Protein 6WSH (pdb70)

Foldseek 3Di:
DDEWEEEEEALDPVVSVVVVVLVVVVPYHDQYYYQALVRVLVSLQVVQTLEYEYEQDGPPHGDLVSLLVCLVVVSYLAYEYEYQDDDPVVVVSCVVSPHPYYAHPPGPSVVVVVSVVVGSVVSVVVVVVVVVVVVVVVVVVLVVLLVVLLVLCCVVVVDDSVVSNVVLVVCCVVVVHDSSVVSCVSPVVD/DDEWEEEEEAQDVVVSVVVVVLVVVVPYHDQYYYNALVVVLVSLQVPQTLEYEYAQDGPPHGDLVSLLVCVVVVSYLAYAYEEQDDDPVVVVSCVVSPHQYYHHPPDPSVVPVVSSVVGSVVSVVVVVVVVVVVVVVVVVVLVVLLVVLLVLCCVVVVDDSVVSNVVLVVCCVVVVHDSSVVSCVSPPPD

Nearest PDB structures (foldseek):
  6ww6-assembly1_A  TM=9.246E-01  e=1.422E-34  Enterococcus faecalis
  3cg0-assembly2_D  TM=9.089E-01  e=7.191E-11  Oleidesulfovibrio alaskensis G20
  4qyw-assembly1_A  TM=9.083E-01  e=4.849E-10  Thermotoga maritima MSB8
  6swl-assembly2_B  TM=9.155E-01  e=9.160E-10  Geobacillus stearothermophilus
  7pva-assembly1_B  TM=5.868E-01  e=6.176E-09  Porphyromonas gingivalis W83

Structure (mmCIF, N/CA/C/O backbone):
data_6WSH
#
_entry.id   6WSH
#
_cell.length_a   54.539
_cell.length_b   85.688
_cell.length_c   97.456
_cell.angle_alpha   90.000
_cell.angle_beta   90.000
_cell.angle_gamma   90.000
#
_symmetry.space_group_name_H-M   'P 21 21 21'
#
loop_
_entity.id
_entity.type
_entity.pdbx_description
1 polymer 'Response regulator'
2 non-polymer 'MAGNESIUM ION'
3 non-polymer 'SODIUM ION'
4 non-polymer GLYCEROL
5 water water
#
loop_
_atom_site.group_PDB
_atom_site.id
_atom_site.type_symbol
_atom_site.label_atom_id
_atom_site.label_alt_id
_atom_site.label_comp_id
_atom_site.label_asym_id
_atom_site.label_entity_id
_atom_site.label_seq_id
_atom_site.pdbx_PDB_ins_code
_atom_site.Cartn_x
_atom_site.Cartn_y
_atom_site.Cartn_z
_atom_site.occupancy
_atom_site.B_iso_or_equiv
_atom_site.auth_seq_id
_atom_site.auth_comp_id
_atom_site.auth_asym_id
_atom_site.auth_atom_id
_atom_site.pdbx_PDB_model_num
ATOM 1 N N . ASN A 1 2 ? -7.44700 3.54000 -18.87800 1.000 50.13000 0 ASN A N 1
ATOM 2 C CA . ASN A 1 2 ? -7.30000 2.36500 -19.73200 1.000 41.45000 0 ASN A CA 1
ATOM 3 C C . ASN A 1 2 ? -5.82500 2.07100 -19.98400 1.000 34.60000 0 ASN A C 1
ATOM 4 O O . ASN A 1 2 ? -5.12000 2.87500 -20.60600 1.000 32.35000 0 ASN A O 1
ATOM 15 N N . MET A 1 3 ? -5.37100 0.91000 -19.48800 1.000 28.24000 1 MET A N 1
ATOM 16 C CA . MET A 1 3 ? -4.00100 0.42400 -19.57900 1.000 26.52000 1 MET A CA 1
ATOM 17 C C . MET A 1 3 ? -3.78000 -0.43200 -20.82000 1.000 26.58000 1 MET A C 1
ATOM 18 O O . MET A 1 3 ? -4.72400 -0.89100 -21.47100 1.000 27.72000 1 MET A O 1
ATOM 32 N N . ASP A 1 4 ? -2.50300 -0.65300 -21.13000 1.000 22.57000 2 ASP A N 1
ATOM 33 C CA . ASP A 1 4 ? -2.11200 -1.48300 -22.26200 1.000 22.23000 2 ASP A CA 1
ATOM 34 C C . ASP A 1 4 ? -1.15400 -2.58800 -21.84200 1.000 30.06000 2 ASP A C 1
ATOM 35 O O . ASP A 1 4 ? -0.18000 -2.32600 -21.12900 1.000 21.16000 2 ASP A O 1
ATOM 44 N N . GLY A 1 5 ? -1.40700 -3.80900 -22.33700 1.000 30.25000 3 GLY A N 1
ATOM 45 C CA . GLY A 1 5 ? -0.52900 -4.94000 -22.08300 1.000 19.75000 3 GLY A CA 1
ATOM 46 C C . GLY A 1 5 ? -1.18700 -6.29900 -22.27000 1.000 22.79000 3 GLY A C 1
ATOM 47 O O . GLY A 1 5 ? -2.39700 -6.44900 -22.08600 1.000 26.10000 3 GLY A O 1
ATOM 51 N N . ARG A 1 6 ? -0.39600 -7.30500 -22.64300 1.000 21.80000 4 ARG A N 1
ATOM 52 C CA . ARG A 1 6 ? -0.87100 -8.67400 -22.84300 1.000 13.39000 4 ARG A CA 1
ATOM 53 C C . ARG A 1 6 ? -0.45100 -9.54700 -21.66400 1.000 17.85000 4 ARG A C 1
ATOM 54 O O . ARG A 1 6 ? 0.75100 -9.67900 -21.38800 1.000 11.09000 4 ARG A O 1
ATOM 75 N N . ILE A 1 7 ? -1.43800 -10.14200 -20.98000 1.000 14.87000 5 ILE A N 1
ATOM 76 C CA . ILE A 1 7 ? -1.24100 -10.83500 -19.70800 1.000 15.91000 5 ILE A CA 1
ATOM 77 C C . ILE A 1 7 ? -1.72000 -12.28300 -19.79700 1.000 21.12000 5 ILE A C 1
ATOM 78 O O . ILE A 1 7 ? -2.76100 -12.56900 -20.40000 1.000 13.87000 5 ILE A O 1
ATOM 94 N N . VAL A 1 8 ? -0.93800 -13.19700 -19.21600 1.000 17.10000 6 VAL A N 1
ATOM 95 C CA . VAL A 1 8 ? -1.36200 -14.56300 -18.90900 1.000 16.02000 6 VAL A CA 1
ATOM 96 C C . VAL A 1 8 ? -1.55900 -14.70900 -17.40100 1.000 21.13000 6 VAL A C 1
ATOM 97 O O . VAL A 1 8 ? -0.68500 -14.32400 -16.61400 1.000 12.78000 6 VAL A O 1
ATOM 110 N N . ILE A 1 9 ? -2.70100 -15.27800 -17.00800 1.000 19.36000 7 ILE A N 1
ATOM 111 C CA . ILE A 1 9 ? -3.07300 -15.49500 -15.61000 1.000 16.15000 7 ILE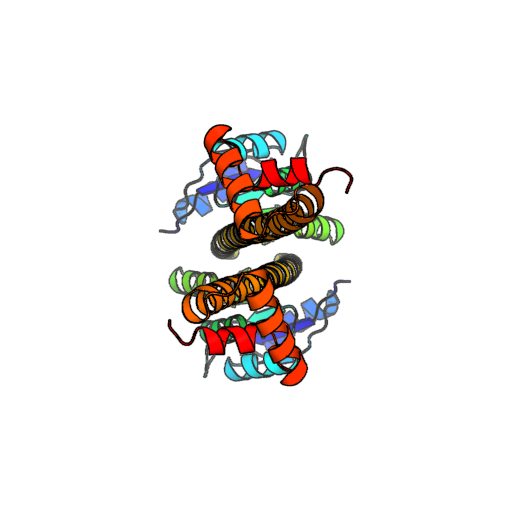 A CA 1
ATOM 112 C C . ILE A 1 9 ? -2.96800 -16.97800 -15.27500 1.000 17.95000 7 ILE A C 1
ATOM 113 O O . ILE A 1 9 ? -3.64600 -17.81200 -15.89000 1.000 18.10000 7 ILE A O 1
ATOM 129 N N . VAL A 1 10 ? -2.12300 -17.29700 -14.29700 1.000 17.55000 8 VAL A N 1
ATOM 130 C CA . VAL A 1 10 ? -1.78100 -18.66800 -13.91900 1.000 12.44000 8 VAL A CA 1
ATOM 131 C C . VAL A 1 10 ? -2.12300 -18.86400 -12.44400 1.000 18.65000 8 VAL A C 1
ATOM 132 O O . VAL A 1 10 ? -1.43600 -18.33100 -11.56100 1.000 20.64000 8 VAL A O 1
ATOM 145 N N . ASP A 1 11 ? -3.18400 -19.63600 -12.17800 1.000 22.54000 9 ASP A N 1
ATOM 146 C CA . ASP A 1 11 ? -3.60200 -19.98500 -10.81800 1.000 27.35000 9 ASP A CA 1
ATOM 147 C C . ASP A 1 11 ? -4.46700 -21.24400 -10.91600 1.000 24.99000 9 ASP A C 1
ATOM 148 O O . ASP A 1 11 ? -5.24800 -21.37900 -11.86000 1.000 20.39000 9 ASP A O 1
ATOM 157 N N . ASP A 1 12 ? -4.30300 -22.17000 -9.96200 1.000 24.96000 10 ASP A N 1
ATOM 158 C CA . ASP A 1 12 ? -5.09800 -23.39900 -9.98400 1.000 34.27000 10 ASP A CA 1
ATOM 159 C C . ASP A 1 12 ? -6.55800 -23.16500 -9.59900 1.000 40.12000 10 ASP A C 1
ATOM 160 O O . ASP A 1 12 ? -7.43000 -23.94900 -10.00900 1.000 41.19000 10 ASP A O 1
ATOM 169 N N . GLU A 1 13 ? -6.84900 -22.12400 -8.83200 1.000 30.87000 11 GLU A N 1
ATOM 170 C CA . GLU A 1 13 ? -8.21700 -21.75000 -8.46200 1.000 31.68000 11 GLU A CA 1
ATOM 171 C C . GLU A 1 13 ? -9.01400 -20.98500 -9.53000 1.000 30.58000 11 GLU A C 1
ATOM 172 O O . GLU A 1 13 ? -8.71100 -19.82200 -9.81400 1.000 37.10000 11 GLU A O 1
ATOM 184 N N . PRO A 1 14 ? -10.06000 -21.57300 -10.11300 1.000 30.92000 12 PRO A N 1
ATOM 185 C CA . PRO A 1 14 ? -10.85400 -20.81100 -11.09900 1.000 30.01000 12 PRO A CA 1
ATOM 186 C C . PRO A 1 14 ? -11.41300 -19.49000 -10.60300 1.000 31.66000 12 PRO A C 1
ATOM 187 O O . PRO A 1 14 ? -11.45300 -18.51900 -11.37500 1.000 31.65000 12 PRO A O 1
ATOM 198 N N . ILE A 1 15 ? -11.84200 -19.41400 -9.34600 1.000 29.83000 13 ILE A N 1
ATOM 199 C CA . ILE A 1 15 ? -12.39300 -18.16000 -8.84700 1.000 29.76000 13 ILE A CA 1
ATOM 200 C C . ILE A 1 15 ? -11.32200 -17.07900 -8.74300 1.000 33.85000 13 ILE A C 1
ATOM 201 O O . ILE A 1 15 ? -11.57900 -15.89600 -9.01200 1.000 32.63000 13 ILE A O 1
ATOM 217 N N . THR A 1 16 ? -10.12100 -17.44700 -8.30500 1.000 32.15000 14 THR A N 1
ATOM 218 C CA . THR A 1 16 ? -9.06100 -16.45100 -8.24200 1.000 32.81000 14 THR A CA 1
ATOM 219 C C . THR A 1 16 ? -8.62200 -15.99900 -9.63200 1.000 24.57000 14 THR A C 1
ATOM 220 O O . THR A 1 16 ? -8.39100 -14.79400 -9.85900 1.000 28.49000 14 THR A O 1
ATOM 231 N N . ARG A 1 17 ? -8.52600 -16.94100 -10.58000 1.000 22.03000 15 ARG A N 1
ATOM 232 C CA . ARG A 1 17 ? -8.27300 -16.53800 -11.95400 1.000 26.37000 15 ARG A CA 1
ATOM 233 C C . ARG A 1 17 ? -9.33400 -15.56500 -12.44900 1.000 27.62000 15 ARG A C 1
ATOM 234 O O . ARG A 1 17 ? -9.01600 -14.56800 -13.11000 1.000 22.82000 15 ARG A O 1
ATOM 255 N N . LEU A 1 18 ? -10.60500 -15.85500 -12.17200 1.000 33.29000 16 LEU A N 1
ATOM 256 C CA . LEU A 1 18 ? -11.67400 -14.97800 -12.63600 1.000 27.49000 16 LEU A CA 1
ATOM 257 C C . LEU A 1 18 ? -11.63900 -13.60800 -11.95700 1.000 31.56000 16 LEU A C 1
ATOM 258 O O . LEU A 1 18 ? -11.89100 -12.58200 -12.60800 1.000 35.31000 16 LEU A O 1
ATOM 274 N N . ASP A 1 19 ? -11.37400 -13.56300 -10.65000 1.000 26.21000 17 ASP A N 1
ATOM 275 C CA . ASP A 1 19 ? -11.27600 -12.27200 -9.97700 1.000 28.98000 17 ASP A CA 1
ATOM 276 C C . ASP A 1 19 ? -10.16700 -11.40800 -10.58400 1.000 29.50000 17 ASP A C 1
ATOM 277 O O . ASP A 1 19 ? -10.38200 -10.22600 -10.93200 1.000 34.30000 17 ASP A O 1
ATOM 286 N N . ILE A 1 20 ? -8.98600 -12.00300 -10.77500 1.000 26.03000 18 ILE A N 1
ATOM 287 C CA . ILE A 1 20 ? -7.89200 -11.25400 -11.38700 1.000 18.80000 18 ILE A CA 1
ATOM 288 C C . ILE A 1 20 ? -8.21500 -10.86200 -12.82600 1.000 26.66000 18 ILE A C 1
ATOM 289 O O . ILE A 1 20 ? -7.87700 -9.75100 -13.27300 1.000 23.93000 18 ILE A O 1
ATOM 305 N N . ARG A 1 21 ? -8.79600 -11.78400 -13.59200 1.000 23.33000 19 ARG A N 1
ATOM 306 C CA . ARG A 1 21 ? -9.20600 -11.47600 -14.95500 1.000 25.54000 19 ARG A CA 1
ATOM 307 C C . ARG A 1 21 ? -10.14200 -10.27200 -15.00700 1.000 23.59000 19 ARG A C 1
ATOM 308 O O . ARG A 1 21 ? -9.96800 -9.36700 -15.83800 1.000 19.01000 19 ARG A O 1
ATOM 329 N N . ASP A 1 22 ? -11.15600 -10.25600 -14.14300 1.000 24.63000 20 ASP A N 1
ATOM 330 C CA . ASP A 1 22 ? -12.07200 -9.12500 -14.13600 1.000 24.44000 20 ASP A CA 1
ATOM 331 C C . ASP A 1 22 ? -11.35000 -7.82200 -13.82000 1.000 28.44000 20 ASP A C 1
ATOM 332 O O . ASP A 1 22 ? -11.60100 -6.78700 -14.46400 1.000 28.74000 20 ASP A O 1
ATOM 341 N N . ILE A 1 23 ? -10.44100 -7.84800 -12.84100 1.000 24.66000 21 ILE A N 1
ATOM 342 C CA . ILE A 1 23 ? -9.71000 -6.61800 -12.53300 1.000 24.46000 21 ILE A CA 1
ATOM 343 C C . ILE A 1 23 ? -8.87100 -6.14300 -13.71600 1.000 19.71000 21 ILE A C 1
ATOM 344 O O . ILE A 1 23 ? -8.92300 -4.96400 -14.09400 1.000 20.09000 21 ILE A O 1
ATOM 360 N N . VAL A 1 24 ? -8.06300 -7.02500 -14.30300 1.000 18.50000 22 VAL A N 1
ATOM 361 C CA . VAL A 1 24 ? -7.18300 -6.54000 -15.36400 1.000 24.44000 22 VAL A CA 1
ATOM 362 C C . VAL A 1 24 ? -7.94100 -6.19100 -16.64700 1.000 24.92000 22 VAL A C 1
ATOM 363 O O . VAL A 1 24 ? -7.48400 -5.33500 -17.42200 1.000 21.93000 22 VAL A O 1
ATOM 376 N N . ILE A 1 25 ? -9.05100 -6.87100 -16.93700 1.000 22.99000 23 ILE A N 1
ATOM 377 C CA . ILE A 1 25 ? -9.86200 -6.47800 -18.08600 1.000 27.02000 23 ILE A CA 1
ATOM 378 C C . ILE A 1 25 ? -10.53000 -5.12600 -17.85600 1.000 19.52000 23 ILE A C 1
ATOM 379 O O . ILE A 1 25 ? -10.56700 -4.27700 -18.75800 1.000 26.32000 23 ILE A O 1
ATOM 395 N N . GLU A 1 26 ? -11.08000 -4.90100 -16.66600 1.000 27.34000 24 GLU A N 1
ATOM 396 C CA . GLU A 1 26 ? -11.64200 -3.58500 -16.39800 1.000 24.75000 24 GLU A CA 1
ATOM 397 C C . GLU A 1 26 ? -10.58900 -2.48800 -16.55000 1.000 29.95000 24 GLU A C 1
ATOM 398 O O . GLU A 1 26 ? -10.90400 -1.37300 -16.99400 1.000 26.45000 24 GLU A O 1
ATOM 410 N N . ALA A 1 27 ? -9.33900 -2.76700 -16.14900 1.000 24.69000 25 ALA A N 1
ATOM 411 C CA . ALA A 1 27 ? -8.25800 -1.79900 -16.32000 1.000 22.73000 25 ALA A CA 1
ATOM 412 C C . ALA A 1 27 ? -7.84800 -1.60500 -17.77000 1.000 24.05000 25 ALA A C 1
ATOM 413 O O . ALA A 1 27 ? -7.16300 -0.62100 -18.07300 1.000 28.33000 25 ALA A O 1
ATOM 420 N N . GLY A 1 28 ? -8.20600 -2.53300 -18.65800 1.000 24.87000 26 GLY A N 1
ATOM 421 C CA . GLY A 1 28 ? -7.94700 -2.40400 -20.08000 1.000 25.54000 26 GLY A CA 1
ATOM 422 C C . GLY A 1 28 ? -6.90900 -3.34000 -20.65900 1.000 28.12000 26 GLY A C 1
ATOM 423 O O . GLY A 1 28 ? -6.67600 -3.29700 -21.87600 1.000 36.16000 26 GLY A O 1
ATOM 427 N N . TYR A 1 29 ? -6.24800 -4.14700 -19.83900 1.000 21.98000 27 TYR A N 1
ATOM 428 C CA . TYR A 1 29 ? -5.31400 -5.12600 -20.36100 1.000 22.05000 27 TYR A CA 1
ATOM 429 C C . TYR A 1 29 ? -6.00600 -6.24600 -21.14100 1.000 21.35000 27 TYR A C 1
ATOM 430 O O . TYR A 1 29 ? -7.18100 -6.54800 -20.92300 1.000 36.21000 27 TYR A O 1
ATOM 448 N N . GLU A 1 30 ? -5.26400 -6.83200 -22.08600 1.000 20.51000 28 GLU A N 1
ATOM 449 C CA . GLU A 1 30 ? -5.67900 -8.04700 -22.79400 1.000 32.47000 28 GLU A CA 1
ATOM 450 C C . GLU A 1 30 ? -5.15300 -9.30300 -22.09000 1.000 23.55000 28 GLU A C 1
ATOM 451 O O . GLU A 1 30 ? -3.93500 -9.53200 -22.01400 1.000 20.78000 28 GLU A O 1
ATOM 463 N N . VAL A 1 31 ? -6.07300 -10.11300 -21.57200 1.000 27.16000 29 VAL A N 1
ATOM 464 C CA . VAL A 1 31 ? -5.74700 -11.46000 -21.12000 1.000 21.95000 29 VAL A CA 1
ATOM 465 C C . VAL A 1 31 ? -5.64300 -12.38300 -22.32700 1.000 24.72000 29 VAL A C 1
ATOM 466 O O . VAL A 1 31 ? -6.64700 -12.71200 -22.96300 1.000 28.58000 29 VAL A O 1
ATOM 479 N N . VAL A 1 32 ? -4.41800 -12.80200 -22.64400 1.000 23.78000 30 VAL A N 1
ATOM 480 C CA . VAL A 1 32 ? -4.17300 -13.62500 -23.82400 1.000 22.61000 30 VAL A CA 1
ATOM 481 C C . VAL A 1 32 ? -4.20000 -15.12800 -23.52700 1.000 25.10000 30 VAL A C 1
ATOM 482 O O . VAL A 1 32 ? -4.21800 -15.93000 -24.47600 1.000 26.69000 30 VAL A O 1
ATOM 495 N N . GLY A 1 33 ? -4.14900 -15.53400 -22.25900 1.000 17.67000 31 GLY A N 1
ATOM 496 C CA . GLY A 1 33 ? -4.27900 -16.94500 -21.93700 1.000 18.49000 31 GLY A CA 1
ATOM 497 C C . GLY A 1 33 ? -4.28200 -17.15300 -20.44000 1.000 24.96000 31 GLY A C 1
ATOM 498 O O . GLY A 1 33 ? -3.94800 -16.25200 -19.65900 1.000 24.70000 31 GLY A O 1
ATOM 502 N N . GLU A 1 34 ? -4.68300 -18.37000 -20.04800 1.000 24.18000 32 GLU A N 1
ATOM 503 C CA . GLU A 1 34 ? -4.78900 -18.76300 -18.64400 1.000 20.48000 32 GLU A CA 1
ATOM 504 C C . GLU A 1 34 ? -4.35900 -20.21100 -18.44700 1.000 19.53000 32 GLU A C 1
ATOM 505 O O . GLU A 1 34 ? -4.44500 -21.02300 -19.37100 1.000 29.77000 32 GLU A O 1
ATOM 517 N N . ALA A 1 35 ? -3.88300 -20.51800 -17.23500 1.000 18.36000 33 ALA A N 1
ATOM 518 C CA . ALA A 1 35 ? -3.41400 -21.86100 -16.92000 1.000 15.94000 33 ALA A CA 1
ATOM 519 C C . ALA A 1 35 ? -3.66100 -22.19200 -15.45600 1.000 22.36000 33 ALA A C 1
ATOM 520 O O . ALA A 1 35 ? -3.80800 -21.30400 -14.60800 1.000 21.99000 33 ALA A O 1
ATOM 527 N N . ALA A 1 36 ? -3.71600 -23.50200 -15.17800 1.000 18.40000 34 ALA A N 1
ATOM 528 C CA . ALA A 1 36 ? -3.96400 -24.02100 -13.83900 1.000 20.70000 34 ALA A CA 1
ATOM 529 C C . ALA A 1 36 ? -2.82300 -24.87700 -13.31000 1.000 12.20000 34 ALA A C 1
ATOM 530 O O . ALA A 1 36 ? -2.96500 -25.46300 -12.22300 1.000 29.28000 34 ALA A O 1
ATOM 537 N N . ASP A 1 37 ? -1.70900 -24.98200 -14.03600 1.000 17.50000 35 ASP A N 1
ATOM 538 C CA . ASP A 1 37 ? -0.52600 -25.69800 -13.56300 1.000 18.06000 35 ASP A CA 1
ATOM 539 C C . ASP A 1 37 ? 0.65400 -25.18300 -14.37100 1.000 14.12000 35 ASP A C 1
ATOM 540 O O . ASP A 1 37 ? 0.47900 -24.46700 -15.36100 1.000 20.03000 35 ASP A O 1
ATOM 549 N N . GLY A 1 38 ? 1.86300 -25.53000 -13.91000 1.000 17.88000 36 GLY A N 1
ATOM 550 C CA . GLY A 1 38 ? 3.06200 -25.02300 -14.56100 1.000 13.46000 36 GLY A CA 1
ATOM 551 C C . GLY A 1 38 ? 3.28300 -25.45800 -16.00200 1.000 23.38000 36 GLY A C 1
ATOM 552 O O . GLY A 1 38 ? 3.80400 -24.67200 -16.81100 1.000 23.56000 36 GLY A O 1
ATOM 556 N N . PHE A 1 39 ? 2.89300 -26.69700 -16.35200 1.000 19.79000 37 PHE A N 1
ATOM 557 C CA . PHE A 1 39 ? 3.06900 -27.13700 -17.73500 1.000 19.25000 37 PHE A CA 1
ATOM 558 C C . PHE A 1 39 ? 2.15300 -26.35800 -18.67900 1.000 12.10000 37 PHE A C 1
ATOM 559 O O . PHE A 1 39 ? 2.59100 -25.88400 -19.74700 1.000 16.12000 37 PHE A O 1
ATOM 576 N N . GLU A 1 40 ? 0.90000 -26.15300 -18.26300 1.000 14.35000 38 GLU A N 1
ATOM 577 C CA . GLU A 1 40 ? 0.00700 -25.29900 -19.03300 1.000 18.95000 38 GLU A CA 1
ATOM 578 C C . GLU A 1 40 ? 0.56400 -23.88500 -19.15100 1.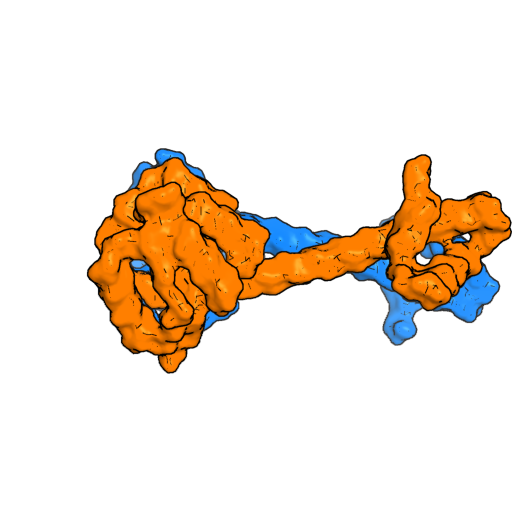000 22.46000 38 GLU A C 1
ATOM 579 O O . GLU A 1 40 ? 0.44500 -23.25000 -20.20600 1.000 23.37000 38 GLU A O 1
ATOM 591 N N . ALA A 1 41 ? 1.11800 -23.35000 -18.06200 1.000 17.68000 39 ALA A N 1
ATOM 592 C CA . ALA A 1 41 ? 1.65400 -21.99400 -18.10700 1.000 20.67000 39 ALA A CA 1
ATOM 593 C C . ALA A 1 41 ? 2.81600 -21.86000 -19.08300 1.000 16.46000 39 ALA A C 1
ATOM 594 O O . ALA A 1 41 ? 2.86500 -20.91300 -19.88700 1.000 18.48000 39 ALA A O 1
ATOM 601 N N . ILE A 1 42 ? 3.73100 -22.82500 -19.07400 1.000 12.25000 40 ILE A N 1
ATOM 602 C CA . ILE A 1 42 ? 4.81100 -22.79500 -20.05300 1.000 18.86000 40 ILE A CA 1
ATOM 603 C C . ILE A 1 42 ? 4.26500 -22.82900 -21.47600 1.000 16.94000 40 ILE A C 1
ATOM 604 O O . ILE A 1 42 ? 4.69200 -22.04700 -22.34600 1.000 19.79000 40 ILE A O 1
ATOM 620 N N . GLU A 1 43 ? 3.33900 -23.75300 -21.74700 1.000 17.36000 41 GLU A N 1
ATOM 621 C CA . GLU A 1 43 ? 2.80900 -23.87700 -23.10400 1.000 21.20000 41 GLU A CA 1
ATOM 622 C C . GLU A 1 43 ? 2.07800 -22.61300 -23.55800 1.000 22.69000 41 GLU A C 1
ATOM 623 O O . GLU A 1 43 ? 2.25500 -22.14000 -24.69800 1.000 26.39000 41 GLU A O 1
ATOM 635 N N . VAL A 1 44 ? 1.21900 -22.08300 -22.69500 1.000 17.87000 42 VAL A N 1
ATOM 636 C CA . VAL A 1 44 ? 0.50700 -20.85400 -23.01900 1.000 16.17000 42 VAL A CA 1
ATOM 637 C C . VAL A 1 44 ? 1.46800 -19.71200 -23.31400 1.000 18.50000 42 VAL A C 1
ATOM 638 O O . VAL A 1 44 ? 1.26600 -18.93900 -24.25900 1.000 15.96000 42 VAL A O 1
ATOM 651 N N . CYS A 1 45 ? 2.48500 -19.53600 -22.48100 1.000 14.12000 43 CYS A N 1
ATOM 652 C CA . CYS A 1 45 ? 3.43400 -18.47600 -22.77500 1.000 16.25000 43 CYS A CA 1
ATOM 653 C C . CYS A 1 45 ? 4.17100 -18.70000 -24.09200 1.000 16.87000 43 CYS A C 1
ATOM 654 O O . CYS A 1 45 ? 4.45700 -17.73700 -24.82100 1.000 17.76000 43 CYS A O 1
ATOM 662 N N . LYS A 1 46 ? 4.52300 -19.95100 -24.40300 1.000 18.64000 44 LYS A N 1
ATOM 663 C CA . LYS A 1 46 ? 5.18400 -20.19500 -25.67800 1.000 12.25000 44 LYS A CA 1
ATOM 664 C C . LYS A 1 46 ? 4.29200 -19.83400 -26.86500 1.000 19.01000 44 LYS A C 1
ATOM 665 O O . LYS A 1 46 ? 4.78900 -19.35100 -27.89600 1.000 21.04000 44 LYS A O 1
ATOM 684 N N . LYS A 1 47 ? 2.98700 -20.10600 -26.77200 1.000 19.33000 45 LYS A N 1
ATOM 685 C CA . LYS A 1 47 ? 2.12100 -19.66100 -27.86000 1.000 22.82000 45 LYS A CA 1
ATOM 686 C C . LYS A 1 47 ? 1.89600 -18.13900 -27.87100 1.000 26.19000 45 LYS A C 1
ATOM 687 O O . LYS A 1 47 ? 2.00400 -17.50300 -28.93700 1.000 35.68000 45 LYS A O 1
ATOM 706 N N . THR A 1 48 ? 1.49900 -17.55700 -26.72300 1.000 25.99000 46 THR A N 1
ATOM 707 C CA . THR A 1 48 ? 1.10500 -16.14600 -26.62600 1.000 22.05000 46 THR A CA 1
ATOM 708 C C . THR A 1 48 ? 2.25400 -15.13200 -26.59300 1.000 19.47000 46 THR A C 1
ATOM 709 O O . THR A 1 48 ? 2.06000 -14.00100 -27.05300 1.000 16.51000 46 THR A O 1
ATOM 720 N N . GLN A 1 49 ? 3.40800 -15.46600 -26.01800 1.000 21.65000 47 GLN A N 1
ATOM 721 C CA . GLN A 1 49 ? 4.48600 -14.52500 -25.73200 1.000 15.95000 47 GLN A CA 1
ATOM 722 C C . GLN A 1 49 ? 4.01800 -13.21500 -25.08200 1.000 24.25000 47 GLN A C 1
ATOM 723 O O . GLN A 1 49 ? 4.13400 -12.14800 -25.66700 1.000 16.24000 47 GLN A O 1
ATOM 737 N N . PRO A 1 50 ? 3.46200 -13.31000 -23.87000 1.000 19.92000 48 PRO A N 1
ATOM 738 C CA . PRO A 1 50 ? 2.87100 -12.14100 -23.20700 1.000 11.78000 48 PRO A CA 1
ATOM 739 C C . PRO A 1 50 ? 3.89400 -11.16000 -22.64700 1.000 18.69000 48 PRO A C 1
ATOM 740 O O . PRO A 1 50 ? 5.08300 -11.45500 -22.45700 1.000 18.32000 48 PRO A O 1
ATOM 751 N N . ASP A 1 51 ? 3.38800 -9.95100 -22.36700 1.000 15.54000 49 ASP A N 1
ATOM 752 C CA . ASP A 1 51 ? 4.22700 -8.97600 -21.66900 1.000 21.04000 49 ASP A CA 1
ATOM 753 C C . ASP A 1 51 ? 4.42100 -9.31200 -20.18700 1.000 9.20000 49 ASP A C 1
ATOM 754 O O . ASP A 1 51 ? 5.48500 -9.02900 -19.61600 1.000 15.56000 49 ASP A O 1
ATOM 763 N N . LEU A 1 52 ? 3.40400 -9.88900 -19.54700 1.000 15.98000 50 LEU A N 1
ATOM 764 C CA . LEU A 1 52 ? 3.47100 -10.30700 -18.14900 1.000 13.38000 50 LEU A CA 1
ATOM 765 C C . LEU A 1 52 ? 2.75800 -11.64000 -17.95900 1.000 11.74000 50 LEU A C 1
ATOM 766 O O . LEU A 1 52 ? 1.72700 -11.89300 -18.58900 1.000 13.04000 50 LEU A O 1
ATOM 782 N N . VAL A 1 53 ? 3.30400 -12.49600 -17.08600 1.000 17.07000 51 VAL A N 1
ATOM 783 C CA . VAL A 1 53 ? 2.56300 -13.62100 -16.51000 1.000 15.41000 51 VAL A CA 1
ATOM 784 C C . VAL A 1 53 ? 2.41400 -13.46900 -14.99300 1.000 9.62000 51 VAL A C 1
ATOM 785 O O . VAL A 1 53 ? 3.41200 -13.38300 -14.26200 1.000 12.23000 51 VAL A O 1
ATOM 798 N N . LEU A 1 54 ? 1.15200 -13.40000 -14.54400 1.000 12.77000 52 LEU A N 1
ATOM 799 C CA . LEU A 1 54 ? 0.75500 -13.44800 -13.13500 1.000 15.60000 52 LEU A CA 1
ATOM 800 C C . LEU A 1 54 ? 0.64100 -14.90900 -12.69900 1.000 24.15000 52 LEU A C 1
ATOM 801 O O . LEU A 1 54 ? -0.16900 -15.65900 -13.25900 1.000 24.05000 52 LEU A O 1
ATOM 817 N N . MET A 1 55 ? 1.48800 -15.33800 -11.76100 1.000 19.82000 53 MET A N 1
ATOM 818 C CA . MET A 1 55 ? 1.61700 -16.75300 -11.43300 1.000 15.57000 53 MET A CA 1
ATOM 819 C C . MET A 1 55 ? 1.51900 -17.00700 -9.93000 1.000 20.21000 53 MET A C 1
ATOM 820 O O . MET A 1 55 ? 2.25200 -16.39400 -9.14000 1.000 23.70000 53 MET A O 1
ATOM 834 N N . ASP A 1 56 ? 0.61800 -17.91500 -9.54000 1.000 27.27000 54 ASP A N 1
ATOM 835 C CA . ASP A 1 56 ? 0.68300 -18.52300 -8.21700 1.000 23.72000 54 ASP A CA 1
ATOM 836 C C . ASP A 1 56 ? 1.89600 -19.44900 -8.14600 1.000 23.03000 54 ASP A C 1
ATOM 837 O O . ASP A 1 56 ? 2.26800 -20.10000 -9.13300 1.000 20.02000 54 ASP A O 1
ATOM 846 N N . ILE A 1 57 ? 2.52000 -19.49600 -6.96500 1.000 24.03000 55 ILE A N 1
ATOM 847 C CA . ILE A 1 57 ? 3.57600 -20.47200 -6.70700 1.000 27.40000 55 ILE A CA 1
ATOM 848 C C . ILE A 1 57 ? 2.98900 -21.85200 -6.42100 1.000 23.98000 55 ILE A C 1
ATOM 849 O O . ILE A 1 57 ? 3.39100 -22.85600 -7.02800 1.000 30.72000 55 ILE A O 1
ATOM 865 N N . GLN A 1 58 ? 2.04800 -21.92500 -5.48800 1.000 27.25000 56 GLN A N 1
ATOM 866 C CA . GLN A 1 58 ? 1.44700 -23.20100 -5.10300 1.000 20.66000 56 GLN A CA 1
ATOM 867 C C . GLN A 1 58 ? 0.48000 -23.69500 -6.17300 1.000 32.37000 56 GLN A C 1
ATOM 868 O O . GLN A 1 58 ? -0.63200 -23.17300 -6.31700 1.000 29.11000 56 GLN A O 1
ATOM 882 N N . MET A 1 59 ? 0.91300 -24.69100 -6.94500 1.000 19.33000 57 MET A N 1
ATOM 883 C CA . MET A 1 59 ? 0.09000 -25.37000 -7.94100 1.000 27.42000 57 MET A CA 1
ATOM 884 C C . MET A 1 59 ? 0.39600 -26.85900 -7.96400 1.000 37.70000 57 MET A C 1
ATOM 885 O O . MET A 1 59 ? 1.49300 -27.27400 -7.57600 1.000 27.10000 57 MET A O 1
ATOM 899 N N . PRO A 1 60 ? -0.55800 -27.68500 -8.38000 1.000 30.22000 58 PRO A N 1
ATOM 900 C CA . PRO A 1 60 ? -0.26300 -29.10900 -8.58300 1.000 25.78000 58 PRO A CA 1
ATOM 901 C C . PRO A 1 60 ? 0.46300 -29.38700 -9.89900 1.000 24.09000 58 PRO A C 1
ATOM 902 O O . PRO A 1 60 ? 0.56400 -28.55100 -10.80300 1.000 19.52000 58 PRO A O 1
ATOM 913 N N . ILE A 1 61 ? 0.95100 -30.62200 -9.99100 1.000 33.33000 59 ILE A N 1
ATOM 914 C CA . ILE A 1 61 ? 1.62900 -31.14200 -11.17100 1.000 24.47000 59 ILE A CA 1
ATOM 915 C C . ILE A 1 61 ? 2.97500 -30.45600 -11.37700 1.000 24.19000 59 ILE A C 1
ATOM 916 O O . ILE A 1 61 ? 4.01600 -31.12200 -11.40200 1.000 27.80000 59 ILE A O 1
ATOM 932 N N . LEU A 1 62 ? 2.97200 -29.13900 -11.58200 1.000 23.74000 60 LEU A N 1
ATOM 933 C CA . LEU A 1 62 ? 4.22500 -28.38200 -11.60500 1.000 19.50000 60 LEU A CA 1
ATOM 934 C C . LEU A 1 62 ? 3.98600 -27.00100 -11.01500 1.000 20.29000 60 LEU A C 1
ATOM 935 O O . LEU A 1 62 ? 3.06200 -26.30300 -11.43600 1.000 18.44000 60 LEU A O 1
ATOM 951 N N . ASP A 1 63 ? 4.82900 -26.60800 -10.05800 1.000 21.51000 61 ASP A N 1
ATOM 952 C CA . ASP A 1 63 ? 4.68400 -25.34500 -9.33900 1.000 16.77000 61 ASP A CA 1
ATOM 953 C C . ASP A 1 63 ? 5.16200 -24.13700 -10.15600 1.000 22.10000 61 ASP A C 1
ATOM 954 O O . ASP A 1 63 ? 5.81200 -24.24800 -11.20600 1.000 21.38000 61 ASP A O 1
ATOM 963 N N . GLY A 1 64 ? 4.80600 -22.96100 -9.62800 1.000 18.99000 62 GLY A N 1
ATOM 964 C CA . GLY A 1 64 ? 5.09200 -21.70600 -10.30200 1.000 23.03000 62 GLY A CA 1
ATOM 965 C C . GLY A 1 64 ? 6.55200 -21.32800 -10.40000 1.000 8.15000 62 GLY A C 1
ATOM 966 O O . GLY A 1 64 ? 6.94600 -20.63500 -11.34100 1.000 12.97000 62 GLY A O 1
ATOM 970 N N . LEU A 1 65 ? 7.36200 -21.72200 -9.42100 1.000 7.43000 63 LEU A N 1
ATOM 971 C CA . LEU A 1 65 ? 8.77000 -21.35000 -9.47700 1.000 11.54000 63 LEU A CA 1
ATOM 972 C C . LEU A 1 65 ? 9.52200 -22.10200 -10.57200 1.000 11.21000 63 LEU A C 1
ATOM 973 O O . LEU A 1 65 ? 10.33200 -21.50800 -11.30300 1.000 16.59000 63 LEU A O 1
ATOM 989 N N . LYS A 1 66 ? 9.28500 -23.41000 -10.68900 1.000 9.90000 64 LYS A N 1
ATOM 990 C CA . LYS A 1 66 ? 9.87700 -24.18000 -11.78000 1.000 16.86000 64 LYS A CA 1
ATOM 991 C C . LYS A 1 66 ? 9.39000 -23.69100 -13.14900 1.000 9.49000 64 LYS A C 1
ATOM 992 O O . LYS A 1 66 ? 10.19700 -23.45800 -14.07200 1.000 9.44000 64 LYS A O 1
ATOM 1011 N N . ALA A 1 67 ? 8.07600 -23.47100 -13.28300 1.000 8.69000 65 ALA A N 1
ATOM 1012 C CA . ALA A 1 67 ? 7.56900 -22.95800 -14.54500 1.000 12.49000 65 ALA A CA 1
ATOM 1013 C C . ALA A 1 67 ? 8.14500 -21.58400 -14.84300 1.000 15.15000 65 ALA A C 1
ATOM 1014 O O . ALA A 1 67 ? 8.46400 -21.27000 -16.00100 1.000 12.92000 65 ALA A O 1
ATOM 1021 N N . GLY A 1 68 ? 8.25100 -20.73300 -13.82700 1.000 16.00000 66 GLY A N 1
ATOM 1022 C CA . GLY A 1 68 ? 8.81800 -19.42000 -14.05600 1.000 15.72000 66 GLY A CA 1
ATOM 1023 C C . GLY A 1 68 ? 10.26900 -19.44600 -14.48300 1.000 13.31000 66 GLY A C 1
ATOM 1024 O O . GLY A 1 68 ? 10.70300 -18.65700 -15.32600 1.000 11.15000 66 GLY A O 1
ATOM 1028 N N . LYS A 1 69 ? 11.05900 -20.26700 -13.81500 1.000 14.18000 67 LYS A N 1
ATOM 1029 C CA . LYS A 1 69 ? 12.46600 -20.50700 -14.17900 1.000 8.93000 67 LYS A CA 1
ATOM 1030 C C . LYS A 1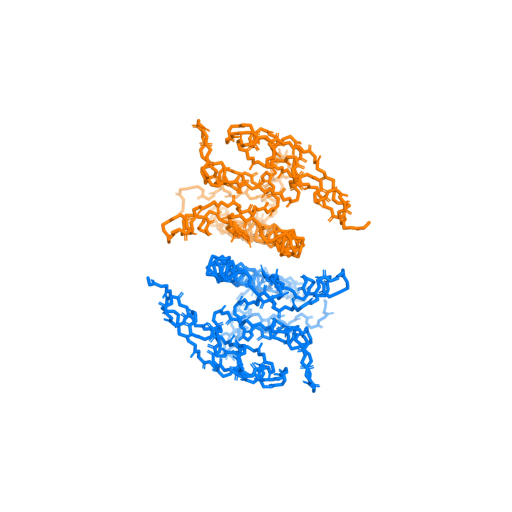 69 ? 12.53800 -20.90400 -15.65400 1.000 15.46000 67 LYS A C 1
ATOM 1031 O O . LYS A 1 69 ? 13.42700 -20.43800 -16.27200 1.000 16.68000 67 LYS A O 1
ATOM 1050 N N . LYS A 1 70 ? 11.63100 -21.74500 -16.15500 1.000 16.27000 68 LYS A N 1
ATOM 1051 C CA . LYS A 1 70 ? 11.58800 -22.17200 -17.57500 1.000 18.45000 68 LYS A CA 1
ATOM 1052 C C . LYS A 1 70 ? 11.20700 -20.97200 -18.44000 1.000 14.89000 68 LYS A C 1
ATOM 1053 O O . LYS A 1 70 ? 11.83800 -20.78500 -19.45500 1.000 17.27000 68 LYS A O 1
ATOM 1072 N N . ILE A 1 71 ? 10.21100 -20.20400 -18.02300 1.000 13.44000 69 ILE A N 1
ATOM 1073 C CA . ILE A 1 71 ? 9.72600 -19.05000 -18.78800 1.000 14.04000 69 ILE A CA 1
ATOM 1074 C C . ILE A 1 71 ? 10.79600 -17.97000 -18.94600 1.000 10.17000 69 ILE A C 1
ATOM 1075 O O . ILE A 1 71 ? 10.94900 -17.38000 -20.02700 1.000 17.24000 69 ILE A O 1
ATOM 1091 N N . VAL A 1 72 ? 11.53000 -17.67500 -17.88000 1.000 12.04000 70 VAL A N 1
ATOM 1092 C CA . VAL A 1 72 ? 12.64200 -16.74200 -17.99500 1.000 13.64000 70 VAL A CA 1
ATOM 1093 C C . VAL A 1 72 ? 13.74100 -17.30800 -18.88600 1.000 17.23000 70 VAL A C 1
ATOM 1094 O O . VAL A 1 72 ? 14.23900 -16.62500 -19.79300 1.000 18.94000 70 VAL A O 1
ATOM 1107 N N . GLN A 1 73 ? 14.16000 -18.54800 -18.62500 1.000 22.10000 71 GLN A N 1
ATOM 1108 C CA . GLN A 1 73 ? 15.27600 -19.12400 -19.36500 1.000 24.92000 71 GLN A CA 1
ATOM 1109 C C . GLN A 1 73 ? 15.07300 -19.05400 -20.88000 1.000 16.93000 71 GLN A C 1
ATOM 1110 O O . GLN A 1 73 ? 15.99300 -18.68700 -21.62400 1.000 22.53000 71 GLN A O 1
ATOM 1124 N N . ASP A 1 74 ? 13.89400 -19.44200 -21.36600 1.000 15.67000 72 ASP A N 1
ATOM 1125 C CA . ASP A 1 74 ? 13.62700 -19.50000 -22.79900 1.000 24.47000 72 ASP A CA 1
ATOM 1126 C C . ASP A 1 74 ? 12.90100 -18.24800 -23.29900 1.000 25.57000 72 ASP A C 1
ATOM 1127 O O . ASP A 1 74 ? 12.34500 -18.26000 -24.40800 1.000 28.79000 72 ASP A O 1
ATOM 1136 N N . GLN A 1 75 ? 12.85600 -17.19300 -22.47200 1.000 20.36000 73 GLN A N 1
ATOM 1137 C CA . GLN A 1 75 ? 12.23400 -15.89400 -22.78000 1.000 16.41000 73 GLN A CA 1
ATOM 1138 C C . GLN A 1 75 ? 10.81500 -15.99100 -23.33800 1.000 19.42000 73 GLN A C 1
ATOM 1139 O O . GLN A 1 75 ? 10.47300 -15.37000 -24.35100 1.000 15.87000 73 GLN A O 1
ATOM 1153 N N . LEU A 1 76 ? 9.99400 -16.78600 -22.66300 1.000 16.62000 74 LEU A N 1
ATOM 1154 C CA . LEU A 1 76 ? 8.61100 -17.02000 -23.05300 1.000 22.75000 74 LEU A CA 1
ATOM 1155 C C . LEU A 1 76 ? 7.67900 -15.89000 -22.60500 1.000 24.32000 74 LEU A C 1
ATOM 1156 O O . LEU A 1 76 ? 6.52300 -15.85800 -23.04500 1.000 24.34000 74 LEU A O 1
ATOM 1172 N N . ALA A 1 77 ? 8.12600 -15.01100 -21.70200 1.000 16.07000 75 ALA A N 1
ATOM 1173 C CA . ALA A 1 77 ? 7.35900 -13.83300 -21.30800 1.000 16.26000 75 ALA A CA 1
ATOM 1174 C C . ALA A 1 77 ? 8.34900 -12.72300 -20.98000 1.000 20.26000 75 ALA A C 1
ATOM 1175 O O . ALA A 1 77 ? 9.50900 -12.98800 -20.64400 1.000 19.26000 75 ALA A O 1
ATOM 1182 N N . SER A 1 78 ? 7.89900 -11.47500 -21.11500 1.000 19.35000 76 SER A N 1
ATOM 1183 C CA . SER A 1 78 ? 8.78100 -10.36600 -20.76800 1.000 12.64000 76 SER A CA 1
ATOM 1184 C C . SER A 1 78 ? 8.91500 -10.13200 -19.25900 1.000 13.94000 76 SER A C 1
ATOM 1185 O O . SER A 1 78 ? 9.94100 -9.59400 -18.82100 1.000 15.91000 76 SER A O 1
ATOM 1193 N N . SER A 1 79 ? 7.91100 -10.48100 -18.44900 1.000 17.34000 77 SER A N 1
ATOM 1194 C CA . SER A 1 79 ? 8.03900 -10.31700 -17.00300 1.000 10.46000 77 SER A CA 1
ATOM 1195 C C . SER A 1 79 ? 7.19900 -11.35400 -16.27400 1.000 12.57000 77 SER A C 1
ATOM 1196 O O . SER A 1 79 ? 6.21400 -11.85900 -16.81900 1.000 8.89000 77 SER A O 1
ATOM 1204 N N . ILE A 1 80 ? 7.60800 -11.67100 -15.03500 1.000 13.78000 78 ILE A N 1
ATOM 1205 C CA . ILE A 1 80 ? 6.83200 -12.51600 -14.12300 1.000 23.27000 78 ILE A CA 1
ATOM 1206 C C . ILE A 1 80 ? 6.56500 -11.78900 -12.80800 1.000 12.56000 78 ILE A C 1
ATOM 1207 O O . ILE A 1 80 ? 7.48700 -11.22100 -12.21400 1.000 7.00000 78 ILE A O 1
ATOM 1223 N N . VAL A 1 81 ? 5.31000 -11.83300 -12.34600 1.000 6.76000 79 VAL A N 1
ATOM 1224 C CA . VAL A 1 81 ? 4.92400 -11.44700 -10.98900 1.000 11.59000 79 VAL A CA 1
ATOM 1225 C C . VAL A 1 81 ? 4.25700 -12.63500 -10.28200 1.000 16.24000 79 VAL A C 1
ATOM 1226 O O . VAL A 1 81 ? 3.30200 -13.21700 -10.80900 1.000 11.89000 79 VAL A O 1
ATOM 1239 N N . PHE A 1 82 ? 4.77000 -12.99500 -9.09100 1.000 14.36000 80 PHE A N 1
ATOM 1240 C CA . PHE A 1 82 ? 4.22900 -14.08200 -8.27300 1.000 16.81000 80 PHE A CA 1
ATOM 1241 C C . PHE A 1 82 ? 3.14200 -13.63800 -7.29300 1.000 15.14000 80 PHE A C 1
ATOM 1242 O O . PHE A 1 82 ? 3.20600 -12.54300 -6.71300 1.000 18.48000 80 PHE A O 1
ATOM 1259 N N . LEU A 1 83 ? 2.12300 -14.49700 -7.14400 1.000 21.52000 81 LEU A N 1
ATOM 1260 C CA . LEU A 1 83 ? 0.94700 -14.25400 -6.30000 1.000 26.44000 81 LEU A CA 1
ATOM 1261 C C . LEU A 1 83 ? 0.67300 -15.43800 -5.37000 1.000 20.85000 81 LEU A C 1
ATOM 1262 O O . LEU A 1 83 ? -0.08600 -16.33700 -5.73900 1.000 35.07000 81 LEU A O 1
ATOM 1278 N N . SER A 1 84 ? 1.31000 -15.46400 -4.20000 1.000 27.38000 82 SER A N 1
ATOM 1279 C CA . SER A 1 84 ? 1.24300 -16.60000 -3.28900 1.000 27.36000 82 SER A CA 1
ATOM 1280 C C . SER A 1 84 ? 0.72700 -16.21600 -1.90600 1.000 30.25000 82 SER A C 1
ATOM 1281 O O . SER A 1 84 ? 0.94100 -15.09300 -1.42600 1.000 26.31000 82 SER A O 1
ATOM 1289 N N . ALA A 1 85 ? 0.03200 -17.17800 -1.27700 1.000 23.71000 83 ALA A N 1
ATOM 1290 C CA . ALA A 1 85 ? -0.25300 -17.07500 0.14800 1.000 23.06000 83 ALA A CA 1
ATOM 1291 C C . ALA A 1 85 ? 1.00300 -17.18300 1.00200 1.000 31.93000 83 ALA A C 1
ATOM 1292 O O . ALA A 1 85 ? 0.94200 -16.91500 2.19600 1.000 28.84000 83 ALA A O 1
ATOM 1299 N N . TYR A 1 86 ? 2.11300 -17.61100 0.44300 1.000 23.80000 84 TYR A N 1
ATOM 1300 C CA . TYR A 1 86 ? 3.36500 -17.79100 1.15000 1.000 34.36000 84 TYR A CA 1
ATOM 1301 C C . TYR A 1 86 ? 4.35800 -16.70300 0.78500 1.000 37.35000 84 TYR A C 1
ATOM 1302 O O . TYR A 1 86 ? 4.44500 -16.28400 -0.37500 1.000 35.28000 84 TYR A O 1
ATOM 1320 N N . SER A 1 87 ? 5.06300 -16.21900 1.80600 1.000 31.48000 85 SER A N 1
ATOM 1321 C CA . SER A 1 87 ? 5.99300 -15.10800 1.65800 1.000 27.40000 85 SER A CA 1
ATOM 1322 C C . SER A 1 87 ? 7.32800 -15.37100 2.35200 1.000 35.26000 85 SER A C 1
ATOM 1323 O O . SER A 1 87 ? 8.08600 -14.42300 2.59900 1.000 34.67000 85 SER A O 1
ATOM 1331 N N . ASP A 1 88 ? 7.60400 -16.62700 2.69400 1.000 25.74000 86 ASP A N 1
ATOM 1332 C CA . ASP A 1 88 ? 8.81800 -17.03100 3.38400 1.000 22.96000 86 ASP A CA 1
ATOM 1333 C C . ASP A 1 88 ? 10.06900 -16.84900 2.51500 1.000 28.26000 86 ASP A C 1
ATOM 1334 O O . ASP A 1 88 ? 10.00600 -16.72100 1.28600 1.000 23.51000 86 ASP A O 1
ATOM 1343 N N . VAL A 1 89 ? 11.21700 -16.84500 3.20100 1.000 20.35000 87 VAL A N 1
ATOM 1344 C CA . VAL A 1 89 ? 12.50700 -16.55400 2.58600 1.000 16.56000 87 VAL A CA 1
ATOM 1345 C C . VAL A 1 89 ? 12.92400 -17.57600 1.53500 1.000 29.05000 87 VAL A C 1
ATOM 1346 O O . VAL A 1 89 ? 13.62900 -17.22300 0.58000 1.000 20.94000 87 VAL A O 1
ATOM 1359 N N . GLN A 1 90 ? 12.54200 -18.84300 1.68400 1.000 23.25000 88 GLN A N 1
ATOM 1360 C CA . GLN A 1 90 ? 12.91800 -19.80500 0.64800 1.000 22.41000 88 GLN A CA 1
ATOM 1361 C C . GLN A 1 90 ? 12.18300 -19.54900 -0.67300 1.000 13.31000 88 GLN A C 1
ATOM 1362 O O . GLN A 1 90 ? 12.80700 -19.50500 -1.75000 1.000 13.82000 88 GLN A O 1
ATOM 1376 N N . ASN A 1 91 ? 10.86800 -19.33900 -0.61200 1.000 14.15000 89 ASN A N 1
ATOM 1377 C CA . ASN A 1 91 ? 10.11700 -19.02100 -1.82000 1.000 18.98000 89 ASN A CA 1
ATOM 1378 C C . ASN A 1 91 ? 10.53800 -17.68000 -2.41800 1.000 17.72000 89 ASN A C 1
ATOM 1379 O O . ASN A 1 91 ? 10.68300 -17.56500 -3.64700 1.000 15.07000 89 ASN A O 1
ATOM 1390 N N . THR A 1 92 ? 10.74400 -16.65200 -1.58400 1.000 16.84000 90 THR A N 1
ATOM 1391 C CA . THR A 1 92 ? 11.18500 -15.38000 -2.14700 1.000 15.05000 90 THR A CA 1
ATOM 1392 C C . THR A 1 92 ? 12.60900 -15.44300 -2.69500 1.000 15.74000 90 THR A C 1
ATOM 1393 O O . THR A 1 92 ? 12.89400 -14.81800 -3.73000 1.000 15.64000 90 THR A O 1
ATOM 1404 N N . ASP A 1 93 ? 13.52600 -16.15600 -2.02100 1.000 11.46000 91 ASP A N 1
ATOM 1405 C CA . ASP A 1 93 ? 14.84500 -16.33100 -2.62100 1.000 13.07000 91 ASP A CA 1
ATOM 1406 C C . ASP A 1 93 ? 14.77700 -17.00000 -3.99000 1.000 9.26000 91 ASP A C 1
ATOM 1407 O O . ASP A 1 93 ? 15.42500 -16.53800 -4.95000 1.000 14.46000 91 ASP A O 1
ATOM 1416 N N . LYS A 1 94 ? 13.96800 -18.05400 -4.12100 1.000 16.80000 92 LYS A N 1
ATOM 1417 C CA . LYS A 1 94 ? 13.86600 -18.70200 -5.42400 1.000 21.03000 92 LYS A CA 1
ATOM 1418 C C . LYS A 1 94 ? 13.24900 -17.76100 -6.46000 1.000 13.81000 92 LYS A C 1
ATOM 1419 O O . LYS A 1 94 ? 13.73600 -17.66100 -7.59900 1.000 9.11000 92 LYS A O 1
ATOM 1438 N N . ALA A 1 95 ? 12.17400 -17.05800 -6.08500 1.000 6.70000 93 ALA A N 1
ATOM 1439 C CA . ALA A 1 95 ? 11.54000 -16.14100 -7.02700 1.000 11.11000 93 ALA A CA 1
ATOM 1440 C C . ALA A 1 95 ? 12.48900 -15.05000 -7.50700 1.000 6.24000 93 ALA A C 1
ATOM 1441 O O . ALA A 1 95 ? 12.51500 -14.72300 -8.70300 1.000 15.54000 93 ALA A O 1
ATOM 1448 N N . LYS A 1 96 ? 13.24600 -14.44400 -6.59700 1.000 10.74000 94 LYS A N 1
ATOM 1449 C CA . LYS A 1 96 ? 14.14900 -13.38400 -7.01600 1.000 11.68000 94 LYS A CA 1
ATOM 1450 C C . LYS A 1 96 ? 15.28800 -13.93000 -7.86600 1.000 10.19000 94 LYS A C 1
ATOM 1451 O O . LYS A 1 96 ? 15.65200 -13.31300 -8.88200 1.000 11.54000 94 LYS A O 1
ATOM 1470 N N . LYS A 1 97 ? 15.88200 -15.05700 -7.47000 1.000 10.04000 95 LYS A N 1
ATOM 1471 C CA . LYS A 1 97 ? 17.00300 -15.57500 -8.24600 1.000 12.19000 95 LYS A CA 1
ATOM 1472 C C . LYS A 1 97 ? 16.59200 -15.99600 -9.66200 1.000 11.16000 95 LYS A C 1
ATOM 1473 O O . LYS A 1 97 ? 17.35600 -15.78900 -10.61700 1.000 11.55000 95 LYS A O 1
ATOM 1492 N N . LEU A 1 98 ? 15.42400 -16.64100 -9.81700 1.000 14.10000 96 LEU A N 1
ATOM 1493 C CA . LEU A 1 98 ? 14.98800 -17.00800 -11.16200 1.000 14.00000 96 LEU A CA 1
ATOM 1494 C C . LEU A 1 98 ? 14.74200 -15.78900 -12.03500 1.000 15.49000 96 LEU A C 1
ATOM 1495 O O . LEU A 1 98 ? 14.86700 -15.87300 -13.26700 1.000 12.95000 96 LEU A O 1
ATOM 1511 N N . GLY A 1 99 ? 14.35000 -14.67000 -11.43200 1.000 14.00000 97 GLY A N 1
ATOM 1512 C CA . GLY A 1 99 ? 14.27400 -13.41300 -12.15400 1.000 11.77000 97 GLY A CA 1
ATOM 1513 C C . GLY A 1 99 ? 12.95600 -12.66800 -12.19100 1.000 14.12000 97 GLY A C 1
ATOM 1514 O O . GLY A 1 99 ? 12.72300 -11.85100 -13.08600 1.000 16.46000 97 GLY A O 1
ATOM 1518 N N . ALA A 1 100 ? 12.09700 -12.94600 -11.22000 1.000 7.72000 98 ALA A N 1
ATOM 1519 C CA . ALA A 1 100 ? 10.82800 -12.25000 -11.09600 1.000 10.84000 98 ALA A CA 1
ATOM 1520 C C . ALA A 1 100 ? 11.01900 -10.76700 -10.79700 1.000 9.83000 98 ALA A C 1
ATOM 1521 O O . ALA A 1 100 ? 11.96600 -10.35000 -10.12400 1.000 6.02000 98 ALA A O 1
ATOM 1528 N N . LEU A 1 101 ? 10.07300 -9.97900 -11.30800 1.000 7.44000 99 LEU A N 1
ATOM 1529 C CA . LEU A 1 101 ? 10.02200 -8.53900 -11.13200 1.000 16.66000 99 LEU A CA 1
ATOM 1530 C C . LEU A 1 101 ? 9.05400 -8.11100 -10.02700 1.000 15.25000 99 LEU A C 1
ATOM 1531 O O . LEU A 1 101 ? 9.12500 -6.96100 -9.57200 1.000 15.15000 99 LEU A O 1
ATOM 1547 N N . GLY A 1 102 ? 8.14100 -8.98800 -9.61500 1.000 14.80000 100 GLY A N 1
ATOM 1548 C CA . GLY A 1 102 ? 7.16800 -8.65300 -8.58700 1.000 15.72000 100 GLY A CA 1
ATOM 1549 C C . GLY A 1 102 ? 6.80700 -9.89000 -7.80300 1.000 11.20000 100 GLY A C 1
ATOM 1550 O O . GLY A 1 102 ? 6.80400 -11.00200 -8.34500 1.000 11.56000 100 GLY A O 1
ATOM 1554 N N . TYR A 1 103 ? 6.54300 -9.70400 -6.50000 1.000 9.77000 101 TYR A N 1
ATOM 1555 C CA . TYR A 1 103 ? 5.95300 -10.74000 -5.64500 1.000 15.57000 101 TYR A CA 1
ATOM 1556 C C . TYR A 1 103 ? 4.96400 -10.08900 -4.68800 1.000 13.80000 101 TYR A C 1
ATOM 1557 O O . TYR A 1 103 ? 5.35000 -9.24700 -3.86900 1.000 23.42000 101 TYR A O 1
ATOM 1575 N N . LEU A 1 104 ? 3.71300 -10.54300 -4.75300 1.000 17.33000 102 LEU A N 1
ATOM 1576 C CA . LEU A 1 104 ? 2.59600 -10.01400 -3.98600 1.000 19.33000 102 LEU A CA 1
ATOM 1577 C C . LEU A 1 104 ? 1.91600 -11.18500 -3.29600 1.000 22.44000 102 LEU A C 1
ATOM 1578 O O . LEU A 1 104 ? 1.92300 -12.30900 -3.80400 1.000 19.81000 102 LEU A O 1
ATOM 1594 N N . VAL A 1 105 ? 1.32800 -10.92500 -2.13300 1.000 19.53000 103 VAL A N 1
ATOM 1595 C CA . VAL A 1 105 ? 0.98000 -11.96700 -1.17200 1.000 12.15000 103 VAL A CA 1
ATOM 1596 C C . VAL A 1 105 ? -0.53300 -11.97000 -0.96200 1.000 21.86000 103 VAL A C 1
ATOM 1597 O O . VAL A 1 105 ? -1.13600 -10.91800 -0.71700 1.000 23.98000 103 VAL A O 1
ATOM 1610 N N . LYS A 1 106 ? -1.13400 -13.15700 -1.12300 1.000 22.86000 104 LYS A N 1
ATOM 1611 C CA . LYS A 1 106 ? -2.56300 -13.37200 -0.98100 1.000 21.88000 104 LYS A CA 1
ATOM 1612 C C . LYS A 1 106 ? -3.00300 -13.25400 0.47700 1.000 20.00000 104 LYS A C 1
ATOM 1613 O O . LYS A 1 106 ? -2.22100 -13.51200 1.39800 1.000 23.56000 104 LYS A O 1
ATOM 1632 N N . PRO A 1 107 ? -4.26600 -12.85300 0.72300 1.000 23.53000 105 PRO A N 1
ATOM 1633 C CA . PRO A 1 107 ? -5.23900 -12.33400 -0.26000 1.000 31.63000 105 PRO A CA 1
ATOM 1634 C C . PRO A 1 107 ? -4.80400 -10.97600 -0.82300 1.000 28.49000 105 PRO A C 1
ATOM 1635 O O . PRO A 1 107 ? -4.33700 -10.09800 -0.08900 1.000 18.62000 105 PRO A O 1
ATOM 1646 N N . LEU A 1 108 ? -4.96300 -10.82900 -2.13100 1.000 23.18000 106 LEU A N 1
ATOM 1647 C CA . LEU A 1 108 ? -4.35200 -9.73700 -2.87500 1.000 25.33000 106 LEU A CA 1
ATOM 1648 C C . LEU A 1 108 ? -4.85600 -8.36700 -2.42600 1.000 24.24000 106 LEU A C 1
ATOM 1649 O O . LEU A 1 108 ? -6.06500 -8.14500 -2.29900 1.000 22.83000 106 LEU A O 1
ATOM 1664 N N . ASP A 1 109 ? -3.91300 -7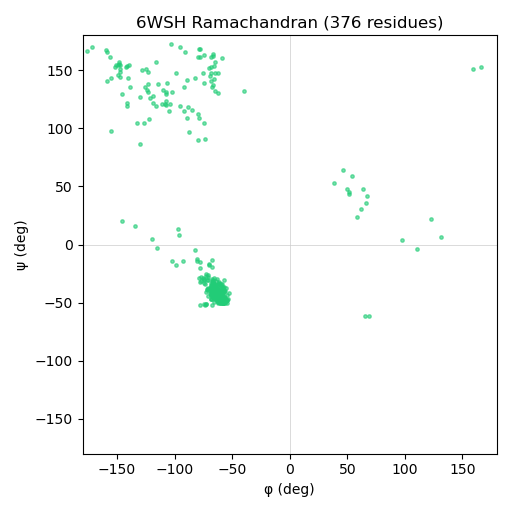.45400 -2.16100 1.000 25.64000 107 ASP A N 1
ATOM 1665 C CA . ASP A 1 109 ? -4.17900 -6.02100 -2.06700 1.000 28.97000 107 ASP A CA 1
ATOM 1666 C C . ASP A 1 109 ? -4.41300 -5.43000 -3.45900 1.000 21.05000 107 ASP A C 1
ATOM 1667 O O . ASP A 1 109 ? -3.46000 -5.01700 -4.14100 1.000 26.98000 107 ASP A O 1
ATOM 1676 N N . GLU A 1 110 ? -5.67900 -5.41200 -3.88900 1.000 19.57000 108 GLU A N 1
ATOM 1677 C CA . GLU A 1 110 ? -5.99800 -5.13500 -5.28800 1.000 16.89000 108 GLU A CA 1
ATOM 1678 C C . GLU A 1 110 ? -5.47400 -3.78000 -5.76600 1.000 25.77000 108 GLU A C 1
ATOM 1679 O O . GLU A 1 110 ? -5.06000 -3.64300 -6.92700 1.000 23.47000 108 GLU A O 1
ATOM 1691 N N . LYS A 1 111 ? -5.52600 -2.76000 -4.91100 1.000 29.56000 109 LYS A N 1
ATOM 1692 C CA . LYS A 1 111 ? -5.04100 -1.43600 -5.30100 1.000 21.85000 109 LYS A CA 1
ATOM 1693 C C . LYS A 1 111 ? -3.56500 -1.40500 -5.70100 1.000 21.32000 109 LYS A C 1
ATOM 1694 O O . LYS A 1 111 ? -3.17300 -0.59100 -6.55000 1.000 27.60000 109 LYS A O 1
ATOM 1713 N N . SER A 1 112 ? -2.73200 -2.22600 -5.08300 1.000 19.73000 110 SER A N 1
ATOM 1714 C CA . SER A 1 112 ? -1.35800 -2.36900 -5.53500 1.000 19.28000 110 SER A CA 1
ATOM 1715 C C . SER A 1 112 ? -1.22600 -3.11900 -6.86300 1.000 13.80000 110 SER A C 1
ATOM 1716 O O . SER A 1 112 ? -0.21300 -2.95800 -7.56000 1.000 13.63000 110 SER A O 1
ATOM 1724 N N . LEU A 1 113 ? -2.16900 -3.99400 -7.20500 1.000 19.02000 111 LEU A N 1
ATOM 1725 C CA . LEU A 1 113 ? -1.98100 -4.84700 -8.37900 1.000 16.06000 111 LEU A CA 1
ATOM 1726 C C . LEU A 1 113 ? -1.75700 -4.08100 -9.68300 1.000 16.27000 111 LEU A C 1
ATOM 1727 O O . LEU A 1 113 ? -0.80400 -4.37900 -10.42700 1.000 13.77000 111 LEU A O 1
ATOM 1743 N N . ILE A 1 114 ? -2.61000 -3.10600 -10.00300 1.000 22.81000 112 ILE A N 1
ATOM 1744 C CA . ILE A 1 114 ? -2.44100 -2.38000 -11.26400 1.000 12.65000 112 ILE A CA 1
ATOM 1745 C C . ILE A 1 114 ? -1.10800 -1.63900 -11.30900 1.000 14.33000 112 ILE A C 1
ATOM 1746 O O . ILE A 1 114 ? -0.39500 -1.74500 -12.32500 1.000 11.15000 112 ILE A O 1
ATOM 1762 N N . PRO A 1 115 ? -0.72300 -0.87000 -10.29500 1.000 12.56000 113 PRO A N 1
ATOM 1763 C CA . PRO A 1 115 ? 0.63400 -0.29700 -10.31900 1.000 10.99000 113 PRO A CA 1
ATOM 1764 C C . PRO A 1 115 ? 1.74700 -1.32300 -10.49800 1.000 15.06000 113 PRO A C 1
ATOM 1765 O O . PRO A 1 115 ? 2.70300 -1.06400 -11.25100 1.000 18.36000 113 PRO A O 1
ATOM 1776 N N . THR A 1 116 ? 1.66900 -2.45600 -9.79400 1.000 11.62000 114 THR A N 1
ATOM 1777 C CA . THR A 1 116 ? 2.73500 -3.44000 -9.90000 1.000 13.00000 114 THR A CA 1
ATOM 1778 C C . THR A 1 116 ? 2.82500 -4.02500 -11.30300 1.000 14.43000 114 THR A C 1
ATOM 1779 O O . THR A 1 116 ? 3.93100 -4.25800 -11.82800 1.000 12.45000 114 THR A O 1
ATOM 1790 N N . ILE A 1 117 ? 1.67800 -4.20400 -11.95400 1.000 9.40000 115 ILE A N 1
ATOM 1791 C CA . ILE A 1 117 ? 1.69600 -4.64200 -13.34500 1.000 10.03000 115 ILE A CA 1
ATOM 1792 C C . ILE A 1 117 ? 2.40300 -3.62000 -14.22800 1.000 15.82000 115 ILE A C 1
ATOM 1793 O O . ILE A 1 117 ? 3.22700 -3.97700 -15.09100 1.000 12.46000 115 ILE A O 1
ATOM 1809 N N . GLU A 1 118 ? 2.04000 -2.34400 -14.08200 1.000 11.08000 116 GLU A N 1
ATOM 1810 C CA . GLU A 1 118 ? 2.67300 -1.33000 -14.92100 1.000 11.46000 116 GLU A CA 1
ATOM 1811 C C . GLU A 1 118 ? 4.19200 -1.30000 -14.74700 1.000 11.62000 116 GLU A C 1
ATOM 1812 O O . GLU A 1 118 ? 4.95900 -1.34400 -15.73400 1.000 12.55000 116 GLU A O 1
ATOM 1824 N N . MET A 1 119 ? 4.65000 -1.27800 -13.49600 1.000 12.04000 117 MET A N 1
ATOM 1825 C CA . MET A 1 119 ? 6.08600 -1.32300 -13.25800 1.000 10.93000 117 MET A CA 1
ATOM 1826 C C . MET A 1 119 ? 6.73700 -2.55900 -13.87300 1.000 11.84000 117 MET A C 1
ATOM 1827 O O . MET A 1 119 ? 7.79700 -2.45700 -14.51400 1.000 6.05000 117 MET A O 1
ATOM 1841 N N . SER A 1 120 ? 6.16800 -3.74100 -13.62100 1.000 8.55000 118 SER A N 1
ATOM 1842 C CA . SER A 1 120 ? 6.80900 -4.96800 -14.06700 1.000 9.67000 118 SER A CA 1
ATOM 1843 C C . SER A 1 120 ? 6.87400 -5.07700 -15.58900 1.000 5.83000 118 SER A C 1
ATOM 1844 O O . SER A 1 120 ? 7.89200 -5.52600 -16.14100 1.000 7.66000 118 SER A O 1
ATOM 1852 N N . ILE A 1 121 ? 5.82400 -4.65400 -16.29100 1.000 7.27000 119 ILE A N 1
ATOM 1853 C CA . ILE A 1 121 ? 5.89200 -4.67900 -17.75000 1.000 8.26000 119 ILE A CA 1
ATOM 1854 C C . ILE A 1 121 ? 6.97900 -3.73000 -18.24700 1.000 11.81000 119 ILE A C 1
ATOM 1855 O O . ILE A 1 121 ? 7.78300 -4.08600 -19.13400 1.000 3.93000 119 ILE A O 1
ATOM 1871 N N . GLU A 1 122 ? 7.04000 -2.51900 -17.68200 1.000 11.07000 120 GLU A N 1
ATOM 1872 C CA . GLU A 1 122 ? 8.04600 -1.57100 -18.14700 1.000 9.32000 120 GLU A CA 1
ATOM 1873 C C . GLU A 1 122 ? 9.46100 -2.10200 -17.90200 1.000 6.75000 120 GLU A C 1
ATOM 1874 O O . GLU A 1 122 ? 10.33400 -2.04700 -18.79000 1.000 5.77000 120 GLU A O 1
ATOM 1886 N N . ARG A 1 123 ? 9.71100 -2.60200 -16.68300 1.000 11.17000 121 ARG A N 1
ATOM 1887 C CA . ARG A 1 123 ? 11.02900 -3.13200 -16.33800 1.000 10.38000 121 ARG A CA 1
ATOM 1888 C C . ARG A 1 123 ? 11.39300 -4.35500 -17.18600 1.000 12.36000 121 ARG A C 1
ATOM 1889 O O . ARG A 1 123 ? 12.55700 -4.50800 -17.58600 1.000 9.27000 121 ARG A O 1
ATOM 1910 N N . GLY A 1 124 ? 10.42100 -5.22500 -17.48600 1.000 15.25000 122 GLY A N 1
ATOM 1911 C CA . GLY A 1 124 ? 10.71600 -6.37700 -18.31800 1.000 11.82000 122 GLY A CA 1
ATOM 1912 C C . GLY A 1 124 ? 11.12100 -6.00800 -19.73400 1.000 9.76000 122 GLY A C 1
ATOM 1913 O O . GLY A 1 124 ? 12.09100 -6.55400 -20.29100 1.000 8.52000 122 GLY A O 1
ATOM 1917 N N . LYS A 1 125 ? 10.37800 -5.08000 -20.34100 1.000 12.61000 123 LYS A N 1
ATOM 1918 C CA . LYS A 1 125 ? 10.74400 -4.62600 -21.67700 1.000 18.82000 123 LYS A CA 1
ATOM 1919 C C . LYS A 1 125 ? 12.11100 -3.93500 -21.68500 1.000 12.79000 123 LYS A C 1
ATOM 1920 O O . LYS A 1 125 ? 12.95100 -4.18900 -22.57300 1.000 13.95000 123 LYS A O 1
ATOM 1939 N N . GLN A 1 126 ? 12.37200 -3.08300 -20.68700 1.000 11.85000 124 GLN A N 1
ATOM 1940 C CA . GLN A 1 126 ? 13.71100 -2.50700 -20.54800 1.000 20.14000 124 GLN A CA 1
ATOM 1941 C C . GLN A 1 126 ? 14.80100 -3.58000 -20.47400 1.000 14.58000 124 GLN A C 1
ATOM 1942 O O . GLN A 1 126 ? 15.82800 -3.49700 -21.17600 1.000 19.89000 124 GLN A O 1
ATOM 1956 N N . THR A 1 127 ? 14.61500 -4.57200 -19.60400 1.000 14.67000 125 THR A N 1
ATOM 1957 C CA . THR A 1 127 ? 15.63400 -5.58800 -19.43300 1.000 9.81000 125 THR A CA 1
ATOM 1958 C C . THR A 1 127 ? 15.87400 -6.37400 -20.71800 1.000 16.48000 125 THR A C 1
ATOM 1959 O O . THR A 1 127 ? 17.02500 -6.73500 -21.03100 1.000 10.19000 125 THR A O 1
ATOM 1970 N N . GLN A 1 128 ? 14.79400 -6.70800 -21.44600 1.000 15.33000 126 GLN A N 1
ATOM 1971 C CA . GLN A 1 128 ? 14.98600 -7.34500 -22.73900 1.000 16.62000 126 GLN A CA 1
ATOM 1972 C C . GLN A 1 128 ? 15.79800 -6.48100 -23.69200 1.000 16.15000 126 GLN A C 1
ATOM 1973 O O . GLN A 1 128 ? 16.65000 -6.99600 -24.43200 1.000 20.82000 126 GLN A O 1
ATOM 1987 N N . LEU A 1 129 ? 15.57200 -5.16600 -23.68900 1.000 19.55000 127 LEU A N 1
ATOM 1988 C CA . LEU A 1 129 ? 16.43100 -4.29400 -24.50000 1.000 11.51000 127 LEU A CA 1
ATOM 1989 C C . LEU A 1 129 ? 17.90400 -4.36800 -24.08500 1.000 13.75000 127 LEU A C 1
ATOM 1990 O O . LEU A 1 129 ? 18.81000 -4.39500 -24.93400 1.000 19.36000 127 LEU A O 1
ATOM 2006 N N . LEU A 1 130 ? 18.17100 -4.31900 -22.78400 1.000 17.51000 128 LEU A N 1
ATOM 2007 C CA . LEU A 1 130 ? 19.56100 -4.41200 -22.33400 1.000 20.12000 128 LEU A CA 1
ATOM 2008 C C . LEU A 1 130 ? 20.22500 -5.71600 -22.78100 1.000 18.32000 128 LEU A C 1
ATOM 2009 O O . LEU A 1 130 ? 21.37200 -5.72500 -23.27000 1.000 9.82000 128 LEU A O 1
ATOM 2025 N N . LEU A 1 131 ? 19.54200 -6.83600 -22.55500 1.000 12.19000 129 LEU A N 1
ATOM 2026 C CA . LEU A 1 131 ? 20.06100 -8.13200 -22.97800 1.000 17.15000 129 LEU A CA 1
ATOM 2027 C C . LEU A 1 131 ? 20.29400 -8.21000 -24.48800 1.000 19.32000 129 LEU A C 1
ATOM 2028 O O . LEU A 1 131 ? 21.31800 -8.75300 -24.94500 1.000 18.20000 129 LEU A O 1
ATOM 2044 N N . SER A 1 132 ? 19.38600 -7.63600 -25.27700 1.000 10.33000 130 SER A N 1
ATOM 2045 C CA . SER A 1 132 ? 19.60500 -7.55900 -26.71600 1.000 15.85000 130 SER A CA 1
ATOM 2046 C C . SER A 1 132 ? 20.83700 -6.73700 -27.07500 1.000 17.05000 130 SER A C 1
ATOM 2047 O O . SER A 1 132 ? 21.62200 -7.12800 -27.95800 1.000 24.57000 130 SER A O 1
ATOM 2055 N N . GLN A 1 133 ? 21.01000 -5.57800 -26.43400 1.000 16.10000 131 GLN A N 1
ATOM 2056 C CA . GLN A 1 133 ? 22.20500 -4.78600 -26.70300 1.000 18.48000 131 GLN A CA 1
ATOM 2057 C C . GLN A 1 133 ? 23.47900 -5.55700 -26.36100 1.000 14.29000 131 GLN A C 1
ATOM 2058 O O . GLN A 1 133 ? 24.47200 -5.50900 -27.10800 1.000 14.42000 131 GLN A O 1
ATOM 2072 N N . ILE A 1 134 ? 23.48700 -6.23500 -25.21100 1.000 11.02000 132 ILE A N 1
ATOM 2073 C CA . ILE A 1 134 ? 24.65900 -7.02100 -24.83100 1.000 15.55000 132 ILE A CA 1
ATOM 2074 C C . ILE A 1 134 ? 24.96900 -8.09300 -25.87600 1.000 21.80000 132 ILE A C 1
ATOM 2075 O O . ILE A 1 134 ? 26.13300 -8.29200 -26.25400 1.000 17.72000 132 ILE A O 1
ATOM 2091 N N . ASP A 1 135 ? 23.94100 -8.79000 -26.36400 1.000 17.01000 133 ASP A N 1
ATOM 2092 C CA . ASP A 1 135 ? 24.17600 -9.83900 -27.35200 1.000 22.56000 133 ASP A CA 1
ATOM 2093 C C . ASP A 1 135 ? 24.67300 -9.27000 -28.68300 1.000 21.27000 133 ASP A C 1
ATOM 2094 O O . ASP A 1 135 ? 25.59000 -9.83500 -29.30600 1.000 27.68000 133 ASP A O 1
ATOM 2103 N N . LYS A 1 136 ? 24.09300 -8.15800 -29.13400 1.000 19.68000 134 LYS A N 1
ATOM 2104 C CA . LYS A 1 136 ? 24.57000 -7.51900 -30.35900 1.000 14.65000 134 LYS A CA 1
ATOM 2105 C C . LYS A 1 136 ? 26.03400 -7.09200 -30.25000 1.000 15.76000 134 LYS A C 1
ATOM 2106 O O . LYS A 1 136 ? 26.86300 -7.38200 -31.13800 1.000 13.47000 134 LYS A O 1
ATOM 2125 N N . LEU A 1 137 ? 26.36800 -6.39100 -29.16600 1.000 13.57000 135 LEU A N 1
ATOM 2126 C CA . LEU A 1 137 ? 27.73800 -5.93700 -28.97100 1.000 19.19000 135 LEU A CA 1
ATOM 2127 C C . LEU A 1 137 ? 28.71300 -7.10600 -28.86400 1.000 19.41000 135 LEU A C 1
ATOM 2128 O O . LEU A 1 137 ? 29.81300 -7.06900 -29.44000 1.000 13.20000 135 LEU A O 1
ATOM 2144 N N . SER A 1 138 ? 28.33600 -8.14900 -28.12500 1.000 17.08000 136 SER A N 1
ATOM 2145 C CA . SER A 1 138 ? 29.20000 -9.31100 -28.00900 1.000 19.26000 136 SER A CA 1
ATOM 2146 C C . SER A 1 138 ? 29.43000 -10.00000 -29.35100 1.000 16.00000 136 SER A C 1
ATOM 2147 O O . SER A 1 138 ? 30.55500 -10.41800 -29.65800 1.000 19.80000 136 SER A O 1
ATOM 2155 N N . LEU A 1 139 ? 28.37000 -10.20000 -30.13500 1.000 16.01000 137 LEU A N 1
ATOM 2156 C CA . LEU A 1 139 ? 28.56400 -10.82100 -31.44500 1.000 16.47000 137 LEU A CA 1
ATOM 2157 C C . LEU A 1 139 ? 29.48800 -9.99100 -32.34100 1.000 14.62000 137 LEU A C 1
ATOM 2158 O O . LEU A 1 139 ? 30.39300 -10.53400 -33.00100 1.000 11.29000 137 LEU A O 1
ATOM 2174 N N . LYS A 1 140 ? 29.27500 -8.67200 -32.39000 1.000 12.40000 138 LYS A N 1
ATOM 2175 C CA . LYS A 1 140 ? 30.16000 -7.83700 -33.20000 1.000 9.05000 138 LYS A CA 1
ATOM 2176 C C . LYS A 1 140 ? 31.61100 -7.90600 -32.71800 1.000 10.95000 138 LYS A C 1
ATOM 2177 O O . LYS A 1 140 ? 32.55300 -8.01600 -33.53000 1.000 11.83000 138 LYS A O 1
ATOM 2196 N N . LEU A 1 141 ? 31.81300 -7.88400 -31.39900 1.000 12.79000 139 LEU A N 1
ATOM 2197 C CA . LEU A 1 141 ? 33.16800 -7.94400 -30.87100 1.000 14.93000 139 LEU A CA 1
ATOM 2198 C C . LEU A 1 141 ? 33.82900 -9.29800 -31.12100 1.000 15.77000 139 LEU A C 1
ATOM 2199 O O . LEU A 1 141 ? 35.02700 -9.35300 -31.44800 1.000 16.35000 139 LEU A O 1
ATOM 2215 N N . GLU A 1 142 ? 33.09200 -10.39400 -30.94500 1.000 14.50000 140 GLU A N 1
ATOM 2216 C CA . GLU A 1 142 ? 33.66300 -11.69900 -31.25100 1.000 16.79000 140 GLU A CA 1
ATOM 2217 C C . GLU A 1 142 ? 33.97100 -11.86400 -32.74300 1.000 12.16000 140 GLU A C 1
ATOM 2218 O O . GLU A 1 142 ? 34.95700 -12.52200 -33.10000 1.000 14.91000 140 GLU A O 1
ATOM 2230 N N . GLU A 1 143 ? 33.13900 -11.32100 -33.63500 1.000 13.60000 141 GLU A N 1
ATOM 2231 C CA . GLU A 1 143 ? 33.49100 -11.37500 -35.05300 1.000 15.72000 141 GLU A CA 1
ATOM 2232 C C . GLU A 1 143 ? 34.79700 -10.63500 -35.32900 1.000 18.44000 141 GLU A C 1
ATOM 2233 O O . GLU A 1 143 ? 35.69800 -11.16200 -36.01000 1.000 15.44000 141 GLU A O 1
ATOM 2245 N N . ARG A 1 144 ? 34.92700 -9.41300 -34.79600 1.000 17.98000 142 ARG A N 1
ATOM 2246 C CA . ARG A 1 144 ? 36.19900 -8.71200 -34.94000 1.000 13.97000 142 ARG A CA 1
ATOM 2247 C C . ARG A 1 144 ? 37.37300 -9.52800 -34.38000 1.000 10.01000 142 ARG A C 1
ATOM 2248 O O . ARG A 1 144 ? 38.44100 -9.61900 -35.01100 1.000 11.45000 142 ARG A O 1
ATOM 2269 N N . LYS A 1 145 ? 37.21000 -10.10200 -33.18400 1.000 17.24000 143 LYS A N 1
ATOM 2270 C CA . LYS A 1 145 ? 38.30600 -10.85600 -32.57200 1.000 15.58000 143 LYS A CA 1
ATOM 2271 C C . LYS A 1 145 ? 38.70200 -12.09500 -33.37200 1.000 12.70000 143 LYS A C 1
ATOM 2272 O O . LYS A 1 145 ? 39.89700 -12.36200 -33.56800 1.000 14.57000 143 LYS A O 1
ATOM 2291 N N . ILE A 1 146 ? 37.73000 -12.87400 -33.83500 1.000 12.06000 144 ILE A N 1
ATOM 2292 C CA . ILE A 1 146 ? 38.08800 -14.07800 -34.57100 1.000 10.00000 144 ILE A CA 1
ATOM 2293 C C . ILE A 1 146 ? 38.70800 -13.72400 -35.91800 1.000 14.75000 144 ILE A C 1
ATOM 2294 O O . ILE A 1 146 ? 39.62400 -14.41600 -36.39300 1.000 12.05000 144 ILE A O 1
ATOM 2310 N N . ILE A 1 147 ? 38.23100 -12.65800 -36.56400 1.000 10.70000 145 ILE A N 1
ATOM 2311 C CA . ILE A 1 147 ? 38.89300 -12.22600 -37.79400 1.000 12.59000 145 ILE A CA 1
ATOM 2312 C C . ILE A 1 147 ? 40.33000 -11.76900 -37.52800 1.000 10.66000 145 ILE A C 1
ATOM 2313 O O . ILE A 1 147 ? 41.23900 -12.05600 -38.32100 1.000 12.23000 145 ILE A O 1
ATOM 2329 N N . GLU A 1 148 ? 40.55000 -10.99300 -36.46000 1.000 10.10000 146 GLU A N 1
ATOM 2330 C CA . GLU A 1 148 ? 41.91900 -10.61000 -36.09500 1.000 11.85000 146 GLU A CA 1
ATOM 2331 C C . GLU A 1 148 ? 42.81800 -11.82700 -35.88200 1.000 12.33000 146 GLU A C 1
ATOM 2332 O O . GLU A 1 148 ? 43.95000 -11.89300 -36.40400 1.000 12.06000 146 GLU A O 1
ATOM 2344 N N . LYS A 1 149 ? 42.32000 -12.81200 -35.13500 1.000 14.45000 147 LYS A N 1
ATOM 2345 C CA . LYS A 1 149 ? 43.08600 -14.02600 -34.87800 1.000 10.40000 147 LYS A CA 1
ATOM 2346 C C . LYS A 1 149 ? 43.40000 -14.78500 -36.16800 1.000 11.33000 147 LYS A C 1
ATOM 2347 O O . LYS A 1 149 ? 44.54300 -15.22400 -36.38800 1.000 13.19000 147 LYS A O 1
ATOM 2366 N N . ALA A 1 150 ? 42.39800 -14.95400 -37.02900 1.000 9.49000 148 ALA A N 1
ATOM 2367 C CA . ALA A 1 150 ? 42.63500 -15.61800 -38.30200 1.000 6.64000 148 ALA A CA 1
ATOM 2368 C C . ALA A 1 150 ? 43.64900 -14.88200 -39.16600 1.000 11.96000 148 ALA A C 1
ATOM 2369 O O . ALA A 1 150 ? 44.49400 -15.51800 -39.81900 1.000 17.78000 148 ALA A O 1
ATOM 2376 N N . LYS A 1 151 ? 43.53200 -13.55700 -39.24900 1.000 11.88000 149 LYS A N 1
ATOM 2377 C CA . LYS A 1 151 ? 44.52700 -12.78600 -39.97600 1.000 16.38000 149 LYS A CA 1
ATOM 2378 C C . LYS A 1 151 ? 45.93800 -13.06900 -39.46500 1.000 11.15000 149 LYS A C 1
ATOM 2379 O O . LYS A 1 151 ? 46.87200 -13.26500 -40.25900 1.000 18.89000 149 LYS A O 1
ATOM 2398 N N . GLY A 1 152 ? 46.13300 -13.03700 -38.14000 1.000 17.21000 150 GLY A N 1
ATOM 2399 C CA . GLY A 1 152 ? 47.46900 -13.29000 -37.63300 1.000 14.34000 150 GLY A CA 1
ATOM 2400 C C . GLY A 1 152 ? 47.97100 -14.69600 -37.91100 1.000 22.28000 150 GLY A C 1
ATOM 2401 O O . GLY A 1 152 ? 49.16500 -14.90200 -38.20400 1.000 25.98000 150 GLY A O 1
ATOM 2405 N N . ILE A 1 153 ? 47.06300 -15.67100 -37.90800 1.000 14.97000 151 ILE A N 1
ATOM 2406 C CA . ILE A 1 153 ? 47.45900 -17.03100 -38.26100 1.000 11.92000 151 ILE A CA 1
ATOM 2407 C C . ILE A 1 153 ? 47.92100 -17.10700 -39.71100 1.000 11.50000 151 ILE A C 1
ATOM 2408 O O . ILE A 1 153 ? 48.94100 -17.73900 -40.02800 1.000 13.99000 151 ILE A O 1
ATOM 2424 N N . LEU A 1 154 ? 47.13500 -16.53500 -40.61900 1.000 13.08000 152 LEU A N 1
ATOM 2425 C CA . LEU A 1 154 ? 47.52300 -16.54800 -42.02300 1.000 16.57000 152 LEU A CA 1
ATOM 2426 C C . LEU A 1 154 ? 48.84400 -15.82100 -42.26200 1.000 17.36000 152 LEU A C 1
ATOM 2427 O O . LEU A 1 154 ? 49.67100 -16.26500 -43.07600 1.000 21.08000 152 LEU A O 1
ATOM 2443 N N . VAL A 1 155 ? 49.03500 -14.67400 -41.60900 1.000 15.61000 153 VAL A N 1
ATOM 2444 C CA . VAL A 1 155 ? 50.31600 -13.97800 -41.69800 1.000 22.37000 153 VAL A CA 1
ATOM 2445 C C . VAL A 1 155 ? 51.47100 -14.88100 -41.27100 1.000 18.97000 153 VAL A C 1
ATOM 2446 O O . VAL A 1 155 ? 52.48000 -15.01000 -41.98100 1.000 19.81000 153 VAL A O 1
ATOM 2459 N N . LYS A 1 156 ? 51.34800 -15.51600 -40.10700 1.000 16.92000 154 LYS A N 1
ATOM 2460 C CA . LYS A 1 156 ? 52.45900 -16.31900 -39.61700 1.000 24.23000 154 LYS A CA 1
ATOM 2461 C C . LYS A 1 156 ? 52.70700 -17.56100 -40.47000 1.000 27.95000 154 LYS A C 1
ATOM 2462 O O . LYS A 1 156 ? 53.86800 -17.95600 -40.66400 1.000 35.73000 154 LYS A O 1
ATOM 2481 N N . GLU A 1 157 ? 51.65100 -18.22800 -40.95000 1.000 27.71000 155 GLU A N 1
ATOM 2482 C CA . GLU A 1 157 ? 51.87800 -19.42200 -41.76800 1.000 25.48000 155 GLU A CA 1
ATOM 2483 C C . GLU A 1 157 ? 52.38600 -19.08600 -43.17500 1.000 32.56000 155 GLU A C 1
ATOM 2484 O O . GLU A 1 157 ? 53.37600 -19.67100 -43.63700 1.000 35.99000 155 GLU A O 1
ATOM 2496 N N . ASN A 1 158 ? 51.68000 -18.19100 -43.88900 1.000 30.93000 156 ASN A N 1
ATOM 2497 C CA . ASN A 1 158 ? 52.00600 -17.82400 -45.26800 1.000 30.08000 156 ASN A CA 1
ATOM 2498 C C . ASN A 1 158 ? 53.21700 -16.88900 -45.38500 1.000 25.63000 156 ASN A C 1
ATOM 2499 O O . ASN A 1 158 ? 53.87000 -16.85800 -46.44700 1.000 27.12000 156 ASN A O 1
ATOM 2510 N N . HIS A 1 159 ? 53.48700 -16.06600 -44.36800 1.000 26.48000 157 HIS A N 1
ATOM 2511 C CA . HIS A 1 159 ? 54.43400 -14.95500 -44.48700 1.000 28.74000 157 HIS A CA 1
ATOM 2512 C C . HIS A 1 159 ? 53.96900 -13.85300 -45.44700 1.000 27.28000 157 HIS A C 1
ATOM 2513 O O . HIS A 1 159 ? 54.76600 -13.28000 -46.18900 1.000 26.43000 157 HIS A O 1
ATOM 2527 N N . ILE A 1 160 ? 52.66000 -13.60400 -45.45700 1.000 25.46000 158 ILE A N 1
ATOM 2528 C CA . ILE A 1 160 ? 52.00100 -12.49900 -46.15400 1.000 25.29000 158 ILE A CA 1
ATOM 2529 C C . ILE A 1 160 ? 51.79500 -11.32900 -45.19500 1.000 24.90000 158 ILE A C 1
ATOM 2530 O O . ILE A 1 160 ? 52.00600 -11.46300 -43.98200 1.000 19.06000 158 ILE A O 1
ATOM 2546 N N . SER A 1 161 ? 51.40300 -10.17300 -45.73400 1.000 22.68000 159 SER A N 1
ATOM 2547 C CA . SER A 1 161 ? 51.02200 -9.02900 -44.91900 1.000 22.78000 159 SER A CA 1
ATOM 2548 C C . SER A 1 161 ? 49.60600 -9.18500 -44.36100 1.000 27.51000 159 SER A C 1
ATOM 2549 O O . SER A 1 161 ? 48.79100 -9.98500 -44.84600 1.000 16.73000 159 SER A O 1
ATOM 2557 N N . GLU A 1 162 ? 49.32900 -8.40000 -43.31200 1.000 17.91000 160 GLU A N 1
ATOM 2558 C CA . GLU A 1 162 ? 47.98900 -8.37100 -42.73000 1.000 19.03000 160 GLU A CA 1
ATOM 2559 C C . GLU A 1 162 ? 46.93100 -7.94800 -43.74400 1.000 14.61000 160 GLU A C 1
ATOM 2560 O O . GLU A 1 162 ? 45.80500 -8.48000 -43.74500 1.000 20.06000 160 GLU A O 1
ATOM 2572 N N . GLU A 1 163 ? 47.28200 -7.02100 -44.63900 1.000 21.19000 161 GLU A N 1
ATOM 2573 C CA . GLU A 1 163 ? 46.33700 -6.61900 -45.68000 1.000 19.47000 161 GLU A CA 1
ATOM 2574 C C . GLU A 1 163 ? 45.97100 -7.79900 -46.59600 1.000 17.78000 161 GLU A C 1
ATOM 2575 O O . GLU A 1 163 ? 44.78800 -8.04900 -46.90200 1.000 20.70000 161 GLU A O 1
ATOM 2587 N N . GLU A 1 164 ? 46.98500 -8.56000 -47.02200 1.000 21.41000 162 GLU A N 1
ATOM 2588 C CA . GLU A 1 164 ? 46.76000 -9.69500 -47.90800 1.000 20.96000 162 GLU A CA 1
ATOM 2589 C C . GLU A 1 164 ? 46.01900 -10.81600 -47.19800 1.000 14.42000 162 GLU A C 1
ATOM 2590 O O . GLU A 1 164 ? 45.20100 -11.51400 -47.80900 1.000 15.14000 162 GLU A O 1
ATOM 2602 N N . ALA A 1 165 ? 46.30800 -11.02000 -45.91400 1.000 14.62000 163 ALA A N 1
ATOM 2603 C CA . ALA A 1 165 ? 45.51300 -11.96300 -45.13000 1.000 14.58000 163 ALA A CA 1
ATOM 2604 C C . ALA A 1 165 ? 44.03100 -11.58500 -45.09000 1.000 22.13000 163 ALA A C 1
ATOM 2605 O O . ALA A 1 165 ? 43.14000 -12.44500 -45.25700 1.000 19.84000 163 ALA A O 1
ATOM 2612 N N . TYR A 1 166 ? 43.73300 -10.30700 -44.84600 1.000 14.27000 164 TYR A N 1
ATOM 2613 C CA . TYR A 1 166 ? 42.33000 -9.91900 -44.86600 1.000 15.94000 164 TYR A CA 1
ATOM 2614 C C . TYR A 1 166 ? 41.68700 -10.13600 -46.22700 1.000 15.20000 164 TYR A C 1
ATOM 2615 O O . TYR A 1 166 ? 40.52900 -10.57500 -46.30400 1.000 13.42000 164 TYR A O 1
ATOM 2633 N N . GLN A 1 167 ? 42.37300 -9.76400 -47.30800 1.000 17.89000 165 GLN A N 1
ATOM 2634 C CA . GLN A 1 167 ? 41.81800 -10.08000 -48.62100 1.000 23.29000 165 GLN A CA 1
ATOM 2635 C C . GLN A 1 167 ? 41.65200 -11.58200 -48.87300 1.000 17.78000 165 GLN A C 1
ATOM 2636 O O . GLN A 1 167 ? 40.71600 -11.98300 -49.58100 1.000 18.18000 165 GLN A O 1
ATOM 2650 N N . MET A 1 168 ? 42.51600 -12.43400 -48.31700 1.000 28.45000 166 MET A N 1
ATOM 2651 C CA . MET A 1 168 ? 42.23400 -13.86800 -48.40300 1.000 15.29000 166 MET A CA 1
ATOM 2652 C C . MET A 1 168 ? 40.92200 -14.23000 -47.71800 1.000 18.37000 166 MET A C 1
ATOM 2653 O O . MET A 1 168 ? 40.10000 -14.98400 -48.26500 1.000 16.48000 166 MET A O 1
ATOM 2667 N N . LEU A 1 169 ? 40.73200 -13.74500 -46.49400 1.000 14.01000 167 LEU A N 1
ATOM 2668 C CA . LEU A 1 169 ? 39.47000 -14.02600 -45.81500 1.000 14.30000 167 LEU A CA 1
ATOM 2669 C C . LEU A 1 169 ? 38.26700 -13.48000 -46.58800 1.000 17.03000 167 LEU A C 1
ATOM 2670 O O . LEU A 1 169 ? 37.21500 -14.13500 -46.66500 1.000 16.93000 167 LEU A O 1
ATOM 2686 N N . ARG A 1 170 ? 38.39900 -12.28500 -47.16900 1.000 21.29000 168 ARG A N 1
ATOM 2687 C CA . ARG A 1 170 ? 37.30900 -11.73200 -47.97500 1.000 20.70000 168 ARG A CA 1
ATOM 2688 C C . ARG A 1 170 ? 37.00600 -12.59800 -49.19700 1.000 16.54000 168 ARG A C 1
ATOM 2689 O O . ARG A 1 170 ? 35.83300 -12.87300 -49.51100 1.000 19.09000 168 ARG A O 1
ATOM 2710 N N . THR A 1 171 ? 38.04700 -12.97400 -49.93800 1.000 13.85000 169 THR A N 1
ATOM 2711 C CA . THR A 1 171 ? 37.84400 -13.77000 -51.13700 1.000 23.21000 169 THR A CA 1
ATOM 2712 C C . THR A 1 171 ? 37.21400 -15.11600 -50.81000 1.000 21.62000 169 THR A C 1
ATOM 2713 O O . THR A 1 171 ? 36.28900 -15.56800 -51.50800 1.000 19.50000 169 THR A O 1
ATOM 2724 N N . LEU A 1 172 ? 37.70400 -15.77100 -49.75700 1.000 14.32000 170 LEU A N 1
ATOM 2725 C CA . LEU A 1 172 ? 37.07400 -16.99900 -49.29700 1.000 19.28000 170 LEU A CA 1
ATOM 2726 C C . LEU A 1 172 ? 35.60800 -16.77400 -48.93800 1.000 24.49000 170 LEU A C 1
ATOM 2727 O O . LEU A 1 172 ? 34.72500 -17.53200 -49.36200 1.000 14.32000 170 LEU A O 1
ATOM 2743 N N . SER A 1 173 ? 35.32900 -15.75000 -48.12900 1.000 15.02000 171 SER A N 1
ATOM 2744 C CA . SER A 1 173 ? 33.95600 -15.50500 -47.70500 1.000 20.67000 171 SER A CA 1
ATOM 2745 C C . SER A 1 173 ? 33.02200 -15.33500 -48.89800 1.000 18.40000 171 SER A C 1
ATOM 2746 O O . SER A 1 173 ? 31.94200 -15.94300 -48.96900 1.000 21.78000 171 SER A O 1
ATOM 2754 N N . MET A 1 174 ? 33.41500 -14.49800 -49.84800 1.000 18.61000 172 MET A N 1
ATOM 2755 C CA . MET A 1 174 ? 32.53600 -14.21900 -50.98700 1.000 20.09000 172 MET A CA 1
ATOM 2756 C C . MET A 1 174 ? 32.42400 -15.41000 -51.94500 1.000 16.94000 172 MET A C 1
ATOM 2757 O O . MET A 1 174 ? 31.34200 -15.66200 -52.50200 1.000 19.67000 172 MET A O 1
ATOM 2771 N N . ASN A 1 175 ? 33.51600 -16.14700 -52.15600 1.000 15.97000 173 ASN A N 1
ATOM 2772 C CA . ASN A 1 175 ? 33.42500 -17.28900 -53.05200 1.000 22.47000 173 ASN A CA 1
ATOM 2773 C C . ASN A 1 175 ? 32.64100 -18.44000 -52.42800 1.000 22.88000 173 ASN A C 1
ATOM 2774 O O . ASN A 1 175 ? 31.89400 -19.13800 -53.12900 1.000 25.44000 173 ASN A O 1
ATOM 2785 N N . LYS A 1 176 ? 32.81300 -18.67200 -51.12600 1.000 25.25000 174 LYS A N 1
ATOM 2786 C CA . LYS A 1 176 ? 32.08500 -19.73300 -50.43700 1.000 19.56000 174 LYS A CA 1
ATOM 2787 C C . LYS A 1 176 ? 30.67500 -19.31300 -50.02100 1.000 24.54000 174 LYS A C 1
ATOM 2788 O O . LYS A 1 176 ? 29.92300 -20.14400 -49.49600 1.000 22.46000 174 LYS A O 1
ATOM 2807 N N . ARG A 1 177 ? 30.30900 -18.04500 -50.24200 1.000 25.72000 175 ARG A N 1
ATOM 2808 C CA . ARG A 1 177 ? 29.05100 -17.44800 -49.76800 1.000 15.25000 175 ARG A CA 1
ATOM 2809 C C . ARG A 1 177 ? 28.82900 -17.66700 -48.27100 1.000 22.17000 175 ARG A C 1
ATOM 2810 O O . ARG A 1 177 ? 27.72600 -18.00600 -47.82800 1.000 19.78000 175 ARG A O 1
ATOM 2831 N N . ALA A 1 178 ? 29.89900 -17.48500 -47.49500 1.000 25.88000 176 ALA A N 1
ATOM 2832 C CA . ALA A 1 178 ? 29.94000 -17.72700 -46.05900 1.000 25.61000 176 ALA A CA 1
ATOM 2833 C C . ALA A 1 178 ? 30.20900 -16.42000 -45.31900 1.000 22.74000 176 ALA A C 1
ATOM 2834 O O . ALA A 1 178 ? 30.76000 -15.46600 -45.88200 1.000 24.02000 176 ALA A O 1
ATOM 2841 N N . ARG A 1 179 ? 29.80900 -16.37900 -44.04800 1.000 26.95000 177 ARG A N 1
ATOM 2842 C CA . ARG A 1 179 ? 30.22300 -15.26400 -43.21400 1.000 28.11000 177 ARG A CA 1
ATOM 2843 C C . ARG A 1 179 ? 31.73100 -15.30500 -43.00600 1.000 29.17000 177 ARG A C 1
ATOM 2844 O O . ARG A 1 179 ? 32.32500 -16.37300 -42.83000 1.000 37.93000 177 ARG A O 1
ATOM 2865 N N . MET A 1 180 ? 32.35000 -14.12300 -42.98600 1.000 22.33000 178 MET A N 1
ATOM 2866 C CA . MET A 1 180 ? 33.78700 -14.07700 -42.75000 1.000 23.77000 178 MET A CA 1
ATOM 2867 C C . MET A 1 180 ? 34.16500 -14.64900 -41.38400 1.000 27.39000 178 MET A C 1
ATOM 2868 O O . MET A 1 180 ? 35.25300 -15.22300 -41.23800 1.000 26.06000 178 MET A O 1
ATOM 2882 N N . SER A 1 181 ? 33.31600 -14.47300 -40.36900 1.000 26.73000 179 SER A N 1
ATOM 2883 C CA . SER A 1 181 ? 33.52100 -15.17800 -39.10800 1.000 32.33000 179 SER A CA 1
ATOM 2884 C C . SER A 1 181 ? 33.47300 -16.70200 -39.22600 1.000 25.51000 179 SER A C 1
ATOM 2885 O O . SER A 1 181 ? 34.20400 -17.38900 -38.49700 1.000 29.24000 179 SER A O 1
ATOM 2893 N N . GLU A 1 182 ? 32.64500 -17.25500 -40.11900 1.000 31.51000 180 GLU A N 1
ATOM 2894 C CA . GLU A 1 182 ? 32.64700 -18.70900 -40.28600 1.000 32.90000 180 GLU A CA 1
ATOM 2895 C C . GLU A 1 182 ? 33.94400 -19.21200 -40.92800 1.000 23.37000 180 GLU A C 1
ATOM 2896 O O . GLU A 1 182 ? 34.58700 -20.16300 -40.42100 1.000 21.16000 180 GLU A O 1
ATOM 2908 N N . ILE A 1 183 ? 34.43100 -18.48600 -41.93300 1.000 14.43000 181 ILE A N 1
ATOM 2909 C CA . ILE A 1 183 ? 35.74100 -18.79100 -42.49200 1.000 18.21000 181 ILE A CA 1
ATOM 2910 C C . ILE A 1 183 ? 36.82600 -18.66800 -41.42700 1.000 22.99000 181 ILE A C 1
ATOM 2911 O O . ILE A 1 183 ? 37.72500 -19.51600 -41.33100 1.000 17.11000 181 ILE A O 1
ATOM 2927 N N . ALA A 1 184 ? 36.81300 -17.56700 -40.67600 1.000 22.44000 182 ALA A N 1
ATOM 2928 C CA . ALA A 1 184 ? 37.83400 -17.36600 -39.66200 1.000 22.01000 182 ALA A CA 1
ATOM 2929 C C . ALA A 1 184 ? 37.81400 -18.44700 -38.59200 1.000 12.80000 182 ALA A C 1
ATOM 2930 O O . ALA A 1 184 ? 38.87100 -18.84800 -38.08100 1.000 9.43000 182 ALA A O 1
ATOM 2937 N N . GLU A 1 185 ? 36.61800 -18.87000 -38.17400 1.000 17.71000 183 GLU A N 1
ATOM 2938 C CA . GLU A 1 185 ? 36.52500 -19.99600 -37.25500 1.000 18.31000 183 GLU A CA 1
ATOM 2939 C C . GLU A 1 185 ? 37.20900 -21.23200 -37.82900 1.000 11.99000 183 GLU A C 1
ATOM 2940 O O . GLU A 1 185 ? 37.88200 -21.96900 -37.09600 1.000 13.37000 183 GLU A O 1
ATOM 2952 N N . LEU A 1 186 ? 37.04100 -21.48500 -39.13400 1.000 15.41000 184 LEU A N 1
ATOM 2953 C CA . LEU A 1 186 ? 37.73800 -22.63100 -39.72300 1.000 18.75000 184 LEU A CA 1
ATOM 2954 C C . LEU A 1 186 ? 39.25000 -22.43600 -39.79600 1.000 19.51000 184 LEU A C 1
ATOM 2955 O O . LEU A 1 186 ? 40.01700 -23.39600 -39.61200 1.000 12.31000 184 LEU A O 1
ATOM 2971 N N . ILE A 1 187 ? 39.70100 -21.21900 -40.08800 1.000 19.63000 185 ILE A N 1
ATOM 2972 C CA . ILE A 1 187 ? 41.13800 -20.95200 -40.07200 1.000 13.74000 185 ILE A CA 1
ATOM 2973 C C . ILE A 1 187 ? 41.74800 -21.15800 -38.68400 1.000 12.30000 185 ILE A C 1
ATOM 2974 O O . ILE A 1 187 ? 42.89100 -21.62500 -38.55900 1.000 13.79000 185 ILE A O 1
ATOM 2990 N N . VAL A 1 188 ? 41.03900 -20.75000 -37.63000 1.000 18.09000 186 VAL A N 1
ATOM 2991 C CA . VAL A 1 188 ? 41.59300 -20.83900 -36.27700 1.000 20.24000 186 VAL A CA 1
ATOM 2992 C C . VAL A 1 188 ? 41.62300 -22.27400 -35.73200 1.000 27.00000 186 VAL A C 1
ATOM 2993 O O . VAL A 1 188 ? 42.66200 -22.74200 -35.23500 1.000 31.26000 186 VAL A O 1
ATOM 3006 N N . MET A 1 189 ? 40.48900 -22.97500 -35.78800 1.000 28.55000 187 MET A N 1
ATOM 3007 C CA . MET A 1 189 ? 40.37500 -24.39500 -35.42200 1.000 30.89000 187 MET A CA 1
ATOM 3008 C C . MET A 1 189 ? 41.21600 -24.82300 -34.20600 1.000 41.27000 187 MET A C 1
ATOM 3009 O O . MET A 1 189 ? 42.01200 -25.76500 -34.27400 1.000 46.36000 187 MET A O 1
ATOM 3023 N N . ASP A 1 190 ? 41.04300 -24.08200 -33.10100 1.000 49.50000 188 ASP A N 1
ATOM 3024 C CA . ASP A 1 190 ? 41.73300 -24.23400 -31.79800 1.000 49.89000 188 ASP A CA 1
ATOM 3025 C C . ASP A 1 190 ? 43.25500 -24.13100 -31.85500 1.000 50.88000 188 ASP A C 1
ATOM 3026 O O . ASP A 1 190 ? 43.94800 -24.66300 -30.97300 1.000 57.80000 188 ASP A O 1
ATOM 3035 N N . ASP A 1 191 ? 43.76800 -23.46300 -32.88000 1.000 54.63000 189 ASP A N 1
ATOM 3036 C CA . ASP A 1 191 ? 45.11100 -22.87500 -32.87600 1.000 55.83000 189 ASP A CA 1
ATOM 3037 C C . ASP A 1 191 ? 45.26400 -21.80900 -31.79100 1.000 53.81000 189 ASP A C 1
ATOM 3038 O O . ASP A 1 191 ? 44.27900 -21.29200 -31.27400 1.000 53.04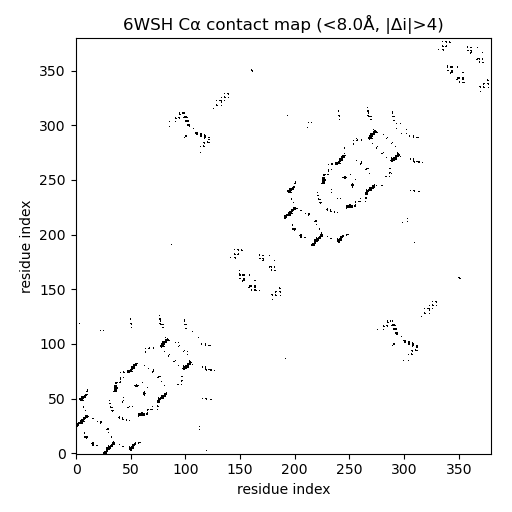000 189 ASP A O 1
ATOM 3047 N N . ASN B 1 2 ? 18.97800 -12.48700 9.00000 1.000 44.25000 0 ASN B N 1
ATOM 3048 C CA . ASN B 1 2 ? 17.67500 -12.70500 8.33700 1.000 38.62000 0 ASN B CA 1
ATOM 3049 C C . ASN B 1 2 ? 17.70900 -12.05200 6.95700 1.000 37.58000 0 ASN B C 1
ATOM 3050 O O . ASN B 1 2 ? 18.62000 -12.34700 6.16900 1.000 28.04000 0 ASN B O 1
ATOM 3061 N N . MET B 1 3 ? 16.74800 -11.20600 6.60100 1.000 34.83000 1 MET B N 1
ATOM 3062 C CA . MET B 1 3 ? 16.76700 -10.56500 5.29400 1.000 29.86000 1 MET B CA 1
ATOM 3063 C C . MET B 1 3 ? 17.93200 -9.59100 5.19200 1.000 29.43000 1 MET B C 1
ATOM 3064 O O . MET B 1 3 ? 18.19700 -8.81500 6.11500 1.000 32.46000 1 MET B O 1
ATOM 3078 N N . ASP B 1 4 ? 18.63800 -9.63800 4.06300 1.000 22.95000 2 ASP B N 1
ATOM 3079 C CA . ASP B 1 4 ? 19.80800 -8.79600 3.85600 1.000 29.15000 2 ASP B CA 1
ATOM 3080 C C . ASP B 1 4 ? 19.55900 -7.66800 2.85300 1.000 32.25000 2 ASP B C 1
ATOM 3081 O O . ASP B 1 4 ? 19.11600 -7.91300 1.71700 1.000 29.33000 2 ASP B O 1
ATOM 3090 N N . GLY B 1 5 ? 19.91000 -6.44300 3.26200 1.000 24.79000 3 GLY B N 1
ATOM 3091 C CA . GLY B 1 5 ? 19.83600 -5.27500 2.40900 1.000 28.12000 3 GLY B CA 1
ATOM 3092 C C . GLY B 1 5 ? 19.96500 -3.95000 3.14600 1.000 20.67000 3 GLY B C 1
ATOM 3093 O O . GLY B 1 5 ? 19.62400 -3.83400 4.32600 1.000 18.64000 3 GLY B O 1
ATOM 3097 N N . ARG B 1 6 ? 20.46600 -2.92900 2.44300 1.000 17.36000 4 ARG B N 1
ATOM 3098 C CA . ARG B 1 6 ? 20.64600 -1.57800 2.98100 1.000 13.04000 4 ARG B CA 1
ATOM 3099 C C . ARG B 1 6 ? 19.56600 -0.65800 2.41200 1.000 9.07000 4 ARG B C 1
ATOM 3100 O O . ARG B 1 6 ? 19.53200 -0.41300 1.20000 1.000 8.38000 4 ARG B O 1
ATOM 3121 N N . ILE B 1 7 ? 18.68700 -0.15900 3.29700 1.000 9.85000 5 ILE B N 1
ATOM 3122 C CA . ILE B 1 7 ? 17.45900 0.54200 2.92300 1.000 9.91000 5 ILE B CA 1
ATOM 3123 C C . ILE B 1 7 ? 17.51200 2.00500 3.36400 1.000 11.96000 5 ILE B C 1
ATOM 3124 O O . ILE B 1 7 ? 17.99100 2.31200 4.46200 1.000 14.88000 5 ILE B O 1
ATOM 3140 N N . VAL B 1 8 ? 17.04000 2.90900 2.49700 1.000 12.28000 6 VAL B N 1
ATOM 3141 C CA . VAL B 1 8 ? 16.69800 4.28500 2.87000 1.000 12.35000 6 VAL B CA 1
ATOM 3142 C C . VAL B 1 8 ? 15.18000 4.47300 2.81500 1.000 10.34000 6 VAL B C 1
ATOM 3143 O O . VAL B 1 8 ? 14.53600 4.08600 1.83100 1.000 12.17000 6 VAL B O 1
ATOM 3156 N N . ILE B 1 9 ? 14.61700 5.08200 3.86600 1.000 12.89000 7 ILE B N 1
ATOM 3157 C CA . ILE B 1 9 ? 13.18300 5.34700 4.00400 1.000 11.71000 7 ILE B CA 1
ATOM 3158 C C . ILE B 1 9 ? 12.89900 6.83700 3.82800 1.000 16.95000 7 ILE B C 1
ATOM 3159 O O . ILE B 1 9 ? 13.46400 7.67200 4.54600 1.000 18.55000 7 ILE B O 1
ATOM 3175 N N . VAL B 1 10 ? 12.01600 7.16100 2.87600 1.000 13.04000 8 VAL B N 1
ATOM 3176 C CA . VAL B 1 10 ? 11.69900 8.53900 2.47500 1.000 6.53000 8 VAL B CA 1
ATOM 3177 C C . VAL B 1 10 ? 10.18900 8.74900 2.55800 1.000 15.74000 8 VAL B C 1
ATOM 3178 O O . VAL B 1 10 ? 9.43900 8.26200 1.70200 1.000 9.27000 8 VAL B O 1
ATOM 3191 N N . ASP B 1 11 ? 9.73500 9.45700 3.59900 1.000 15.14000 9 ASP B N 1
ATOM 3192 C CA . ASP B 1 11 ? 8.33400 9.86100 3.73000 1.000 14.30000 9 ASP B CA 1
ATOM 3193 C C . ASP B 1 11 ? 8.26100 11.10400 4.61700 1.000 20.05000 9 ASP B C 1
ATOM 3194 O O . ASP B 1 11 ? 9.04400 11.23400 5.55700 1.000 18.21000 9 ASP B O 1
ATOM 3203 N N . ASP B 1 12 ? 7.34800 12.02700 4.28600 1.000 15.17000 10 ASP B N 1
ATOM 3204 C CA . ASP B 1 12 ? 7.20800 13.27400 5.03400 1.000 24.48000 10 ASP B CA 1
ATOM 3205 C C . ASP B 1 12 ? 6.46600 13.11500 6.35000 1.000 27.89000 10 ASP B C 1
ATOM 3206 O O . ASP B 1 12 ? 6.58100 13.98700 7.23100 1.000 23.56000 10 ASP B O 1
ATOM 3215 N N . GLU B 1 13 ? 5.68600 12.05000 6.51000 1.000 16.42000 11 GLU B N 1
ATOM 3216 C CA . GLU B 1 13 ? 4.98300 11.79300 7.77300 1.000 24.33000 11 GLU B CA 1
ATOM 3217 C C . GLU B 1 13 ? 5.84600 10.95600 8.72700 1.000 25.67000 11 GLU B C 1
ATOM 3218 O O . GLU B 1 13 ? 6.06600 9.76400 8.46100 1.000 22.64000 11 GLU B O 1
ATOM 3230 N N . PRO B 1 14 ? 6.37200 11.52600 9.82100 1.000 25.74000 12 PRO B N 1
ATOM 3231 C CA . PRO B 1 14 ? 7.35500 10.77500 10.63600 1.000 23.05000 12 PRO B CA 1
ATOM 3232 C C . PRO B 1 14 ? 6.88800 9.42800 11.17400 1.000 24.23000 12 PRO B C 1
ATOM 3233 O O . PRO B 1 14 ? 7.69400 8.48200 11.23900 1.000 24.33000 12 PRO B O 1
ATOM 3244 N N . ILE B 1 15 ? 5.62800 9.32700 11.59900 1.000 19.91000 13 ILE B N 1
ATOM 3245 C CA . ILE B 1 15 ? 5.14100 8.06600 12.13900 1.000 23.96000 13 ILE B CA 1
ATOM 3246 C C . ILE B 1 15 ? 5.08700 6.98600 11.07000 1.000 27.56000 13 ILE B C 1
ATOM 3247 O O . ILE B 1 15 ? 5.28500 5.79300 11.36200 1.000 24.48000 13 ILE B O 1
ATOM 3263 N N . THR B 1 16 ? 4.81100 7.36700 9.82500 1.000 25.48000 14 THR B N 1
ATOM 3264 C CA . THR B 1 16 ? 4.87100 6.38500 8.75300 1.000 23.14000 14 THR B CA 1
ATOM 3265 C C . THR B 1 16 ? 6.29100 5.88400 8.51000 1.000 21.82000 14 THR B C 1
ATOM 3266 O O . THR B 1 16 ? 6.50200 4.67800 8.28200 1.000 20.59000 14 THR B O 1
ATOM 3277 N N . ARG B 1 17 ? 7.28300 6.77400 8.58900 1.000 21.59000 15 ARG B N 1
ATOM 3278 C CA . ARG B 1 17 ? 8.65800 6.29800 8.52700 1.000 25.02000 15 ARG B CA 1
ATOM 3279 C C . ARG B 1 17 ? 8.98400 5.34500 9.67100 1.000 17.27000 15 ARG B C 1
ATOM 3280 O O . ARG B 1 17 ? 9.66600 4.33200 9.46100 1.000 21.71000 15 ARG B O 1
ATOM 3301 N N . LEU B 1 18 ? 8.56200 5.67300 10.89500 1.000 21.44000 16 LEU B N 1
ATOM 3302 C CA . LEU B 1 18 ? 8.86200 4.77600 12.01600 1.000 28.87000 16 LEU B CA 1
ATOM 3303 C C . LEU B 1 18 ? 8.15800 3.41600 11.88300 1.000 22.21000 16 LEU B C 1
ATOM 3304 O O . LEU B 1 18 ? 8.74600 2.38000 12.22100 1.000 29.89000 16 LEU B O 1
ATOM 3320 N N . ASP B 1 19 ? 6.91600 3.39500 11.39200 1.000 24.49000 17 ASP B N 1
ATOM 3321 C CA . ASP B 1 19 ? 6.23000 2.13200 11.16300 1.000 28.50000 17 ASP B CA 1
ATOM 3322 C C . ASP B 1 19 ? 6.95600 1.28500 10.11700 1.000 25.29000 17 ASP B C 1
ATOM 3323 O O . ASP B 1 19 ? 7.22000 0.08300 10.32900 1.000 31.03000 17 ASP B O 1
ATOM 3332 N N . ILE B 1 20 ? 7.33600 1.90600 8.99500 1.000 22.26000 18 ILE B N 1
ATOM 3333 C CA . ILE B 1 20 ? 8.10300 1.17900 7.98500 1.000 25.62000 18 ILE B CA 1
ATOM 3334 C C . ILE B 1 20 ? 9.44600 0.71400 8.54300 1.000 29.08000 18 ILE B C 1
ATOM 3335 O O . ILE B 1 20 ? 9.91500 -0.40100 8.24000 1.000 27.64000 18 ILE B O 1
ATOM 3351 N N . ARG B 1 21 ? 10.11900 1.58300 9.29800 1.000 29.09000 19 ARG B N 1
ATOM 3352 C CA . ARG B 1 21 ? 11.38700 1.22000 9.92000 1.000 28.19000 19 ARG B CA 1
ATOM 3353 C C . ARG B 1 21 ? 11.25000 -0.02200 10.78900 1.000 30.67000 19 ARG B C 1
ATOM 3354 O O . ARG B 1 21 ? 12.08100 -0.94400 10.71800 1.000 20.97000 19 ARG B O 1
ATOM 3375 N N . ASP B 1 22 ? 10.22400 -0.05200 11.64200 1.000 26.92000 20 ASP B N 1
ATOM 3376 C CA . ASP B 1 22 ? 10.02200 -1.23000 12.47100 1.000 29.13000 20 ASP B CA 1
ATOM 3377 C C . ASP B 1 22 ? 9.81700 -2.47600 11.62300 1.000 26.61000 20 ASP B C 1
ATOM 3378 O O . ASP B 1 22 ? 10.38600 -3.54200 11.91500 1.000 24.48000 20 ASP B O 1
ATOM 3387 N N . ILE B 1 23 ? 9.00700 -2.36600 10.56600 1.000 27.16000 21 ILE B N 1
ATOM 3388 C CA . ILE B 1 23 ? 8.76800 -3.54600 9.73600 1.000 27.88000 21 ILE B CA 1
ATOM 3389 C C . ILE B 1 23 ? 10.06100 -4.06500 9.11400 1.000 27.14000 21 ILE B C 1
ATOM 3390 O O . ILE B 1 23 ? 10.36000 -5.26500 9.18100 1.000 29.17000 21 ILE B O 1
ATOM 3406 N N . VAL B 1 24 ? 10.83400 -3.19000 8.47800 1.000 18.76000 22 VAL B N 1
ATOM 3407 C CA . VAL B 1 24 ? 12.03000 -3.69100 7.80600 1.000 21.59000 22 VAL B CA 1
ATOM 3408 C C . VAL B 1 24 ? 13.13100 -4.11700 8.78000 1.000 22.31000 22 VAL B C 1
ATOM 3409 O O . VAL B 1 24 ? 13.94200 -4.99900 8.44700 1.000 22.84000 22 VAL B O 1
ATOM 3422 N N . ILE B 1 25 ? 13.23300 -3.48600 9.95200 1.000 23.18000 23 ILE B N 1
ATOM 3423 C CA . ILE B 1 25 ? 14.22200 -3.93500 10.92800 1.000 25.78000 23 ILE B CA 1
ATOM 3424 C C . ILE B 1 25 ? 13.84400 -5.28500 11.54000 1.000 22.07000 23 ILE B C 1
ATOM 3425 O O . ILE B 1 25 ? 14.72000 -6.12300 11.80600 1.000 23.44000 23 ILE B O 1
ATOM 3441 N N . GLU B 1 26 ? 12.55400 -5.51600 11.79900 1.000 20.55000 24 GLU B N 1
ATOM 3442 C CA . GLU B 1 26 ? 12.13600 -6.84500 12.23400 1.000 24.98000 24 GLU B CA 1
ATOM 3443 C C . GLU B 1 26 ? 12.43200 -7.91000 11.18000 1.000 33.03000 24 GLU B C 1
ATOM 3444 O O . GLU B 1 26 ? 12.70800 -9.06500 11.53700 1.000 33.53000 24 GLU B O 1
ATOM 3456 N N . ALA B 1 27 ? 12.34900 -7.56200 9.89000 1.000 22.13000 25 ALA B N 1
ATOM 3457 C CA . ALA B 1 27 ? 12.80900 -8.46500 8.83900 1.000 15.57000 25 ALA B CA 1
ATOM 3458 C C . ALA B 1 27 ? 14.32300 -8.62800 8.80700 1.000 20.36000 25 ALA B C 1
ATOM 3459 O O . ALA B 1 27 ? 14.81500 -9.56700 8.16400 1.000 22.30000 25 ALA B O 1
ATOM 3466 N N . GLY B 1 28 ? 15.06600 -7.73000 9.45400 1.000 20.01000 26 GLY B N 1
ATOM 3467 C CA . GLY B 1 28 ? 16.50900 -7.81000 9.52100 1.000 22.61000 26 GLY B CA 1
ATOM 3468 C C . GLY B 1 28 ? 17.27700 -6.96700 8.51900 1.000 24.00000 26 GLY B C 1
ATOM 3469 O O . GLY B 1 28 ? 18.51200 -7.08200 8.47200 1.000 14.44000 26 GLY B O 1
ATOM 3473 N N . TYR B 1 29 ? 16.59500 -6.15400 7.70400 1.000 20.11000 27 TYR B N 1
ATOM 3474 C CA . TYR B 1 29 ? 17.26900 -5.16400 6.87400 1.000 17.80000 27 TYR B CA 1
ATOM 3475 C C . TYR B 1 29 ? 17.93900 -4.08900 7.72800 1.000 16.32000 27 TYR B C 1
ATOM 3476 O O . TYR B 1 29 ? 17.52100 -3.80200 8.85500 1.000 21.43000 27 TYR B O 1
ATOM 3494 N N . GLU B 1 30 ? 18.98900 -3.49100 7.17200 1.000 15.13000 28 GLU B N 1
ATOM 3495 C CA . GLU B 1 30 ? 19.65700 -2.34400 7.77100 1.000 12.33000 28 GLU B CA 1
ATOM 3496 C C . GLU B 1 30 ? 19.09800 -1.06500 7.15400 1.000 15.59000 28 GLU B C 1
ATOM 3497 O O . GLU B 1 30 ? 19.19800 -0.86800 5.93500 1.000 17.81000 28 GLU B O 1
ATOM 3509 N N . VAL B 1 31 ? 18.51100 -0.20700 7.98700 1.000 16.74000 29 VAL B N 1
ATOM 3510 C CA . VAL B 1 31 ? 18.05700 1.11200 7.56300 1.000 15.97000 29 VAL B CA 1
ATOM 3511 C C . VAL B 1 31 ? 19.21000 2.10200 7.68800 1.000 16.63000 29 VAL B C 1
ATOM 3512 O O . VAL B 1 31 ? 19.48300 2.62700 8.77100 1.000 24.87000 29 VAL B O 1
ATOM 3525 N N . VAL B 1 32 ? 19.90600 2.33600 6.57300 1.000 13.83000 30 VAL B N 1
ATOM 3526 C CA . VAL B 1 32 ? 21.11100 3.16600 6.57300 1.000 13.96000 30 VAL B CA 1
ATOM 3527 C C . VAL B 1 32 ? 20.81000 4.66000 6.54700 1.000 17.19000 30 VAL B C 1
ATOM 3528 O O . VAL B 1 32 ? 21.73500 5.46200 6.74100 1.000 22.20000 30 VAL B O 1
ATOM 3541 N N . GLY B 1 33 ? 19.56700 5.07300 6.28300 1.000 15.21000 31 GLY B N 1
ATOM 3542 C CA . GLY B 1 33 ? 19.23600 6.48700 6.39100 1.000 13.94000 31 GLY B CA 1
ATOM 3543 C C . GLY B 1 33 ? 17.74900 6.72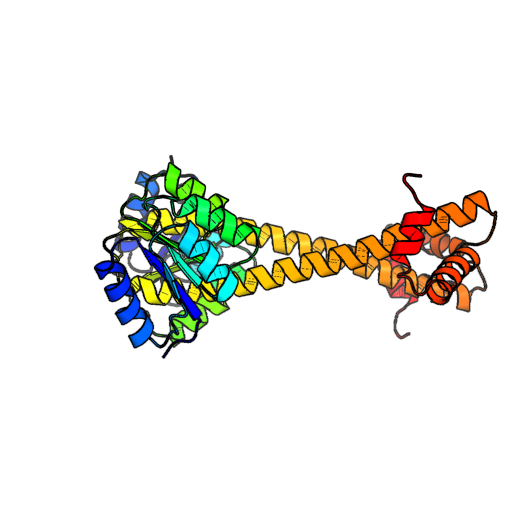800 6.25700 1.000 15.23000 31 GLY B C 1
ATOM 3544 O O . GLY B 1 33 ? 16.98200 5.82800 5.89900 1.000 11.54000 31 GLY B O 1
ATOM 3548 N N . GLU B 1 34 ? 17.35200 7.97900 6.55900 1.000 17.86000 32 GLU B N 1
ATOM 3549 C CA . GLU B 1 34 ? 15.96300 8.43100 6.42500 1.000 13.73000 32 GLU B CA 1
ATOM 3550 C C . GLU B 1 34 ? 15.88400 9.84600 5.85800 1.000 18.77000 32 GLU B C 1
ATOM 3551 O O . GLU B 1 34 ? 16.82700 10.63200 5.99500 1.000 26.10000 32 GLU B O 1
ATOM 3563 N N . ALA B 1 35 ? 14.75300 10.16400 5.20900 1.000 19.74000 33 ALA B N 1
ATOM 3564 C CA . ALA B 1 35 ? 14.54100 11.51200 4.68500 1.000 15.87000 33 ALA B CA 1
ATOM 3565 C C . ALA B 1 35 ? 13.06800 11.91600 4.69100 1.000 13.81000 33 ALA B C 1
ATOM 3566 O O . ALA B 1 35 ? 12.17300 11.06700 4.67700 1.000 14.05000 33 ALA B O 1
ATOM 3573 N N . ALA B 1 36 ? 12.83500 13.23900 4.73000 1.000 15.04000 34 ALA B N 1
ATOM 3574 C CA . ALA B 1 36 ? 11.49100 13.80300 4.74300 1.000 9.71000 34 ALA B CA 1
ATOM 3575 C C . ALA B 1 36 ? 11.13300 14.62800 3.50800 1.000 20.59000 34 ALA B C 1
ATOM 3576 O O . ALA B 1 36 ? 9.99500 15.12900 3.43200 1.000 22.94000 34 ALA B O 1
ATOM 3583 N N . ASP B 1 37 ? 12.05900 14.81800 2.56400 1.000 18.76000 35 ASP B N 1
ATOM 3584 C CA . ASP B 1 37 ? 11.77800 15.54300 1.32500 1.000 19.59000 35 ASP B CA 1
ATOM 3585 C C . ASP B 1 37 ? 12.82200 15.10300 0.31300 1.000 16.17000 35 ASP B C 1
ATOM 3586 O O . ASP B 1 37 ? 13.81500 14.45800 0.66700 1.000 16.52000 35 ASP B O 1
ATOM 3595 N N . GLY B 1 38 ? 12.55800 15.42600 -0.96000 1.000 16.87000 36 GLY B N 1
ATOM 3596 C CA . GLY B 1 38 ? 13.44100 14.97800 -2.02600 1.000 17.86000 36 GLY B CA 1
ATOM 3597 C C . GLY B 1 38 ? 14.88900 15.42300 -1.93000 1.000 12.58000 36 GLY B C 1
ATOM 3598 O O . GLY B 1 38 ? 15.79400 14.67600 -2.32800 1.000 12.37000 36 GLY B O 1
ATOM 3602 N N . PHE B 1 39 ? 15.14000 16.62500 -1.40200 1.000 17.37000 37 PHE B N 1
ATOM 3603 C CA . PHE B 1 39 ? 16.52200 17.07000 -1.26900 1.000 14.26000 37 PHE B CA 1
ATOM 3604 C C . PHE B 1 39 ? 17.27200 16.20100 -0.25700 1.000 14.07000 37 PHE B C 1
ATOM 3605 O O . PHE B 1 39 ? 18.37600 15.69200 -0.54100 1.000 10.54000 37 PHE B O 1
ATOM 3622 N N . GLU B 1 40 ? 16.64700 15.95500 0.90100 1.000 11.91000 38 GLU B N 1
ATOM 3623 C CA . GLU B 1 40 ? 17.21900 15.01400 1.85600 1.000 11.51000 38 GLU B CA 1
ATOM 3624 C C . GLU B 1 40 ? 17.37600 13.61500 1.25900 1.000 15.34000 38 GLU B C 1
ATOM 3625 O O . GLU B 1 40 ? 18.34600 12.90900 1.56700 1.000 9.81000 38 GLU B O 1
ATOM 3637 N N . ALA B 1 41 ? 16.40600 13.16700 0.45800 1.000 14.43000 39 ALA B N 1
ATOM 3638 C CA . ALA B 1 41 ? 16.51200 11.83800 -0.13200 1.000 11.07000 39 ALA B CA 1
ATOM 3639 C C . ALA B 1 41 ? 17.73200 11.71000 -1.03300 1.000 16.18000 39 ALA B C 1
ATOM 3640 O O . ALA B 1 41 ? 18.50000 10.73400 -0.94300 1.000 7.90000 39 ALA B O 1
ATOM 3647 N N . ILE B 1 42 ? 17.93600 12.68900 -1.91100 1.000 13.22000 40 ILE B N 1
ATOM 3648 C CA . ILE B 1 42 ? 19.11600 12.65600 -2.76600 1.000 10.48000 40 ILE B CA 1
ATOM 3649 C C . ILE B 1 42 ? 20.39600 12.67600 -1.93300 1.000 13.80000 40 ILE B C 1
ATOM 3650 O O . ILE B 1 42 ? 21.34000 11.91100 -2.19100 1.000 16.18000 40 ILE B O 1
ATOM 3666 N N . GLU B 1 43 ? 20.45800 13.57100 -0.94600 1.000 12.79000 41 GLU B N 1
ATOM 3667 C CA . GLU B 1 43 ? 21.63700 13.67700 -0.08500 1.000 18.13000 41 GLU B CA 1
ATOM 3668 C C . GLU B 1 43 ? 21.96500 12.37300 0.64000 1.000 12.52000 41 GLU B C 1
ATOM 3669 O O . GLU B 1 43 ? 23.10400 11.86400 0.57800 1.000 20.43000 41 GLU B O 1
ATOM 3681 N N . VAL B 1 44 ? 20.96400 11.78400 1.28600 1.000 13.25000 42 VAL B N 1
ATOM 3682 C CA . VAL B 1 44 ? 21.18600 10.55600 2.02700 1.000 21.57000 42 VAL B CA 1
ATOM 3683 C C . VAL B 1 44 ? 21.58700 9.41400 1.10200 1.000 16.15000 42 VAL B C 1
ATOM 3684 O O . VAL B 1 44 ? 22.49200 8.63200 1.42400 1.000 16.26000 42 VAL B O 1
ATOM 3697 N N . CYS B 1 45 ? 20.89200 9.25200 -0.02100 1.000 9.86000 43 CYS B N 1
ATOM 3698 C CA . CYS B 1 45 ? 21.29300 8.20000 -0.94100 1.000 15.93000 43 CYS B CA 1
ATOM 3699 C C . CYS B 1 45 ? 22.70600 8.40000 -1.48800 1.000 10.04000 43 CYS B C 1
ATOM 3700 O O . CYS B 1 45 ? 23.46100 7.42200 -1.63200 1.000 17.67000 43 CYS B O 1
ATOM 3708 N N . LYS B 1 46 ? 23.08200 9.63500 -1.83700 1.000 16.29000 44 LYS B N 1
ATOM 3709 C CA . LYS B 1 46 ? 24.45700 9.83900 -2.27800 1.000 16.35000 44 LYS B CA 1
AT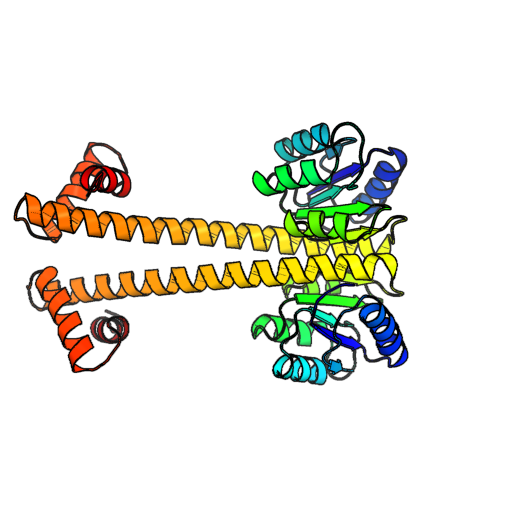OM 3710 C C . LYS B 1 46 ? 25.44300 9.37000 -1.21500 1.000 12.07000 44 LYS B C 1
ATOM 3711 O O . LYS B 1 46 ? 26.44400 8.70300 -1.52000 1.000 21.87000 44 LYS B O 1
ATOM 3730 N N . LYS B 1 47 ? 25.20200 9.73500 0.04100 1.000 9.35000 45 LYS B N 1
ATOM 3731 C CA . LYS B 1 47 ? 26.15300 9.32500 1.07200 1.000 17.20000 45 LYS B CA 1
ATOM 3732 C C . LYS B 1 47 ? 26.15400 7.80800 1.31300 1.000 14.96000 45 LYS B C 1
ATOM 3733 O O . LYS B 1 47 ? 27.22600 7.17600 1.33500 1.000 23.71000 45 LYS B O 1
ATOM 3752 N N . THR B 1 48 ? 24.96700 7.22100 1.55700 1.000 12.83000 46 THR B N 1
ATOM 3753 C CA . THR B 1 48 ? 24.83700 5.81500 1.94300 1.000 19.21000 46 THR B CA 1
ATOM 3754 C C . THR B 1 48 ? 24.98900 4.81400 0.79600 1.000 23.02000 46 THR B C 1
ATOM 3755 O O . THR B 1 48 ? 25.42100 3.67600 1.04700 1.000 21.85000 46 THR B O 1
ATOM 3766 N N . GLN B 1 49 ? 24.60400 5.17500 -0.42900 1.000 27.90000 47 GLN B N 1
ATOM 3767 C CA . GLN B 1 49 ? 24.58700 4.25700 -1.56400 1.000 15.00000 47 GLN B CA 1
ATOM 3768 C C . GLN B 1 49 ? 23.78300 2.97700 -1.32200 1.000 17.70000 47 GLN B C 1
ATOM 3769 O O . GLN B 1 49 ? 24.33300 1.86300 -1.37200 1.000 18.46000 47 GLN B O 1
ATOM 3783 N N . PRO B 1 50 ? 22.50000 3.10400 -1.02200 1.000 13.09000 48 PRO B N 1
ATOM 3784 C CA . PRO B 1 50 ? 21.66400 1.95500 -0.64900 1.000 10.39000 48 PRO B CA 1
ATOM 3785 C C . PRO B 1 50 ? 21.42300 0.94600 -1.76700 1.000 15.02000 48 PRO B C 1
ATOM 3786 O O . PRO B 1 50 ? 21.59500 1.21400 -2.96700 1.000 14.96000 48 PRO B O 1
ATOM 3797 N N . ASP B 1 51 ? 20.96300 -0.23400 -1.32400 1.000 12.51000 49 ASP B N 1
ATOM 3798 C CA . ASP B 1 51 ? 20.35000 -1.17800 -2.24300 1.000 12.00000 49 ASP B CA 1
ATOM 3799 C C . ASP B 1 51 ? 18.93800 -0.75400 -2.65400 1.000 8.47000 49 ASP B C 1
ATOM 3800 O O . ASP B 1 51 ? 18.51300 -1.05100 -3.77800 1.000 14.33000 49 ASP B O 1
ATOM 3809 N N . LEU B 1 52 ? 18.17500 -0.10600 -1.76600 1.000 6.99000 50 LEU B N 1
ATOM 3810 C CA . LEU B 1 52 ? 16.79800 0.28000 -2.08400 1.000 6.68000 50 LEU B CA 1
ATOM 3811 C C . LEU B 1 52 ? 16.39700 1.58400 -1.39900 1.000 8.86000 50 LEU B C 1
ATOM 3812 O O . LEU B 1 52 ? 16.80600 1.84900 -0.26800 1.000 8.78000 50 LEU B O 1
ATOM 3828 N N . VAL B 1 53 ? 15.58900 2.39200 -2.10300 1.000 9.22000 51 VAL B N 1
ATOM 3829 C CA . VAL B 1 53 ? 14.85200 3.52500 -1.53200 1.000 10.57000 51 VAL B CA 1
ATOM 3830 C C . VAL B 1 53 ? 13.34800 3.26500 -1.51500 1.000 7.90000 51 VAL B C 1
ATOM 3831 O O . VAL B 1 53 ? 12.74300 3.02300 -2.57100 1.000 12.41000 51 VAL B O 1
ATOM 3844 N N . LEU B 1 54 ? 12.75000 3.29500 -0.31300 1.000 11.65000 52 LEU B N 1
ATOM 3845 C CA . LEU B 1 54 ? 11.29500 3.38900 -0.14300 1.000 16.11000 52 LEU B CA 1
ATOM 3846 C C . LEU B 1 54 ? 10.86400 4.86100 -0.11500 1.000 14.49000 52 LEU B C 1
ATOM 3847 O O . LEU B 1 54 ? 11.31200 5.61500 0.76000 1.000 10.47000 52 LEU B O 1
ATOM 3863 N N . MET B 1 55 ? 10.03300 5.28100 -1.08400 1.000 17.33000 53 MET B N 1
ATOM 3864 C CA . MET B 1 55 ? 9.70000 6.69800 -1.26500 1.000 15.19000 53 MET B CA 1
ATOM 3865 C C . MET B 1 55 ? 8.22300 6.93000 -1.59000 1.000 8.48000 53 MET B C 1
ATOM 3866 O O . MET B 1 55 ? 7.65700 6.21900 -2.42500 1.000 13.19000 53 MET B O 1
ATOM 3880 N N . ASP B 1 56 ? 7.60400 7.92500 -0.93300 1.000 14.09000 54 ASP B N 1
ATOM 3881 C CA . ASP B 1 56 ? 6.33800 8.49300 -1.39500 1.000 15.48000 54 ASP B CA 1
ATOM 3882 C C . ASP B 1 56 ? 6.60200 9.38500 -2.60900 1.000 12.55000 54 ASP B C 1
ATOM 3883 O O . ASP B 1 56 ? 7.58900 10.13800 -2.64100 1.000 17.31000 54 ASP B O 1
ATOM 3892 N N . ILE B 1 57 ? 5.72200 9.30400 -3.62100 1.000 11.64000 55 ILE B N 1
ATOM 3893 C CA . ILE B 1 57 ? 5.82800 10.25000 -4.73600 1.000 19.87000 55 ILE B CA 1
ATOM 3894 C C . ILE B 1 57 ? 5.55000 11.68900 -4.32300 1.000 19.99000 55 ILE B C 1
ATOM 3895 O O . ILE B 1 57 ? 6.04000 12.62000 -4.96800 1.000 27.27000 55 ILE B O 1
ATOM 3911 N N . GLN B 1 58 ? 4.72900 11.91300 -3.30000 1.000 18.09000 56 GLN B N 1
ATOM 3912 C CA . GLN B 1 58 ? 4.32100 13.26300 -2.90200 1.000 19.90000 56 GLN B CA 1
ATOM 3913 C C . GLN B 1 58 ? 4.98800 13.64200 -1.58900 1.000 21.00000 56 GLN B C 1
ATOM 3914 O O . GLN B 1 58 ? 4.81100 12.95300 -0.57400 1.000 33.46000 56 GLN B O 1
ATOM 3928 N N . MET B 1 59 ? 5.76500 14.72900 -1.62600 1.000 26.44000 57 MET B N 1
ATOM 3929 C CA . MET B 1 59 ? 6.41800 15.29600 -0.45000 1.000 18.30000 57 MET B CA 1
ATOM 3930 C C . MET B 1 59 ? 6.56000 16.79500 -0.61500 1.000 22.74000 57 MET B C 1
ATOM 3931 O O . MET B 1 59 ? 6.57200 17.28900 -1.74600 1.000 24.53000 57 MET B O 1
ATOM 3945 N N . PRO B 1 60 ? 6.63600 17.54400 0.48400 1.000 23.98000 58 PRO B N 1
ATOM 3946 C CA . PRO B 1 60 ? 6.98400 18.97000 0.38900 1.000 13.75000 58 PRO B CA 1
ATOM 3947 C C . PRO B 1 60 ? 8.33100 19.26700 -0.26600 1.000 22.24000 58 PRO B C 1
ATOM 3948 O O . PRO B 1 60 ? 9.23700 18.43300 -0.35000 1.000 20.55000 58 PRO B O 1
ATOM 3959 N N . ILE B 1 61 ? 8.45000 20.52100 -0.71200 1.000 34.10000 59 ILE B N 1
ATOM 3960 C CA . ILE B 1 61 ? 9.67300 21.10000 -1.26600 1.000 18.04000 59 ILE B CA 1
ATOM 3961 C C . ILE B 1 61 ? 10.11500 20.45000 -2.57300 1.000 21.43000 59 ILE B C 1
ATOM 3962 O O . ILE B 1 61 ? 10.23100 21.12900 -3.60100 1.000 23.23000 59 ILE B O 1
ATOM 3978 N N . LEU B 1 62 ? 10.41500 19.15100 -2.54600 1.000 22.60000 60 LEU B N 1
ATOM 3979 C CA . LEU B 1 62 ? 10.77200 18.43900 -3.77400 1.000 19.82000 60 LEU B CA 1
ATOM 3980 C C . LEU B 1 62 ? 10.15400 17.05200 -3.73200 1.000 13.11000 60 LEU B C 1
ATOM 3981 O O . LEU B 1 62 ? 10.45900 16.26100 -2.83700 1.000 16.30000 60 LEU B O 1
ATOM 3997 N N . ASP B 1 63 ? 9.29300 16.76900 -4.70700 1.000 20.00000 61 ASP B N 1
ATOM 3998 C CA . ASP B 1 63 ? 8.54000 15.51900 -4.78800 1.000 17.35000 61 ASP B CA 1
ATOM 3999 C C . ASP B 1 63 ? 9.41600 14.29800 -5.09000 1.000 15.16000 61 ASP B C 1
ATOM 4000 O O . ASP B 1 63 ? 10.55900 14.38800 -5.57000 1.000 14.40000 61 ASP B O 1
ATOM 4009 N N . GLY B 1 64 ? 8.82900 13.13400 -4.77700 1.000 13.33000 62 GLY B N 1
ATOM 4010 C CA . GLY B 1 64 ? 9.52700 11.86800 -4.90300 1.000 17.93000 62 GLY B CA 1
ATOM 4011 C C . GLY B 1 64 ? 9.86700 11.44700 -6.31400 1.000 12.66000 62 GLY B C 1
ATOM 4012 O O . GLY B 1 64 ? 10.83500 10.71100 -6.52000 1.000 14.50000 62 GLY B O 1
ATOM 4016 N N .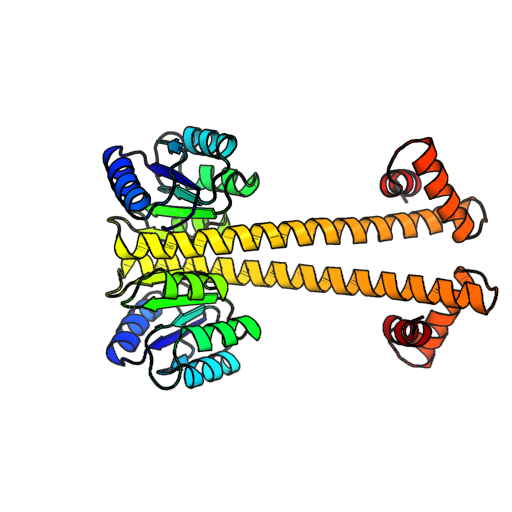 LEU B 1 65 ? 9.05300 11.83600 -7.29000 1.000 10.92000 63 LEU B N 1
ATOM 4017 C CA . LEU B 1 65 ? 9.37700 11.47600 -8.66400 1.000 14.33000 63 LEU B CA 1
ATOM 4018 C C . LEU B 1 65 ? 10.62300 12.20300 -9.16300 1.000 10.28000 63 LEU B C 1
ATOM 4019 O O . LEU B 1 65 ? 11.48600 11.59900 -9.82100 1.000 10.95000 63 LEU B O 1
ATOM 4035 N N . LYS B 1 66 ? 10.70300 13.51600 -8.92600 1.000 14.76000 64 LYS B N 1
ATOM 4036 C CA . LYS B 1 66 ? 11.91400 14.24800 -9.28200 1.000 14.64000 64 LYS B CA 1
ATOM 4037 C C . LYS B 1 66 ? 13.14900 13.74100 -8.52600 1.000 10.94000 64 LYS B C 1
ATOM 4038 O O . LYS B 1 66 ? 14.21200 13.50700 -9.13600 1.000 9.69000 64 LYS B O 1
ATOM 4057 N N . ALA B 1 67 ? 13.01200 13.48600 -7.21900 1.000 12.34000 65 ALA B N 1
ATOM 4058 C CA . ALA B 1 67 ? 14.12600 12.90100 -6.48300 1.000 10.66000 65 ALA B CA 1
ATOM 4059 C C . ALA B 1 67 ? 14.51600 11.53600 -7.03800 1.000 8.56000 65 ALA B C 1
ATOM 4060 O O . ALA B 1 67 ? 15.71500 11.22500 -7.15100 1.000 10.33000 65 ALA B O 1
ATOM 4067 N N . GLY B 1 68 ? 13.52600 10.69900 -7.35900 1.000 9.61000 66 GLY B N 1
ATOM 4068 C CA . GLY B 1 68 ? 13.83000 9.40600 -7.93500 1.000 7.13000 66 GLY B CA 1
ATOM 4069 C C . GLY B 1 68 ? 14.53300 9.49800 -9.27800 1.000 11.83000 66 GLY B C 1
ATOM 4070 O O . GLY B 1 68 ? 15.43100 8.70200 -9.58500 1.000 13.75000 66 GLY B O 1
ATOM 4074 N N . LYS B 1 69 ? 14.07400 10.41100 -10.13500 1.000 12.43000 67 LYS B N 1
ATOM 4075 C CA . LYS B 1 69 ? 14.74700 10.62300 -11.40900 1.000 13.02000 67 LYS B CA 1
ATOM 4076 C C . LYS B 1 69 ? 16.22400 10.91400 -11.18700 1.000 11.99000 67 LYS B C 1
ATOM 4077 O O . LYS B 1 69 ? 17.10200 10.32700 -11.84300 1.000 14.34000 67 LYS B O 1
ATOM 4096 N N . LYS B 1 70 ? 16.52200 11.82100 -10.25800 1.000 14.43000 68 LYS B N 1
ATOM 4097 C CA . LYS B 1 70 ? 17.92400 12.09200 -9.96400 1.000 13.85000 68 LYS B CA 1
ATOM 4098 C C . LYS B 1 70 ? 18.65000 10.85400 -9.43100 1.000 12.36000 68 LYS B C 1
ATOM 4099 O O . LYS B 1 70 ? 19.77400 10.54500 -9.85900 1.000 14.32000 68 LYS B O 1
ATOM 4118 N N . ILE B 1 71 ? 18.04000 10.15000 -8.47600 1.000 13.63000 69 ILE B N 1
ATOM 4119 C CA . ILE B 1 71 ? 18.69100 8.99300 -7.85800 1.000 10.51000 69 ILE B CA 1
ATOM 4120 C C . ILE B 1 71 ? 19.03100 7.90200 -8.87000 1.000 6.76000 69 ILE B C 1
ATOM 4121 O O . ILE B 1 71 ? 20.11800 7.30500 -8.82000 1.000 11.41000 69 ILE B O 1
ATOM 4137 N N . VAL B 1 72 ? 18.10900 7.59600 -9.77500 1.000 9.47000 70 VAL B N 1
ATOM 4138 C CA . VAL B 1 72 ? 18.42600 6.64500 -10.83200 1.000 14.75000 70 VAL B CA 1
ATOM 4139 C C . VAL B 1 72 ? 19.49700 7.20100 -11.76000 1.000 19.42000 70 VAL B C 1
ATOM 4140 O O . VAL B 1 72 ? 20.45100 6.50100 -12.13800 1.000 8.01000 70 VAL B O 1
ATOM 4153 N N . GLN B 1 73 ? 19.33100 8.45200 -12.17100 1.000 12.60000 71 GLN B N 1
ATOM 4154 C CA . GLN B 1 73 ? 20.21700 9.04600 -13.15700 1.000 19.59000 71 GLN B CA 1
ATOM 4155 C C . GLN B 1 73 ? 21.67600 9.02700 -12.70700 1.000 21.14000 71 GLN B C 1
ATOM 4156 O O . GLN B 1 73 ? 22.57700 8.74600 -13.51400 1.000 17.17000 71 GLN B O 1
ATOM 4170 N N . ASP B 1 74 ? 21.93600 9.31800 -11.43500 1.000 14.57000 72 ASP B N 1
ATOM 4171 C CA . ASP B 1 74 ? 23.28900 9.24700 -10.89300 1.000 20.45000 72 ASP B CA 1
ATOM 4172 C C . ASP B 1 74 ? 23.57800 7.92200 -10.17700 1.000 15.82000 72 ASP B C 1
ATOM 4173 O O . ASP B 1 74 ? 24.61900 7.80600 -9.51400 1.000 14.48000 72 ASP B O 1
ATOM 4182 N N . GLN B 1 75 ? 22.67000 6.94200 -10.27000 1.000 16.25000 73 GLN B N 1
ATOM 4183 C CA . GLN B 1 75 ? 22.83100 5.61300 -9.65700 1.000 11.68000 73 GLN B CA 1
ATOM 4184 C C . GLN B 1 75 ? 23.19200 5.64300 -8.17100 1.000 10.61000 73 GLN B C 1
ATOM 4185 O O . GLN B 1 75 ? 24.09900 4.93900 -7.70500 1.000 10.58000 73 GLN B O 1
ATOM 4199 N N . LEU B 1 76 ? 22.48500 6.48600 -7.43700 1.000 13.38000 74 LEU B N 1
ATOM 4200 C CA . LEU B 1 76 ? 22.71000 6.65900 -6.01400 1.000 16.00000 74 LEU B CA 1
ATOM 4201 C C . LEU B 1 76 ? 22.09100 5.52800 -5.19200 1.000 14.77000 74 LEU B C 1
ATOM 4202 O O . LEU B 1 76 ? 22.39200 5.41700 -3.99600 1.000 17.76000 74 LEU B O 1
ATOM 4218 N N . ALA B 1 77 ? 21.19900 4.72800 -5.78700 1.000 16.59000 75 ALA B N 1
ATOM 4219 C CA . ALA B 1 77 ? 20.64000 3.54700 -5.13900 1.000 14.60000 75 ALA B CA 1
ATOM 4220 C C . ALA B 1 77 ? 20.36400 2.50300 -6.20800 1.000 16.17000 75 ALA B C 1
ATOM 4221 O O . ALA B 1 77 ? 20.09200 2.84400 -7.36300 1.000 14.65000 75 ALA B O 1
ATOM 4228 N N . SER B 1 78 ? 20.47500 1.22700 -5.83000 1.000 12.83000 76 SER B N 1
ATOM 4229 C CA . SER B 1 78 ? 20.26600 0.18000 -6.82300 1.000 13.06000 76 SER B CA 1
ATOM 4230 C C . SER B 1 78 ? 18.79900 0.01800 -7.22700 1.000 13.28000 76 SER B C 1
ATOM 4231 O O . SER B 1 78 ? 18.52300 -0.47100 -8.33400 1.000 8.81000 76 SER B O 1
ATOM 4239 N N . SER B 1 79 ? 17.85100 0.36400 -6.35200 1.000 9.27000 77 SER B N 1
ATOM 4240 C CA . SER B 1 79 ? 16.44500 0.26200 -6.72400 1.000 10.41000 77 SER B CA 1
ATOM 4241 C C . SER B 1 79 ? 15.61200 1.28200 -5.96200 1.000 6.09000 77 SER B C 1
ATOM 4242 O O . SER B 1 79 ? 15.98500 1.70100 -4.86200 1.000 9.36000 77 SER B O 1
ATOM 4250 N N . ILE B 1 80 ? 14.48400 1.68200 -6.57000 1.000 7.23000 78 ILE B N 1
ATOM 4251 C CA . ILE B 1 80 ? 13.47300 2.52900 -5.93100 1.000 9.55000 78 ILE B CA 1
ATOM 4252 C C . ILE B 1 80 ? 12.11600 1.83400 -5.96100 1.000 5.64000 78 ILE B C 1
ATOM 4253 O O . ILE B 1 80 ? 11.70000 1.33100 -7.01200 1.000 10.20000 78 ILE B O 1
ATOM 4269 N N . VAL B 1 81 ? 11.44600 1.78900 -4.80400 1.000 8.72000 79 VAL B N 1
ATOM 4270 C CA . VAL B 1 81 ? 10.05000 1.36300 -4.68000 1.000 13.78000 79 VAL B CA 1
ATOM 4271 C C . VAL B 1 81 ? 9.21600 2.52200 -4.11600 1.000 12.09000 79 VAL B C 1
ATOM 4272 O O . VAL B 1 81 ? 9.51500 3.02800 -3.02900 1.000 14.56000 79 VAL B O 1
ATOM 4285 N N . PHE B 1 82 ? 8.18500 2.94700 -4.86100 1.000 12.24000 80 PHE B N 1
ATOM 4286 C CA . PHE B 1 82 ? 7.25100 3.97100 -4.39700 1.000 8.70000 80 PHE B CA 1
ATOM 4287 C C . PHE B 1 82 ? 6.16600 3.39900 -3.48300 1.000 11.37000 80 PHE B C 1
ATOM 4288 O O . PHE B 1 82 ? 5.69400 2.26800 -3.66800 1.000 13.12000 80 PHE B O 1
ATOM 4305 N N . LEU B 1 83 ? 5.80600 4.19500 -2.47000 1.000 12.13000 81 LEU B N 1
ATOM 4306 C CA . LEU B 1 83 ? 4.72900 3.90800 -1.52000 1.000 11.19000 81 LEU B CA 1
ATOM 4307 C C . LEU B 1 83 ? 3.86600 5.16300 -1.39600 1.000 20.00000 81 LEU B C 1
ATOM 4308 O O . LEU B 1 83 ? 4.29400 6.13500 -0.77000 1.000 22.60000 81 LEU B O 1
ATOM 4324 N N . SER B 1 84 ? 2.68400 5.18000 -2.01000 1.000 19.30000 82 SER B N 1
ATOM 4325 C CA . SER B 1 84 ? 1.89900 6.40800 -2.02800 1.000 12.84000 82 SER B CA 1
ATOM 4326 C C . SER B 1 84 ? 0.40100 6.14500 -2.01200 1.000 24.83000 82 SER B C 1
ATOM 4327 O O . SER B 1 84 ? -0.08000 5.11300 -2.49300 1.000 27.39000 82 SER B O 1
ATOM 4335 N N . ALA B 1 85 ? -0.32400 7.11200 -1.43200 1.000 16.15000 83 ALA B N 1
ATOM 4336 C CA . ALA B 1 85 ? -1.77100 7.12300 -1.55500 1.000 20.32000 83 ALA B CA 1
ATOM 4337 C C . ALA B 1 85 ? -2.23200 7.40000 -2.97600 1.000 15.92000 83 ALA B C 1
ATOM 4338 O O . ALA B 1 85 ? -3.40200 7.16300 -3.29200 1.000 22.09000 83 ALA B O 1
ATOM 4345 N N . TYR B 1 86 ? -1.37700 7.96200 -3.81600 1.000 14.34000 84 TYR B N 1
ATOM 4346 C CA . TYR B 1 86 ? -1.73800 8.26500 -5.19100 1.000 17.57000 84 TYR B CA 1
ATOM 4347 C C . TYR B 1 86 ? -1.37200 7.11200 -6.12600 1.000 19.40000 84 TYR B C 1
ATOM 4348 O O . TYR B 1 86 ? -0.27300 6.55400 -6.03900 1.000 16.87000 84 TYR B O 1
ATOM 4366 N N . SER B 1 87 ? -2.29600 6.76800 -7.03200 1.000 19.22000 85 SER B N 1
ATOM 4367 C CA . SER B 1 87 ? -2.07100 5.63000 -7.91700 1.000 18.64000 85 SER B CA 1
ATOM 4368 C C . SER B 1 87 ? -2.67800 5.83400 -9.30500 1.000 22.46000 85 SER B C 1
ATOM 4369 O O . SER B 1 87 ? -2.92600 4.84200 -10.00300 1.000 17.42000 85 SER B O 1
ATOM 4377 N N . ASP B 1 88 ? -2.94300 7.08100 -9.70200 1.000 12.99000 86 ASP B N 1
ATOM 4378 C CA . ASP B 1 88 ? -3.40900 7.42200 -11.04400 1.000 14.77000 86 ASP B CA 1
ATOM 4379 C C . ASP B 1 88 ? -2.35200 7.10800 -12.11200 1.000 16.78000 86 ASP B C 1
ATOM 4380 O O . ASP B 1 88 ? -1.14800 7.03000 -11.83700 1.000 16.66000 86 ASP B O 1
ATOM 4389 N N . VAL B 1 89 ? -2.83600 6.92200 -13.34900 1.000 20.57000 87 VAL B N 1
ATOM 4390 C CA . VAL B 1 89 ? -1.97800 6.54300 -14.47400 1.000 26.39000 87 VAL B CA 1
ATOM 4391 C C . VAL B 1 89 ? -0.88200 7.56700 -14.75100 1.000 20.36000 87 VAL B C 1
ATOM 4392 O O . VAL B 1 89 ? 0.21400 7.20400 -15.19800 1.000 23.19000 87 VAL B O 1
ATOM 4405 N N . GLN B 1 90 ? -1.15600 8.85300 -14.55500 1.000 26.53000 88 GLN B N 1
ATOM 4406 C CA . GLN B 1 90 ? -0.11300 9.83700 -14.83300 1.000 17.29000 88 GLN B CA 1
ATOM 4407 C C . GLN B 1 90 ? 1.08000 9.68900 -13.87700 1.000 11.94000 88 GLN B C 1
ATOM 4408 O O . GLN B 1 90 ? 2.25000 9.65100 -14.31200 1.000 15.57000 88 GLN B O 1
ATOM 4422 N N . ASN B 1 91 ? 0.80700 9.53000 -12.57900 1.000 15.06000 89 ASN B N 1
ATOM 4423 C CA . ASN B 1 91 ? 1.88100 9.29500 -11.61800 1.000 12.47000 89 ASN B CA 1
ATOM 4424 C C . ASN B 1 91 ? 2.58300 7.95300 -11.82700 1.000 15.41000 89 ASN B C 1
ATOM 4425 O O . ASN B 1 91 ? 3.82200 7.87700 -11.72400 1.000 13.10000 89 ASN B O 1
ATOM 4436 N N . THR B 1 92 ? 1.83000 6.88400 -12.11000 1.000 14.59000 90 THR B N 1
ATOM 4437 C CA . THR B 1 92 ? 2.49500 5.61000 -12.36300 1.000 9.51000 90 THR B CA 1
ATOM 4438 C C . THR B 1 92 ? 3.30200 5.62000 -13.65800 1.000 11.79000 90 THR B C 1
ATOM 4439 O O . THR B 1 92 ? 4.35000 4.95700 -13.73200 1.000 17.18000 90 THR B O 1
ATOM 4450 N N . ASP B 1 93 ? 2.83900 6.33600 -14.69400 1.000 14.27000 91 ASP B N 1
ATOM 4451 C CA . ASP B 1 93 ? 3.67000 6.45900 -15.88700 1.000 17.69000 91 ASP B CA 1
ATOM 4452 C C . ASP B 1 93 ? 4.98300 7.19300 -15.61600 1.000 16.49000 91 ASP B C 1
ATOM 4453 O O . ASP B 1 93 ? 6.05900 6.75400 -16.07700 1.000 15.73000 91 ASP B O 1
ATOM 4462 N N . LYS B 1 94 ? 4.93600 8.25300 -14.80400 1.000 11.81000 92 LYS B N 1
ATOM 4463 C CA . LYS B 1 94 ? 6.19300 8.89000 -14.41600 1.000 10.94000 92 LYS B CA 1
ATOM 4464 C C . LYS B 1 94 ? 7.09200 7.92900 -13.63100 1.000 9.75000 92 LYS B C 1
ATOM 4465 O O . LYS B 1 94 ? 8.29900 7.80400 -13.91300 1.000 7.13000 92 LYS B O 1
ATOM 4484 N N . ALA B 1 95 ? 6.52100 7.24300 -12.63800 1.000 7.63000 93 ALA B N 1
ATOM 4485 C CA . ALA B 1 95 ? 7.33100 6.35400 -11.81000 1.000 11.22000 93 ALA B CA 1
ATOM 4486 C C . ALA B 1 95 ? 7.98600 5.23900 -12.61600 1.000 5.67000 93 ALA B C 1
ATOM 4487 O O . ALA B 1 95 ? 9.17000 4.93700 -12.40700 1.000 11.86000 93 ALA B O 1
ATOM 4494 N N . LYS B 1 96 ? 7.24200 4.60100 -13.51700 1.000 12.97000 94 LYS B N 1
ATOM 4495 C CA . LYS B 1 96 ? 7.83700 3.54300 -14.31700 1.000 14.39000 94 LYS B CA 1
ATOM 4496 C C . LYS B 1 96 ? 8.87200 4.08100 -15.29800 1.000 11.67000 94 LYS B C 1
ATOM 4497 O O . LYS B 1 96 ? 9.90600 3.42700 -15.52200 1.000 11.53000 94 LYS B O 1
ATOM 4516 N N . LYS B 1 97 ? 8.61300 5.22400 -15.93500 1.000 11.26000 95 LYS B N 1
ATOM 4517 C CA . LYS B 1 97 ? 9.58600 5.69500 -16.91200 1.000 9.83000 95 LYS B CA 1
ATOM 4518 C C . LYS B 1 97 ? 10.90500 6.14900 -16.27700 1.000 9.85000 95 LYS B C 1
ATOM 4519 O O . LYS B 1 97 ? 11.96500 6.00200 -16.91200 1.000 8.57000 95 LYS B O 1
ATOM 4538 N N . LEU B 1 98 ? 10.87800 6.71700 -15.06100 1.000 13.36000 96 LEU B N 1
ATOM 4539 C CA . LEU B 1 98 ? 12.14500 7.04600 -14.41100 1.000 10.56000 96 LEU B CA 1
ATOM 4540 C C . LEU B 1 98 ? 12.94900 5.81400 -14.01200 1.000 16.07000 96 LEU B C 1
ATOM 4541 O O . LEU B 1 98 ? 14.18600 5.89300 -13.92800 1.000 22.03000 96 LEU B O 1
ATOM 4557 N N . GLY B 1 99 ? 12.28800 4.69400 -13.71500 1.000 16.23000 97 GLY B N 1
ATOM 4558 C CA . GLY B 1 99 ? 13.02400 3.46500 -13.45200 1.000 8.36000 97 GLY B CA 1
ATOM 4559 C C . GLY B 1 99 ? 12.70300 2.62900 -12.22700 1.000 9.50000 97 GLY B C 1
ATOM 4560 O O . GLY B 1 99 ? 13.40400 1.65600 -11.92500 1.000 13.35000 97 GLY B O 1
ATOM 4564 N N . ALA B 1 100 ? 11.65000 3.00900 -11.51700 1.000 7.61000 98 ALA B N 1
ATOM 4565 C CA . ALA B 1 100 ? 11.24800 2.31600 -10.30600 1.000 14.17000 98 ALA B CA 1
ATOM 4566 C C . ALA B 1 100 ? 10.87300 0.87100 -10.58800 1.000 9.28000 98 ALA B C 1
ATOM 4567 O O . ALA B 1 100 ? 10.33700 0.54100 -11.64400 1.000 9.41000 98 ALA B O 1
ATOM 4574 N N . LEU B 1 101 ? 11.15200 0.01900 -9.60000 1.000 10.15000 99 LEU B N 1
ATOM 4575 C CA . LEU B 1 101 ? 10.98600 -1.42300 -9.66400 1.000 9.11000 99 LEU B CA 1
ATOM 4576 C C . LEU B 1 101 ? 9.72900 -1.88600 -8.92800 1.000 9.98000 99 LEU B C 1
ATOM 4577 O O . LEU B 1 101 ? 9.31400 -3.04100 -9.09700 1.000 11.93000 99 LEU B O 1
ATOM 4593 N N . GLY B 1 102 ? 9.12400 -1.02300 -8.10200 1.000 10.66000 100 GLY B N 1
ATOM 4594 C CA . GLY B 1 102 ? 7.85400 -1.34300 -7.47400 1.000 12.73000 100 GLY B CA 1
ATOM 4595 C C . GLY B 1 102 ? 7.09100 -0.09500 -7.09300 1.000 11.50000 100 GLY B C 1
ATOM 4596 O O . GLY B 1 102 ? 7.64700 1.01000 -7.05100 1.000 8.44000 100 GLY B O 1
ATOM 4600 N N . TYR B 1 103 ? 5.77500 -0.27600 -6.88200 1.000 10.67000 101 TYR B N 1
ATOM 4601 C CA . TYR B 1 103 ? 4.86800 0.82000 -6.50400 1.000 12.04000 101 TYR B CA 1
ATOM 4602 C C . TYR B 1 103 ? 3.66300 0.24100 -5.76400 1.000 11.42000 101 TYR B C 1
ATOM 4603 O O . TYR B 1 103 ? 2.73200 -0.26400 -6.40800 1.000 11.64000 101 TYR B O 1
ATOM 4621 N N . LEU B 1 104 ? 3.70500 0.27700 -4.43200 1.000 13.95000 102 LEU B N 1
ATOM 4622 C CA . LEU B 1 104 ? 2.58100 -0.11400 -3.59400 1.000 11.53000 102 LEU B CA 1
ATOM 4623 C C . LEU B 1 104 ? 1.82000 1.13000 -3.14800 1.000 20.40000 102 LEU B C 1
ATOM 4624 O O . LEU B 1 104 ? 2.39800 2.20800 -2.98600 1.000 13.97000 102 LEU B O 1
ATOM 4640 N N . VAL B 1 105 ? 0.50600 0.96700 -2.98100 1.000 20.75000 103 VAL B N 1
ATOM 4641 C CA . VAL B 1 105 ? -0.41900 2.05000 -2.66200 1.000 11.71000 103 VAL B CA 1
ATOM 4642 C C . VAL B 1 105 ? -0.77400 2.01300 -1.17800 1.000 20.27000 103 VAL B C 1
ATOM 4643 O O . VAL B 1 105 ? -1.08900 0.94600 -0.62900 1.000 17.70000 103 VAL B O 1
ATOM 4656 N N . LYS B 1 106 ? -0.67800 3.17800 -0.52700 1.000 20.65000 104 LYS B N 1
ATOM 4657 C CA . LYS B 1 106 ? -1.05900 3.35000 0.87100 1.000 21.36000 104 LYS B CA 1
ATOM 4658 C C . LYS B 1 106 ? -2.58200 3.38200 1.02700 1.000 16.53000 104 LYS B C 1
ATOM 4659 O O . LYS B 1 106 ? -3.30500 3.83400 0.13300 1.000 19.90000 104 LYS B O 1
ATOM 4678 N N . PRO B 1 107 ? -3.11200 2.87500 2.15800 1.000 23.22000 105 PRO B N 1
ATOM 4679 C CA . PRO B 1 107 ? -2.38700 2.26700 3.29000 1.000 29.77000 105 PRO B CA 1
ATOM 4680 C C . PRO B 1 107 ? -1.72600 0.93500 2.94900 1.000 19.55000 105 PRO B C 1
ATOM 4681 O O . PRO B 1 107 ? -2.27700 0.11500 2.22200 1.000 21.68000 105 PRO B O 1
ATOM 4692 N N . LEU B 1 108 ? -0.52400 0.75900 3.49000 1.000 20.16000 106 LEU B N 1
ATOM 4693 C CA . LEU B 1 108 ? 0.36300 -0.33300 3.10100 1.000 22.37000 106 LEU B CA 1
ATOM 4694 C C . LEU B 1 108 ? -0.19600 -1.70700 3.46200 1.000 19.04000 106 LEU B C 1
ATOM 4695 O O . LEU B 1 108 ? -0.64700 -1.94200 4.59100 1.000 23.25000 106 LEU B O 1
ATOM 4711 N N . ASP B 1 109 ? -0.15600 -2.61400 2.48200 1.000 22.59000 107 ASP B N 1
ATOM 4712 C CA . ASP B 1 109 ? -0.22500 -4.06500 2.67500 1.000 22.20000 107 ASP B CA 1
ATOM 4713 C C . ASP B 1 109 ? 1.13200 -4.61900 3.11000 1.000 15.83000 107 ASP B C 1
ATOM 4714 O O . ASP B 1 109 ? 1.97700 -4.98700 2.28100 1.000 21.19000 107 ASP B O 1
ATOM 4723 N N . GLU B 1 110 ? 1.34200 -4.64900 4.42700 1.000 18.28000 108 GLU B N 1
ATOM 4724 C CA . GLU B 1 110 ? 2.66100 -4.92700 4.98900 1.000 24.64000 108 GLU B CA 1
ATOM 4725 C C . GLU B 1 110 ? 3.22100 -6.27600 4.53800 1.000 18.61000 108 GLU B C 1
ATOM 4726 O O . GLU B 1 110 ? 4.43500 -6.42000 4.34700 1.000 23.46000 108 GLU B O 1
ATOM 4738 N N . LYS B 1 111 ? 2.36100 -7.28100 4.39800 1.000 22.19000 109 LYS B N 1
ATOM 4739 C CA . LYS B 1 111 ? 2.81400 -8.59700 3.95700 1.000 16.87000 109 LYS B CA 1
ATOM 4740 C C . LYS B 1 111 ? 3.45600 -8.56900 2.57000 1.000 18.09000 109 LYS B C 1
ATOM 4741 O O . LYS B 1 111 ? 4.39800 -9.32600 2.29400 1.000 21.53000 109 LYS B O 1
ATOM 4760 N N . SER B 1 112 ? 2.94100 -7.73800 1.67900 1.000 22.46000 110 SER B N 1
ATOM 4761 C CA . SER B 1 112 ? 3.57100 -7.55500 0.38500 1.000 20.77000 110 SER B CA 1
ATOM 4762 C C . SER B 1 112 ? 4.89300 -6.79200 0.44500 1.000 15.05000 110 SER B C 1
ATOM 4763 O O . SER B 1 112 ? 5.73100 -6.95800 -0.45000 1.000 19.28000 110 SER B O 1
ATOM 4771 N N . LEU B 1 113 ? 5.08600 -5.90800 1.42200 1.000 17.72000 111 LEU B N 1
ATOM 4772 C CA . LEU B 1 113 ? 6.28600 -5.07100 1.41400 1.000 16.14000 111 LEU B CA 1
ATOM 4773 C C . LEU B 1 113 ? 7.59200 -5.86400 1.38500 1.000 14.81000 111 LEU B C 1
ATOM 4774 O O . LEU B 1 113 ? 8.48600 -5.56700 0.57000 1.000 12.16000 111 LEU B O 1
ATOM 4790 N N . ILE B 1 114 ? 7.75400 -6.84300 2.27200 1.000 19.97000 112 ILE B N 1
ATOM 4791 C CA . ILE B 1 114 ? 9.01800 -7.57900 2.32200 1.000 16.56000 112 ILE B CA 1
ATOM 4792 C C . ILE B 1 114 ? 9.30200 -8.32500 1.02300 1.000 16.08000 112 ILE B C 1
ATOM 4793 O O . ILE B 1 114 ? 10.43500 -8.23000 0.51100 1.000 10.72000 112 ILE B O 1
ATOM 4809 N N . PRO B 1 115 ? 8.37200 -9.10200 0.46600 1.000 13.09000 113 PRO B N 1
ATOM 4810 C CA . PRO B 1 115 ? 8.64600 -9.69400 -0.85800 1.000 13.22000 113 PRO B CA 1
ATOM 4811 C C . PRO B 1 115 ? 8.97100 -8.67900 -1.94900 1.000 13.03000 113 PRO B C 1
ATOM 4812 O O . PRO B 1 115 ? 9.85900 -8.93800 -2.78400 1.000 6.54000 113 PRO B O 1
ATOM 4823 N N . THR B 1 116 ? 8.27000 -7.54200 -1.97100 1.000 11.86000 114 THR B N 1
ATOM 4824 C CA . THR B 1 116 ? 8.56500 -6.53000 -2.97500 1.000 7.79000 114 THR B CA 1
ATOM 4825 C C . THR B 1 116 ? 9.97400 -5.96900 -2.82000 1.000 9.29000 114 THR B C 1
ATOM 4826 O O . THR B 1 116 ? 10.68700 -5.75000 -3.81500 1.000 11.62000 114 THR B O 1
ATOM 4837 N N . ILE B 1 117 ? 10.40600 -5.76400 -1.57800 1.000 4.70000 115 ILE B N 1
ATOM 4838 C CA . ILE B 1 117 ? 11.77600 -5.33200 -1.34500 1.000 9.21000 115 ILE B CA 1
ATOM 4839 C C . ILE B 1 117 ? 12.76700 -6.35200 -1.89000 1.000 14.14000 115 ILE B C 1
ATOM 4840 O O . ILE B 1 117 ? 13.76300 -5.99600 -2.54600 1.000 7.48000 115 ILE B O 1
ATOM 4856 N N . GLU B 1 118 ? 12.56300 -7.63200 -1.56100 1.000 19.34000 116 GLU B N 1
ATOM 4857 C CA . GLU B 1 118 ? 13.49500 -8.64800 -2.07200 1.000 15.36000 116 GLU B CA 1
ATOM 4858 C C . GLU B 1 118 ? 13.58100 -8.63300 -3.59700 1.000 9.49000 116 GLU B C 1
ATOM 4859 O O . GLU B 1 118 ? 14.68400 -8.58100 -4.18200 1.000 12.53000 116 GLU B O 1
ATOM 4871 N N . MET B 1 119 ? 12.42600 -8.65100 -4.26700 1.000 10.68000 117 MET B N 1
ATOM 4872 C CA . MET B 1 119 ? 12.46800 -8.64100 -5.72100 1.000 8.60000 117 MET B CA 1
ATOM 4873 C C . MET B 1 119 ? 13.18700 -7.40400 -6.26000 1.000 10.44000 117 MET B C 1
ATOM 4874 O O . MET B 1 119 ? 14.01600 -7.50600 -7.18200 1.000 10.00000 117 MET B O 1
ATOM 4888 N N . SER B 1 120 ? 12.84200 -6.22500 -5.74000 1.000 9.24000 118 SER B N 1
ATOM 4889 C CA . SER B 1 120 ? 13.43600 -4.99300 -6.24000 1.000 12.16000 118 SER B CA 1
ATOM 4890 C C . SER B 1 120 ? 14.94300 -4.90600 -6.00700 1.000 3.83000 118 SER B C 1
ATOM 4891 O O . SER B 1 120 ? 15.68500 -4.46900 -6.89600 1.000 4.75000 118 SER B O 1
ATOM 4899 N N . ILE B 1 121 ? 15.42500 -5.32200 -4.84100 1.000 5.72000 119 ILE B N 1
ATOM 4900 C CA . ILE B 1 121 ? 16.87000 -5.30600 -4.63000 1.000 7.42000 119 ILE B CA 1
ATOM 4901 C C . ILE B 1 121 ? 17.56800 -6.19600 -5.66300 1.000 9.84000 119 ILE B C 1
ATOM 4902 O O . ILE B 1 121 ? 18.53900 -5.77100 -6.32600 1.000 15.76000 119 ILE B O 1
ATOM 4918 N N . GLU B 1 122 ? 17.08400 -7.43600 -5.82600 1.000 7.80000 120 GLU B N 1
ATOM 4919 C CA . GLU B 1 122 ? 17.75300 -8.34400 -6.75500 1.000 10.97000 120 GLU B CA 1
ATOM 4920 C C . GLU B 1 122 ? 17.71000 -7.80400 -8.18500 1.000 12.27000 120 GLU B C 1
ATOM 4921 O O . GLU B 1 122 ? 18.73400 -7.79200 -8.88500 1.000 7.87000 120 GLU B O 1
ATOM 4933 N N . ARG B 1 123 ? 16.53600 -7.35600 -8.64000 1.000 5.39000 121 ARG B N 1
ATOM 4934 C CA . ARG B 1 123 ? 16.41100 -6.83500 -9.99700 1.000 6.71000 121 ARG B CA 1
ATOM 4935 C C . ARG B 1 123 ? 17.25900 -5.58000 -10.21600 1.000 11.67000 121 ARG B C 1
ATOM 4936 O O . ARG B 1 123 ? 17.87000 -5.41500 -11.28200 1.000 9.28000 121 ARG B O 1
ATOM 4956 N N . GLY B 1 124 ? 17.31100 -4.68100 -9.23200 1.000 8.94000 122 GLY B N 1
ATOM 4957 C CA . GLY B 1 124 ? 18.15300 -3.50600 -9.36800 1.000 12.52000 122 GLY B CA 1
ATOM 4958 C C . GLY B 1 124 ? 19.62000 -3.83700 -9.54200 1.000 7.86000 122 GLY B C 1
ATOM 4959 O O . GLY B 1 124 ? 20.30800 -3.25700 -10.39700 1.000 8.05000 122 GLY B O 1
ATOM 4963 N N . LYS B 1 125 ? 20.13000 -4.75800 -8.72400 1.000 8.84000 123 LYS B N 1
ATOM 4964 C CA . LYS B 1 125 ? 21.53800 -5.11600 -8.87900 1.000 20.97000 123 LYS B CA 1
ATOM 4965 C C . LYS B 1 125 ? 21.79500 -5.86600 -10.19300 1.000 19.29000 123 LYS B C 1
ATOM 4966 O O . LYS B 1 125 ? 22.84300 -5.66900 -10.83700 1.000 16.72000 123 LYS B O 1
ATOM 4985 N N . GLN B 1 126 ? 20.84300 -6.69700 -10.63400 1.000 16.92000 124 GLN B N 1
ATOM 4986 C CA . GLN B 1 126 ? 20.96400 -7.26900 -11.97600 1.000 20.04000 124 GLN B CA 1
ATOM 4987 C C . GLN B 1 126 ? 21.06800 -6.17900 -13.04300 1.000 14.34000 124 GLN B C 1
ATOM 4988 O O . GLN B 1 126 ? 21.91600 -6.25200 -13.95500 1.000 8.40000 124 GLN B O 1
ATOM 5002 N N . THR B 1 127 ? 20.21000 -5.16500 -12.94900 1.000 13.12000 125 THR B N 1
ATOM 5003 C CA . THR B 1 127 ? 20.21400 -4.11100 -13.95000 1.000 16.84000 125 THR B CA 1
ATOM 5004 C C . THR B 1 127 ? 21.52800 -3.33800 -13.94500 1.000 12.09000 125 THR B C 1
ATOM 5005 O O . THR B 1 127 ? 22.05400 -2.97100 -15.00800 1.000 6.63000 125 THR B O 1
ATOM 5016 N N . GLN B 1 128 ? 22.05000 -3.04200 -12.75700 1.000 11.10000 126 GLN B N 1
ATOM 5017 C CA . GLN B 1 128 ? 23.34000 -2.37100 -12.67900 1.000 16.06000 126 GLN B CA 1
ATOM 5018 C C . GLN B 1 128 ? 24.42700 -3.19500 -13.35300 1.000 18.61000 126 GLN B C 1
ATOM 5019 O O . GLN B 1 128 ? 25.24400 -2.65700 -14.12100 1.000 16.21000 126 GLN B O 1
ATOM 5032 N N . LEU B 1 129 ? 24.43700 -4.50900 -13.11500 1.000 18.00000 127 LEU B N 1
ATOM 5033 C CA . LEU B 1 129 ? 25.41300 -5.35300 -13.79900 1.000 18.91000 127 LEU B CA 1
ATOM 5034 C C . LEU B 1 129 ? 25.26700 -5.26400 -15.32000 1.000 17.51000 127 LEU B C 1
ATOM 5035 O O . LEU B 1 129 ? 26.26800 -5.16100 -16.05100 1.000 15.13000 127 LEU B O 1
ATOM 5051 N N . LEU B 1 130 ? 24.03200 -5.36500 -15.82100 1.000 13.13000 128 LEU B N 1
ATOM 5052 C CA . LEU B 1 130 ? 23.85200 -5.31700 -17.27200 1.000 15.46000 128 LEU B CA 1
ATOM 5053 C C . LEU B 1 130 ? 24.31700 -3.98600 -17.87400 1.000 14.96000 128 LEU B C 1
ATOM 5054 O O . LEU B 1 130 ? 24.91500 -3.95700 -18.96800 1.000 20.23000 128 LEU B O 1
ATOM 5070 N N . LEU B 1 131 ? 24.03600 -2.87000 -17.18500 1.000 14.63000 129 LEU B N 1
ATOM 5071 C CA . LEU B 1 131 ? 24.50200 -1.57700 -17.68800 1.000 18.92000 129 LEU B CA 1
ATOM 5072 C C . LEU B 1 131 ? 26.02600 -1.47700 -17.67200 1.000 16.57000 129 LEU B C 1
ATOM 5073 O O . LEU B 1 131 ? 26.62500 -0.89500 -18.59600 1.000 14.10000 129 LEU B O 1
ATOM 5089 N N . SER B 1 132 ? 26.67000 -2.09400 -16.68100 1.000 14.75000 130 SER B N 1
ATOM 5090 C CA . SER B 1 132 ? 28.12500 -2.11700 -16.68400 1.000 19.26000 130 SER B CA 1
ATOM 5091 C C . SER B 1 132 ? 28.67300 -2.94200 -17.84500 1.000 17.33000 130 SER B C 1
ATOM 5092 O O . SER B 1 132 ? 29.65100 -2.53600 -18.50500 1.000 20.31000 130 SER B O 1
ATOM 5100 N N . GLN B 1 133 ? 28.06800 -4.10600 -18.09900 1.000 16.72000 131 GLN B N 1
ATOM 5101 C CA . GLN B 1 133 ? 28.43800 -4.87900 -19.28300 1.000 17.52000 131 GLN B CA 1
ATOM 5102 C C . GLN B 1 133 ? 28.31100 -4.05900 -20.56000 1.000 12.64000 131 GLN B C 1
ATOM 5103 O O . GLN B 1 133 ? 29.19800 -4.08400 -21.42900 1.000 19.29000 131 GLN B O 1
ATOM 5117 N N . ILE B 1 134 ? 27.17100 -3.38700 -20.72900 1.000 13.72000 132 ILE B N 1
ATOM 5118 C CA . ILE B 1 134 ? 26.98500 -2.58900 -21.93200 1.000 19.03000 132 ILE B CA 1
ATOM 5119 C C . ILE B 1 134 ? 28.07000 -1.52400 -22.05800 1.000 21.79000 132 ILE B C 1
ATOM 5120 O O . ILE B 1 134 ? 28.62400 -1.31200 -23.14800 1.000 18.29000 132 ILE B O 1
ATOM 5136 N N . ASP B 1 135 ? 28.39500 -0.83600 -20.96100 1.000 21.84000 133 ASP B N 1
ATOM 5137 C CA . ASP B 1 135 ? 29.44900 0.16900 -21.03900 1.000 21.58000 133 ASP B CA 1
ATOM 5138 C C . ASP B 1 135 ? 30.77500 -0.42600 -21.51000 1.000 13.41000 133 ASP B C 1
ATOM 5139 O O . ASP B 1 135 ? 31.42200 0.10000 -22.43500 1.000 17.98000 133 ASP B O 1
ATOM 5148 N N . LYS B 1 136 ? 31.19800 -1.52000 -20.88000 1.000 18.54000 134 LYS B N 1
ATOM 5149 C CA . LYS B 1 136 ? 32.46700 -2.14500 -21.25000 1.000 15.04000 134 LYS B CA 1
ATOM 5150 C C . LYS B 1 136 ? 32.49100 -2.59700 -22.71100 1.000 19.66000 134 LYS B C 1
ATOM 5151 O O . LYS B 1 136 ? 33.46900 -2.34800 -23.44200 1.000 25.11000 134 LYS B O 1
ATOM 5170 N N . LEU B 1 137 ? 31.44400 -3.30300 -23.14400 1.000 19.51000 135 LEU B N 1
ATOM 5171 C CA . LEU B 1 137 ? 31.40200 -3.78100 -24.52300 1.000 21.90000 135 LEU B CA 1
ATOM 5172 C C . LEU B 1 137 ? 31.39700 -2.62200 -25.52000 1.000 22.76000 135 LEU B C 1
ATOM 5173 O O . LEU B 1 137 ? 32.11200 -2.65500 -26.54100 1.000 12.34000 135 LEU B O 1
ATOM 5189 N N . SER B 1 138 ? 30.59600 -1.59000 -25.24400 1.000 11.74000 136 SER B N 1
ATOM 5190 C CA . SER B 1 138 ? 30.55600 -0.44400 -26.13300 1.000 19.89000 136 SER B CA 1
ATOM 5191 C C . SER B 1 138 ? 31.92300 0.21200 -26.24500 1.000 11.76000 136 SER B C 1
ATOM 5192 O O . SER B 1 138 ? 32.35800 0.59300 -27.34400 1.000 11.80000 136 SER B O 1
ATOM 5200 N N . LEU B 1 139 ? 32.60300 0.37900 -25.11500 1.000 14.71000 137 LEU B N 1
ATOM 5201 C CA . LEU B 1 139 ? 33.93000 0.97500 -25.13900 1.000 14.30000 137 LEU B CA 1
ATOM 5202 C C . LEU B 1 139 ? 34.90800 0.15000 -25.96500 1.000 15.90000 137 LEU B C 1
ATOM 5203 O O . LEU B 1 139 ? 35.65200 0.69300 -26.79700 1.000 15.81000 137 LEU B O 1
ATOM 5219 N N . LYS B 1 140 ? 34.96900 -1.15700 -25.71200 1.000 16.78000 138 LYS B N 1
ATOM 5220 C CA . LYS B 1 140 ? 35.89000 -1.98700 -26.48200 1.000 17.43000 138 LYS B CA 1
ATOM 5221 C C . LYS B 1 140 ? 35.59400 -1.93900 -27.98300 1.000 13.62000 138 LYS B C 1
ATOM 5222 O O . LYS B 1 140 ? 36.52000 -1.82900 -28.80800 1.000 16.38000 138 LYS B O 1
ATOM 5241 N N . LEU B 1 141 ? 34.31700 -1.97800 -28.36300 1.000 9.48000 139 LEU B N 1
ATOM 5242 C CA . LEU B 1 141 ? 33.98800 -1.92400 -29.78400 1.000 8.64000 139 LEU B CA 1
ATOM 5243 C C . LEU B 1 141 ? 34.33000 -0.57400 -30.41800 1.000 14.84000 139 LEU B C 1
ATOM 5244 O O . LEU B 1 141 ? 34.89900 -0.52400 -31.52300 1.000 13.80000 139 LEU B O 1
ATOM 5260 N N . GLU B 1 142 ? 33.95300 0.52800 -29.76800 1.000 12.63000 140 GLU B N 1
ATOM 5261 C CA . GLU B 1 142 ? 34.31700 1.82500 -30.31400 1.000 14.51000 140 GLU B CA 1
ATOM 5262 C C . GLU B 1 142 ? 35.83300 2.02500 -30.38400 1.000 14.40000 140 GLU B C 1
ATOM 5263 O O . GLU B 1 142 ? 36.33400 2.66000 -31.32700 1.000 18.76000 140 GLU B O 1
ATOM 5275 N N . GLU B 1 143 ? 36.58200 1.54900 -29.38300 1.000 10.06000 141 GLU B N 1
ATOM 5276 C CA . GLU B 1 143 ? 38.03700 1.64100 -29.47100 1.000 14.47000 141 GLU B CA 1
ATOM 5277 C C . GLU B 1 143 ? 38.57400 0.85600 -30.66300 1.000 14.59000 141 GLU B C 1
ATOM 5278 O O . GLU B 1 143 ? 39.44200 1.35400 -31.40100 1.000 14.93000 141 GLU B O 1
ATOM 5290 N N . ARG B 1 144 ? 38.05700 -0.36100 -30.89600 1.000 14.48000 142 ARG B N 1
ATOM 5291 C CA . ARG B 1 144 ? 38.46900 -1.07500 -32.10400 1.000 17.29000 142 ARG B CA 1
ATOM 5292 C C . ARG B 1 144 ? 38.13300 -0.28900 -33.37600 1.000 16.16000 142 ARG B C 1
ATOM 5293 O O . ARG B 1 144 ? 38.95300 -0.21500 -34.30800 1.000 14.66000 142 ARG B O 1
ATOM 5314 N N . LYS B 1 145 ? 36.93700 0.30200 -33.44100 1.000 10.28000 143 LYS B N 1
ATOM 5315 C CA . LYS B 1 145 ? 36.55400 1.02800 -34.65000 1.000 17.19000 143 LYS B CA 1
ATOM 5316 C C . LYS B 1 145 ? 37.45000 2.23700 -34.91200 1.000 14.11000 143 LYS B C 1
ATOM 5317 O O . LYS B 1 145 ? 37.90700 2.46200 -36.04500 1.000 15.41000 143 LYS B O 1
ATOM 5336 N N . ILE B 1 146 ? 37.70400 3.03500 -33.88200 1.000 11.79000 144 ILE B N 1
ATOM 5337 C CA . ILE B 1 146 ? 38.52600 4.21800 -34.07700 1.000 17.58000 144 ILE B CA 1
ATOM 5338 C C . ILE B 1 146 ? 39.96500 3.83600 -34.40400 1.000 14.77000 144 ILE B C 1
ATOM 5339 O O . ILE B 1 146 ? 40.62600 4.50100 -35.21400 1.000 15.13000 144 ILE B O 1
ATOM 5355 N N . ILE B 1 147 ? 40.49700 2.80100 -33.75400 1.000 16.03000 145 ILE B N 1
ATOM 5356 C CA . ILE B 1 147 ? 41.84600 2.36600 -34.10200 1.000 11.27000 145 ILE B CA 1
ATOM 5357 C C . ILE B 1 147 ? 41.92000 1.86900 -35.54800 1.000 15.58000 145 ILE B C 1
ATOM 5358 O O . ILE B 1 147 ? 42.92100 2.10300 -36.24400 1.000 14.54000 145 ILE B O 1
ATOM 5374 N N . GLU B 1 148 ? 40.90000 1.14200 -36.01400 1.000 16.09000 146 GLU B N 1
ATOM 5375 C CA . GLU B 1 148 ? 40.87500 0.71900 -37.41600 1.000 21.41000 146 GLU B CA 1
ATOM 5376 C C . GLU B 1 148 ? 40.84300 1.89800 -38.38700 1.000 15.08000 146 GLU B C 1
ATOM 5377 O O . GLU B 1 148 ? 41.60800 1.93500 -39.37900 1.000 13.76000 146 GLU B O 1
ATOM 5389 N N . LYS B 1 149 ? 40.01500 2.89700 -38.09100 1.000 21.32000 147 LYS B N 1
ATOM 5390 C CA . LYS B 1 149 ? 39.97200 4.08500 -38.94200 1.000 21.51000 147 LYS B CA 1
ATOM 5391 C C . LYS B 1 149 ? 41.29900 4.84800 -38.92900 1.000 16.98000 147 LYS B C 1
ATOM 5392 O O . LYS B 1 149 ? 41.79900 5.27700 -39.98900 1.000 20.64000 147 LYS B O 1
ATOM 5411 N N . ALA B 1 150 ? 41.88000 5.03600 -37.74800 1.000 13.79000 148 ALA B N 1
ATOM 5412 C CA . ALA B 1 150 ? 43.18400 5.68400 -37.68000 1.000 11.26000 148 ALA B CA 1
ATOM 5413 C C . ALA B 1 150 ? 44.26500 4.91300 -38.42200 1.000 16.25000 148 ALA B C 1
ATOM 5414 O O . ALA B 1 150 ? 45.14900 5.52300 -39.04200 1.000 10.91000 148 ALA B O 1
ATOM 5421 N N . LYS B 1 151 ? 44.25900 3.58200 -38.31200 1.000 18.70000 149 LYS B N 1
ATOM 5422 C CA . LYS B 1 151 ? 45.18000 2.77800 -39.10300 1.000 16.65000 149 LYS B CA 1
ATOM 5423 C C . LYS B 1 151 ? 45.04000 3.06900 -40.59600 1.000 13.36000 149 LYS B C 1
ATOM 5424 O O . LYS B 1 151 ? 46.04300 3.23200 -41.30900 1.000 13.35000 149 LYS B O 1
ATOM 5443 N N . GLY B 1 152 ? 43.80500 3.07600 -41.10400 1.000 9.38000 150 GLY B N 1
ATOM 5444 C CA . GLY B 1 152 ? 43.62600 3.37800 -42.51300 1.000 15.92000 150 GLY B CA 1
ATOM 5445 C C . GLY B 1 152 ? 44.16900 4.74600 -42.89700 1.000 17.52000 150 GLY B C 1
ATOM 5446 O O . GLY B 1 152 ? 44.85900 4.90800 -43.92100 1.000 18.07000 150 GLY B O 1
ATOM 5450 N N . ILE B 1 153 ? 43.88600 5.75000 -42.07100 1.000 16.28000 151 ILE B N 1
ATOM 5451 C CA . ILE B 1 153 ? 44.40600 7.09000 -42.34000 1.000 11.70000 151 ILE B CA 1
ATOM 5452 C C . ILE B 1 153 ? 45.93000 7.10300 -42.34800 1.000 16.97000 151 ILE B C 1
ATOM 5453 O O . ILE B 1 153 ? 46.55800 7.73600 -43.21200 1.000 17.90000 151 ILE B O 1
ATOM 5469 N N . LEU B 1 154 ? 46.54500 6.48500 -41.34100 1.000 16.66000 152 LEU B N 1
ATOM 5470 C CA . LEU B 1 154 ? 48.00300 6.49100 -41.25800 1.000 13.08000 152 LEU B CA 1
ATOM 5471 C C . LEU B 1 154 ? 48.64400 5.77100 -42.43800 1.000 18.33000 152 LEU B C 1
ATOM 5472 O O . LEU B 1 154 ? 49.68600 6.20400 -42.96000 1.000 15.13000 152 LEU B O 1
ATOM 5488 N N . VAL B 1 155 ? 48.04300 4.66500 -42.86800 1.000 20.07000 153 VAL B N 1
ATOM 5489 C CA . VAL B 1 155 ? 48.53600 3.98200 -44.05600 1.000 19.82000 153 VAL B CA 1
ATOM 5490 C C . VAL B 1 155 ? 48.47600 4.90300 -45.26800 1.000 27.72000 153 VAL B C 1
ATOM 5491 O O . VAL B 1 155 ? 49.45000 5.03900 -46.02500 1.000 20.37000 153 VAL B O 1
ATOM 5504 N N . LYS B 1 156 ? 47.32400 5.52800 -45.48500 1.000 20.27000 154 LYS B N 1
ATOM 5505 C CA . LYS B 1 156 ? 47.17300 6.38700 -46.64700 1.000 32.34000 154 LYS B CA 1
ATOM 5506 C C . LYS B 1 156 ? 48.13000 7.57900 -46.60100 1.000 23.46000 154 LYS B C 1
ATOM 5507 O O . LYS B 1 156 ? 48.68300 7.98000 -47.63700 1.000 32.81000 154 LYS B O 1
ATOM 5526 N N . GLU B 1 157 ? 48.29100 8.20800 -45.42800 1.000 24.09000 155 GLU B N 1
ATOM 5527 C CA . GLU B 1 157 ? 49.14100 9.39900 -45.36400 1.000 25.28000 155 GLU B CA 1
ATOM 5528 C C . GLU B 1 157 ? 50.63200 9.05700 -45.47500 1.000 35.16000 155 GLU B C 1
ATOM 5529 O O . GLU B 1 157 ? 51.36000 9.71400 -46.22900 1.000 40.36000 155 GLU B O 1
ATOM 5541 N N . ASN B 1 158 ? 51.12700 8.11000 -44.65300 1.000 28.64000 156 ASN B N 1
ATOM 5542 C CA . ASN B 1 158 ? 52.53800 7.70300 -44.61100 1.000 26.80000 156 ASN B CA 1
ATOM 5543 C C . ASN B 1 158 ? 52.96700 6.75300 -45.73900 1.000 17.42000 156 ASN B C 1
ATOM 5544 O O . ASN B 1 158 ? 54.16300 6.71400 -46.06300 1.000 29.63000 156 ASN B O 1
ATOM 5555 N N . HIS B 1 159 ? 52.06900 5.92400 -46.28900 1.000 25.81000 157 HIS B N 1
ATOM 5556 C CA . HIS B 1 159 ? 52.46200 4.80600 -47.17300 1.000 32.36000 157 HIS B CA 1
ATOM 5557 C C . HIS B 1 159 ? 53.24800 3.69900 -46.45000 1.000 25.88000 157 HIS B C 1
ATOM 5558 O O . HIS B 1 159 ? 54.25600 3.17900 -46.93400 1.000 22.01000 157 HIS B O 1
ATOM 5572 N N . ILE B 1 160 ? 52.77500 3.39800 -45.24800 1.000 14.73000 158 ILE B N 1
ATOM 5573 C CA . ILE B 1 160 ? 53.26800 2.32000 -44.40100 1.000 21.84000 158 ILE B CA 1
ATOM 5574 C C . ILE B 1 160 ? 52.27800 1.15800 -44.47100 1.000 20.30000 158 ILE B C 1
ATOM 5575 O O . ILE B 1 160 ? 51.22000 1.25100 -45.09200 1.000 24.00000 158 ILE B O 1
ATOM 5591 N N . SER B 1 161 ? 52.65200 0.02200 -43.87500 1.000 14.49000 159 SER B N 1
ATOM 5592 C CA . SER B 1 161 ? 51.72700 -1.09400 -43.70200 1.000 20.77000 159 SER B CA 1
ATOM 5593 C C . SER B 1 161 ? 50.79200 -0.87700 -42.51100 1.000 15.21000 159 SER B C 1
ATOM 5594 O O . SER B 1 161 ? 51.05300 -0.06200 -41.61500 1.000 13.33000 159 SER B O 1
ATOM 5602 N N . GLU B 1 162 ? 49.68200 -1.63200 -42.51800 1.000 20.25000 160 GLU B N 1
ATOM 5603 C CA . GLU B 1 162 ? 48.78100 -1.63000 -41.36800 1.000 12.70000 160 GLU B CA 1
ATOM 5604 C C . GLU B 1 162 ? 49.48700 -2.03000 -40.07000 1.000 10.06000 160 GLU B C 1
ATOM 5605 O O . GLU B 1 162 ? 49.19200 -1.47000 -39.00200 1.000 11.70000 160 GLU B O 1
ATOM 5617 N N . GLU B 1 163 ? 50.43200 -2.97700 -40.14100 1.000 14.25000 161 GLU B N 1
ATOM 5618 C CA . GLU B 1 163 ? 51.21600 -3.33700 -38.95700 1.000 14.92000 161 GLU B CA 1
ATOM 5619 C C . GLU B 1 163 ? 52.04600 -2.16100 -38.44800 1.000 11.79000 161 GLU B C 1
ATOM 5620 O O . GLU B 1 163 ? 52.09100 -1.87800 -37.23700 1.000 14.90000 161 GLU B O 1
ATOM 5632 N N . GLU B 1 164 ? 52.70000 -1.46000 -39.36800 1.000 14.84000 162 GLU B N 1
ATOM 5633 C CA . GLU B 1 164 ? 53.47700 -0.28500 -39.00100 1.000 17.18000 162 GLU B CA 1
ATOM 5634 C C . GLU B 1 164 ? 52.58800 0.83400 -38.46200 1.000 14.23000 162 GLU B C 1
ATOM 5635 O O . GLU B 1 164 ? 52.98600 1.55400 -37.53500 1.000 11.47000 162 GLU B O 1
ATOM 5647 N N . ALA B 1 165 ? 51.38700 0.99900 -39.01900 1.000 16.43000 163 ALA B N 1
ATOM 5648 C CA . ALA B 1 165 ? 50.46300 1.97700 -38.46300 1.000 14.77000 163 ALA B CA 1
ATOM 5649 C C . ALA B 1 165 ? 50.04000 1.63700 -37.03500 1.000 17.98000 163 ALA B C 1
ATOM 5650 O O . ALA B 1 165 ? 49.95600 2.52900 -36.16800 1.000 17.56000 163 ALA B O 1
ATOM 5657 N N . TYR B 1 166 ? 49.74100 0.36000 -36.77400 1.000 14.85000 164 TYR B N 1
ATOM 5658 C CA . TYR B 1 166 ? 49.41000 -0.02100 -35.40900 1.000 12.44000 164 TYR B CA 1
ATOM 5659 C C . TYR B 1 166 ? 50.57600 0.21300 -34.46300 1.000 11.63000 164 TYR B C 1
ATOM 5660 O O . TYR B 1 166 ? 50.37900 0.66800 -33.32500 1.000 10.52000 164 TYR B O 1
ATOM 5678 N N . GLN B 1 167 ? 51.78800 -0.14900 -34.88500 1.000 18.05000 165 GLN B N 1
ATOM 5679 C CA . GLN B 1 167 ? 52.94500 0.14800 -34.05400 1.000 24.43000 165 GLN B CA 1
ATOM 5680 C C . GLN B 1 167 ? 53.15800 1.64800 -33.83600 1.000 15.17000 165 GLN B C 1
ATOM 5681 O O . GLN B 1 167 ? 53.61300 2.04500 -32.75200 1.000 16.12000 165 GLN B O 1
ATOM 5695 N N . MET B 1 168 ? 52.85200 2.49800 -34.82600 1.000 19.32000 166 MET B N 1
ATOM 5696 C CA . MET B 1 168 ? 52.86000 3.93800 -34.56000 1.000 18.21000 166 MET B CA 1
ATOM 5697 C C . MET B 1 168 ? 51.88200 4.30900 -33.45400 1.000 14.37000 166 MET B C 1
ATOM 5698 O O . MET B 1 168 ? 52.22800 5.04100 -32.51000 1.000 15.83000 166 MET B O 1
ATOM 5712 N N . LEU B 1 169 ? 50.63900 3.83800 -33.57200 1.000 13.37000 167 LEU B N 1
ATOM 5713 C CA . LEU B 1 169 ? 49.64800 4.18200 -32.55800 1.000 16.31000 167 LEU B CA 1
ATOM 5714 C C . LEU B 1 169 ? 50.08500 3.70100 -31.17400 1.000 18.59000 167 LEU B C 1
ATOM 5715 O O . LEU B 1 169 ? 49.98400 4.43700 -30.17600 1.000 14.95000 167 LEU B O 1
ATOM 5731 N N . ARG B 1 170 ? 50.60600 2.47600 -31.10500 1.000 18.06000 168 ARG B N 1
ATOM 5732 C CA . ARG B 1 170 ? 51.09900 1.92500 -29.84700 1.000 18.54000 168 ARG B CA 1
ATOM 5733 C C . ARG B 1 170 ? 52.25500 2.73800 -29.26900 1.000 21.28000 168 ARG B C 1
ATOM 5734 O O . ARG B 1 170 ? 52.28200 3.02100 -28.06000 1.000 22.36000 168 ARG B O 1
ATOM 5755 N N . THR B 1 171 ? 53.27300 3.03300 -30.08400 1.000 20.31000 169 THR B N 1
ATOM 5756 C CA . THR B 1 171 ? 54.42000 3.74900 -29.54600 1.000 17.29000 169 THR B CA 1
ATOM 5757 C C . THR B 1 171 ? 54.06200 5.15600 -29.10200 1.000 26.36000 169 THR B C 1
ATOM 5758 O O . THR B 1 171 ? 54.54000 5.62000 -28.05500 1.000 26.50000 169 THR B O 1
ATOM 5769 N N . LEU B 1 172 ? 53.22000 5.84500 -29.87200 1.000 21.45000 170 LEU B N 1
ATOM 5770 C CA . LEU B 1 172 ? 52.69700 7.12100 -29.40500 1.000 16.39000 170 LEU B CA 1
ATOM 5771 C C . LEU B 1 172 ? 51.97300 6.97900 -28.06600 1.000 18.33000 170 LEU B C 1
ATOM 5772 O O . LEU B 1 172 ? 52.19700 7.77100 -27.13700 1.000 16.51000 170 LEU B O 1
ATOM 5788 N N . SER B 1 173 ? 51.07700 5.99500 -27.96200 1.000 18.14000 171 SER B N 1
ATOM 5789 C CA . SER B 1 173 ? 50.36600 5.75800 -26.71200 1.000 21.96000 171 SER B CA 1
ATOM 5790 C C . SER B 1 173 ? 51.31200 5.50000 -25.54700 1.000 22.27000 171 SER B C 1
ATOM 5791 O O . SER B 1 173 ? 51.13900 6.05700 -24.45300 1.000 23.94000 171 SER B O 1
ATOM 5799 N N . MET B 1 174 ? 52.30300 4.63700 -25.75200 1.000 20.94000 172 MET B N 1
ATOM 5800 C CA . MET B 1 174 ? 53.26300 4.34500 -24.69900 1.000 32.81000 172 MET B CA 1
ATOM 5801 C C . MET B 1 174 ? 54.02700 5.59000 -24.27000 1.000 26.01000 172 MET B C 1
ATOM 5802 O O . MET B 1 174 ? 54.14500 5.88500 -23.07000 1.000 31.98000 172 MET B O 1
ATOM 5816 N N . ASN B 1 175 ? 54.58100 6.32400 -25.23600 1.000 30.95000 173 ASN B N 1
ATOM 5817 C CA . ASN B 1 175 ? 55.47800 7.42700 -24.89300 1.000 23.54000 173 ASN B CA 1
ATOM 5818 C C . ASN B 1 175 ? 54.72800 8.61400 -24.28900 1.000 33.69000 173 ASN B C 1
ATOM 5819 O O . ASN B 1 175 ? 55.24000 9.27900 -23.37600 1.000 30.44000 173 ASN B O 1
ATOM 5830 N N . LYS B 1 176 ? 53.54000 8.92300 -24.82300 1.000 22.28000 174 LYS B N 1
ATOM 5831 C CA . LYS B 1 176 ? 52.68500 9.96900 -24.26700 1.000 24.22000 174 LYS B CA 1
ATOM 5832 C C . LYS B 1 176 ? 51.99900 9.55100 -22.96100 1.000 29.75000 174 LYS B C 1
ATOM 5833 O O . LYS B 1 176 ? 51.67500 10.41600 -22.13200 1.000 37.48000 174 LYS B O 1
ATOM 5852 N N . ARG B 1 177 ? 51.72100 8.25600 -22.78000 1.000 33.15000 175 ARG B N 1
ATOM 5853 C CA . ARG B 1 177 ? 50.81900 7.76900 -21.72300 1.000 30.27000 175 ARG B CA 1
ATOM 5854 C C . ARG B 1 177 ? 49.38000 8.26500 -21.89400 1.000 41.46000 175 ARG B C 1
ATOM 5855 O O . ARG B 1 177 ? 48.75300 8.78600 -20.96300 1.000 31.02000 175 ARG B O 1
ATOM 5876 N N . ALA B 1 178 ? 48.88300 8.12200 -23.12300 1.000 33.03000 176 ALA B N 1
ATOM 5877 C CA . ALA B 1 178 ? 47.49100 8.32400 -23.49500 1.000 29.07000 176 ALA B CA 1
ATOM 5878 C C . ALA B 1 178 ? 47.03100 7.04000 -24.17600 1.000 31.63000 176 ALA B C 1
ATOM 5879 O O . ALA B 1 178 ? 47.84500 6.30900 -24.76000 1.000 32.50000 176 ALA B O 1
ATOM 5886 N N . ARG B 1 179 ? 45.73200 6.74300 -24.06200 1.000 34.77000 177 ARG B N 1
ATOM 5887 C CA . ARG B 1 179 ? 45.19800 5.54000 -24.68600 1.000 38.13000 177 ARG B CA 1
ATOM 5888 C C . ARG B 1 179 ? 45.20900 5.64900 -26.20700 1.000 34.27000 177 ARG B C 1
ATOM 5889 O O . ARG B 1 179 ? 45.03300 6.72800 -26.78900 1.000 25.73000 177 ARG B O 1
ATOM 5910 N N . MET B 1 180 ? 45.41000 4.49100 -26.84100 1.000 25.17000 178 MET B N 1
ATOM 5911 C CA . MET B 1 180 ? 45.45200 4.42700 -28.29200 1.000 29.04000 178 MET B CA 1
ATOM 5912 C C . MET B 1 180 ? 44.18200 4.97300 -28.93200 1.000 29.05000 178 MET B C 1
ATOM 5913 O O . MET B 1 180 ? 44.22400 5.45800 -30.06700 1.000 27.78000 178 MET B O 1
ATOM 5927 N N . SER B 1 181 ? 43.03800 4.84500 -28.26100 1.000 22.06000 179 SER B N 1
ATOM 5928 C CA . SER B 1 181 ? 41.82200 5.47000 -28.76200 1.000 23.45000 179 SER B CA 1
ATOM 5929 C C . SER B 1 181 ? 41.85900 7.00100 -28.73600 1.000 20.65000 179 SER B C 1
ATOM 5930 O O . SER B 1 181 ? 41.29900 7.63800 -29.64400 1.000 22.85000 179 SER B O 1
ATOM 5938 N N . GLU B 1 182 ? 42.55400 7.61600 -27.77500 1.000 23.60000 180 GLU B N 1
ATOM 5939 C CA . GLU B 1 182 ? 42.71500 9.06800 -27.83600 1.000 33.67000 180 GLU B CA 1
ATOM 5940 C C . GLU B 1 182 ? 43.68600 9.48800 -28.94300 1.000 23.66000 180 GLU B C 1
ATOM 5941 O O . GLU B 1 182 ? 43.42600 10.45000 -29.69600 1.000 25.94000 180 GLU B O 1
ATOM 5953 N N . ILE B 1 183 ? 44.78400 8.74600 -29.09600 1.000 17.89000 181 ILE B N 1
ATOM 5954 C CA . ILE B 1 183 ? 45.68100 8.97400 -30.22500 1.000 10.85000 181 ILE B CA 1
ATOM 5955 C C . ILE B 1 183 ? 44.92000 8.85700 -31.54500 1.000 14.70000 181 ILE B C 1
ATOM 5956 O O . ILE B 1 183 ? 45.05400 9.69500 -32.45800 1.000 16.84000 181 ILE B O 1
ATOM 5972 N N . ALA B 1 184 ? 44.14200 7.78700 -31.67900 1.000 18.87000 182 ALA B N 1
ATOM 5973 C CA . ALA B 1 184 ? 43.37800 7.58000 -32.89500 1.000 13.76000 182 ALA B CA 1
ATOM 5974 C C . ALA B 1 184 ? 42.36200 8.68200 -33.13900 1.000 12.95000 182 ALA B C 1
ATOM 5975 O O . ALA B 1 184 ? 42.15600 9.09700 -34.28800 1.000 17.13000 182 ALA B O 1
ATOM 5982 N N . GLU B 1 185 ? 41.66200 9.12300 -32.08700 1.000 12.92000 183 GLU B N 1
ATOM 5983 C CA . GLU B 1 185 ? 40.77400 10.26600 -32.25400 1.000 18.43000 183 GLU B CA 1
ATOM 5984 C C . GLU B 1 185 ? 41.50200 11.49900 -32.78700 1.000 19.40000 183 GLU B C 1
ATOM 5985 O O . GLU B 1 185 ? 40.96100 12.23100 -33.63100 1.000 17.61000 183 GLU B O 1
ATOM 5997 N N . LEU B 1 186 ? 42.71700 11.75700 -32.30500 1.000 10.15000 184 LEU B N 1
ATOM 5998 C CA . LEU B 1 186 ? 43.46900 12.88500 -32.85900 1.000 17.88000 184 LEU B CA 1
ATOM 5999 C C . LEU B 1 186 ? 43.84800 12.68600 -34.32700 1.000 22.75000 184 LEU B C 1
ATOM 6000 O O . LEU B 1 186 ? 43.89600 13.65500 -35.10400 1.000 16.88000 184 LEU B O 1
ATOM 6016 N N . ILE B 1 187 ? 44.15500 11.45100 -34.72200 1.000 13.94000 185 ILE B N 1
ATOM 6017 C CA . ILE B 1 187 ? 44.43700 11.19800 -36.13400 1.000 17.90000 185 ILE B CA 1
ATOM 6018 C C . ILE B 1 187 ? 43.18500 11.36600 -37.00300 1.000 17.90000 185 ILE B C 1
ATOM 6019 O O . ILE B 1 187 ? 43.26500 11.86700 -38.13700 1.000 17.25000 185 ILE B O 1
ATOM 6035 N N . VAL B 1 188 ? 42.03700 10.88800 -36.52100 1.000 16.45000 186 VAL B N 1
ATOM 6036 C CA . VAL B 1 188 ? 40.80200 10.86400 -37.29400 1.000 25.12000 186 VAL B CA 1
ATOM 6037 C C . VAL B 1 188 ? 40.11700 12.22000 -37.47000 1.000 28.78000 186 VAL B C 1
ATOM 6038 O O . VAL B 1 188 ? 39.39200 12.42200 -38.45800 1.000 42.65000 186 VAL B O 1
ATOM 6051 N N . MET B 1 189 ? 40.27100 13.11400 -36.50800 1.000 25.00000 187 MET B N 1
ATOM 6052 C CA . MET B 1 189 ? 39.44600 14.33900 -36.36400 1.000 33.97000 187 MET B CA 1
ATOM 6053 C C . MET B 1 189 ? 39.13800 15.02100 -37.70200 1.000 39.47000 187 MET B C 1
ATOM 6054 O O . MET B 1 189 ? 40.07300 15.25600 -38.47100 1.000 49.19000 187 MET B O 1
ATOM 6068 N N . ASP B 1 190 ? 37.87900 15.36900 -37.94800 1.000 47.08000 188 ASP B N 1
ATOM 6069 C CA . ASP B 1 190 ? 37.46000 16.13900 -39.14900 1.000 51.28000 188 ASP B CA 1
ATOM 6070 C C . ASP B 1 190 ? 37.77500 15.36800 -40.42500 1.000 51.01000 188 ASP B C 1
ATOM 6071 O O . ASP B 1 190 ? 38.03100 16.04400 -41.42900 1.000 53.65000 188 ASP B O 1
ATOM 6080 N N . ASP B 1 191 ? 37.75800 14.02900 -40.39100 1.000 49.85000 189 ASP B N 1
ATOM 6081 C CA . ASP B 1 191 ? 37.91000 13.15900 -41.58500 1.000 49.43000 189 ASP B CA 1
ATOM 6082 C C . ASP B 1 191 ? 36.72800 12.18400 -41.58300 1.000 53.66000 189 ASP B C 1
ATOM 6083 O O . ASP B 1 191 ? 36.01000 12.13500 -42.59400 1.000 53.69000 189 ASP B O 1
#

InterPro domains:
  IPR001789 Signal transduction response regulator, receiver domain [PF00072] (5-115)
  IPR001789 Signal transduction response regulator, receiver domain [PS50110] (4-119)
  IPR001789 Signal transduction response regulator, receiver domain [SM00448] (3-115)
  IPR005561 ANTAR domain [PF03861] (134-186)
  IPR005561 ANTAR domain [PS50921] (125-186)
  IPR005561 ANTAR domain [SM01012] (131-186)
  IPR008327 Signal transduction response regulator, antiterminator [PIRSF036382] (1-189)
  IPR011006 CheY-like superfamily [SSF52172] (2-186)
  IPR036388 Winged helix-like DNA-binding domain superfamily [G3DSA:1.10.10.10] (137-189)
  IPR052048 Signal Transduction Response Regulator [PTHR43228] (5-140)

Organism: Enterococcus faecalis (strain ATCC 700802 / V583) (NCBI:txid226185)

CATH classification: 3.40.50.2300 (+1 more: 1.10.10.10)

Secondary structure (DSSP, 8-state):
----EEEEE-S-HHHHHHHHHHHHHHT-EEEEEESSHHHHHHHHHHH--SEEEE-S--SSS-HHHHHHHHHHTT-SS-EEEEES---HHHHHHHHHHT-SEEEESSP-HHHHHHHHHHHHHHHHHHHHHHHHHHHHHHHHHHHHHHHHHHHHHHHHH---HHHHHHHHHHHHHHHT--HHHHHHHHHTT-/----EEEEE-SSHHHHHHHHHHHHHTT-EEEEEESSHHHHHHHHHHH--SEEEE-S--SSS-HHHHHHHHHHTT-SS-EEEEES---HHHHHHHHHHT-SEEEESSP-HHHHHHHHHHHHHHHHHHHHHHHHHHHHHHHHHHHHHHHHHHHHHHHHH---HHHHHHHHHHHHHHHT--HHHHHHHHHTT-

B-factor: mean 25.12, std 11.55, range [3.83, 74.19]

Sequence (380 aa):
NMDGRIVIVDDEPITRLDIRDIVIEAGYEVVGEAADGFEAIEVCKKTQPDLVLMDIQMPILDGLKAGKKIVQDQLASSIVFLSAYSDVQNTDKAKKLGALGYLVKPLDEKSLIPTIEMSIERGKQTQLLLSQIDKLSLKLEERKIIEKAKGILVKENHISEEEAYQMLRTLSMNKRARMSEIAELIVMDDNMDGRIVIVDDEPITRLDIRDIVIEAGYEVVGEAADGFEAIEVCKKTQPDLVLMDIQMPILDGLKAGKKIVQDQLASSIVFLSAYSDVQNTDKAKKLGALGYLVKPLDEKSLIPTIEMSIERGKQTQLLLSQIDKLSLKLEERKIIEKAKGILVKENHISEEEAYQMLRTLSMNKRARMSEIAELIVMDD

Radius of gyration: 26.46 Å; Cα contacts (8 Å, |Δi|>4): 674; chains: 2; bounding box: 68×52×66 Å

Solvent-accessible surface area: 19637 Å² total; per-residue (Å²): 170,28,129,7,85,0,0,1,2,2,54,91,79,118,28,44,97,76,7,87,82,39,0,79,150,20,27,7,101,23,35,17,62,4,31,11,0,121,77,0,35,105,30,0,140,157,28,91,1,32,0,0,0,0,8,4,71,21,73,141,31,43,0,16,127,0,0,99,75,0,57,107,79,103,12,10,22,5,3,0,0,6,0,66,119,49,56,56,116,29,2,44,128,0,31,156,13,19,0,14,4,0,2,6,41,116,42,25,102,77,1,0,32,4,9,0,8,0,1,22,53,8,2,99,57,26,55,110,16,67,42,79,20,86,122,30,36,118,119,10,94,72,65,78,35,25,92,113,0,34,39,28,17,39,158,126,79,153,32,53,49,56,92,0,84,93,63,0,107,68,56,8,111,102,132,229,30,174,32,18,79,14,0,102,110,53,14,124,144,113,157,19,127,5,96,0,0,0,3,3,49,95,78,119,35,40,87,81,9,80,94,39,0,81,148,13,39,6,110,12,39,16,52,2,32,25,0,122,72,0,33,118,25,0,133,180,21,91,2,20,0,0,2,0,11,4,89,10,75,145,31,29,0,18,129,0,0,105,80,0,42,104,79,75,11,6,17,5,2,0,0,5,0,69,115,48,63,50,112,32,2,40,118,0,32,143,16,17,0,12,4,0,3,7,35,112,40,26,99,75,1,0,34,1,9,0,5,0,1,15,55,16,1,100,64,24,53,104,11,71,52,69,19,100,127,28,40,102,117,9,101,40,71,84,35,30,93,123,0,35,40,26,8,40,165,116,72,161,42,29,48,101,90,0,89,78,70,0,99,60,69,18,86,126,131,204,28,171,33,12,101,8,0,102,108,36,20,110,156,130